Protein AF-D3DFX8-F1 (afdb_monomer_lite)

Organism: Hydrogenobacter thermophilus (strain DSM 6534 / IAM 12695 / TK-6) (NCBI:txid608538)

Structure (mmCIF, N/CA/C/O backbone):
data_AF-D3DFX8-F1
#
_entry.id   AF-D3DFX8-F1
#
loop_
_atom_site.group_PDB
_atom_site.id
_atom_site.type_symbol
_atom_site.label_atom_id
_atom_site.label_alt_id
_atom_site.label_comp_id
_atom_site.label_asym_id
_atom_site.label_entity_id
_atom_site.label_seq_id
_atom_site.pdbx_PDB_ins_code
_atom_site.Cartn_x
_atom_site.Cartn_y
_atom_site.Cartn_z
_atom_site.occupancy
_atom_site.B_iso_or_equiv
_atom_site.auth_seq_id
_atom_site.auth_comp_id
_atom_site.auth_asym_id
_atom_site.auth_atom_id
_atom_site.pdbx_PDB_model_num
ATOM 1 N N . MET A 1 1 ? 27.282 4.030 -27.789 1.00 70.62 1 MET A N 1
ATOM 2 C CA . MET A 1 1 ? 27.275 3.643 -26.369 1.00 70.62 1 MET A CA 1
ATOM 3 C C . MET A 1 1 ? 25.908 3.058 -26.079 1.00 70.62 1 MET A C 1
ATOM 5 O O . MET A 1 1 ? 24.931 3.639 -26.550 1.00 70.62 1 MET A O 1
ATOM 9 N N . ASN A 1 2 ? 25.841 1.893 -25.442 1.00 91.75 2 ASN A N 1
ATOM 10 C CA . ASN A 1 2 ? 24.564 1.297 -25.070 1.00 91.75 2 ASN A CA 1
ATOM 11 C C . ASN A 1 2 ? 24.109 1.892 -23.742 1.00 91.75 2 ASN A C 1
ATOM 13 O O . ASN A 1 2 ? 24.924 2.335 -22.931 1.00 91.75 2 ASN A O 1
ATOM 17 N N . THR A 1 3 ? 22.801 1.980 -23.549 1.00 97.00 3 THR A N 1
ATOM 18 C CA . THR A 1 3 ? 22.234 2.408 -22.274 1.00 97.00 3 THR A CA 1
ATOM 19 C C . THR A 1 3 ? 21.002 1.583 -21.982 1.00 97.00 3 THR A C 1
ATOM 21 O O . THR A 1 3 ? 20.142 1.410 -22.850 1.00 97.00 3 THR A O 1
ATOM 24 N N . PHE A 1 4 ? 20.927 1.083 -20.758 1.00 97.69 4 PHE A N 1
ATOM 25 C CA . PHE A 1 4 ? 19.829 0.257 -20.293 1.00 97.69 4 PHE A CA 1
ATOM 26 C C . PHE A 1 4 ? 19.084 0.978 -19.186 1.00 97.69 4 PHE A C 1
ATOM 28 O O . PHE A 1 4 ? 19.688 1.586 -18.305 1.00 97.69 4 PHE A O 1
ATOM 35 N N . VAL A 1 5 ? 17.764 0.895 -19.228 1.00 98.44 5 VAL A N 1
ATOM 36 C CA . VAL A 1 5 ? 16.895 1.395 -18.170 1.00 98.44 5 VAL A CA 1
ATOM 37 C C . VAL A 1 5 ? 15.991 0.252 -17.750 1.00 98.44 5 VAL A C 1
ATOM 39 O O . VAL A 1 5 ? 15.373 -0.390 -18.597 1.00 98.44 5 VAL A O 1
ATOM 42 N N . ILE A 1 6 ? 15.904 0.019 -16.447 1.00 98.38 6 ILE A N 1
ATOM 43 C CA . ILE A 1 6 ? 14.859 -0.805 -15.845 1.00 98.38 6 ILE A CA 1
ATOM 44 C C . ILE A 1 6 ? 13.969 0.154 -15.067 1.00 98.38 6 ILE A C 1
ATOM 46 O O . ILE A 1 6 ? 14.470 0.908 -14.229 1.00 98.38 6 ILE A O 1
ATOM 50 N N . HIS A 1 7 ? 12.684 0.165 -15.403 1.00 98.75 7 HIS A N 1
ATOM 51 C CA . HIS A 1 7 ? 11.663 0.952 -14.737 1.00 98.75 7 HIS A CA 1
ATOM 52 C C . HIS A 1 7 ? 10.725 0.036 -13.945 1.00 98.75 7 HIS A C 1
ATOM 54 O O . HIS A 1 7 ? 10.089 -0.836 -14.540 1.00 98.75 7 HIS A O 1
ATOM 60 N N . GLY A 1 8 ? 10.659 0.234 -12.627 1.00 98.50 8 GLY A N 1
ATOM 61 C CA . GLY A 1 8 ? 9.709 -0.439 -11.739 1.00 98.50 8 GLY A CA 1
ATOM 62 C C . GLY A 1 8 ? 8.530 0.467 -11.391 1.00 98.50 8 GLY A C 1
ATOM 63 O O . GLY A 1 8 ? 8.721 1.519 -10.775 1.00 98.50 8 GLY A O 1
ATOM 64 N N . HIS A 1 9 ? 7.325 0.057 -11.778 1.00 98.62 9 HIS A N 1
ATOM 65 C CA . HIS A 1 9 ? 6.079 0.725 -11.416 1.00 98.62 9 HIS A CA 1
ATOM 66 C C . HIS A 1 9 ? 5.508 0.126 -10.123 1.00 98.62 9 HIS A C 1
ATOM 68 O O . HIS A 1 9 ? 4.920 -0.944 -10.176 1.00 98.62 9 HIS A O 1
ATOM 74 N N . PHE A 1 10 ? 5.694 0.776 -8.971 1.00 98.44 10 PHE A N 1
ATOM 75 C CA . PHE A 1 10 ? 5.231 0.251 -7.680 1.00 98.44 10 PHE A CA 1
ATOM 76 C C . PHE A 1 10 ? 3.897 0.878 -7.272 1.00 98.44 10 PHE A C 1
ATOM 78 O O . PHE A 1 10 ? 3.781 2.110 -7.144 1.00 98.44 10 PHE A O 1
ATOM 85 N N . TYR A 1 11 ? 2.889 0.043 -7.034 1.00 96.62 11 TYR A N 1
ATOM 86 C CA . TYR A 1 11 ? 1.554 0.505 -6.675 1.00 96.62 11 TYR A CA 1
ATOM 87 C C . TYR A 1 11 ? 0.768 -0.538 -5.876 1.00 96.62 11 TYR A C 1
ATOM 89 O O . TYR A 1 11 ? 0.770 -1.731 -6.158 1.00 96.62 11 TYR A O 1
ATOM 97 N N . GLN A 1 12 ? 0.029 -0.041 -4.887 1.00 95.38 12 GLN A N 1
ATOM 98 C CA . GLN A 1 12 ? -1.091 -0.734 -4.262 1.00 95.38 12 GLN A CA 1
ATOM 99 C C . GLN A 1 12 ? -2.260 0.249 -4.175 1.00 95.38 12 GLN A C 1
ATOM 101 O O . GLN A 1 12 ? -2.019 1.439 -3.930 1.00 95.38 12 GLN A O 1
ATOM 106 N N . PRO A 1 13 ? -3.515 -0.208 -4.324 1.00 94.56 13 PRO A N 1
ATOM 107 C CA . PRO A 1 13 ? -4.671 0.640 -4.078 1.00 94.56 13 PRO A CA 1
ATOM 108 C C . PRO A 1 13 ? -4.699 1.126 -2.628 1.00 94.56 13 PRO A C 1
ATOM 110 O O . PRO A 1 13 ? -4.092 0.531 -1.736 1.00 94.56 13 PRO A O 1
ATOM 113 N N . TYR A 1 14 ? -5.422 2.215 -2.358 1.00 96.25 14 TYR A N 1
ATOM 114 C CA . TYR A 1 14 ? -5.625 2.658 -0.978 1.00 96.25 14 TYR A CA 1
ATOM 115 C C . TYR A 1 14 ? -6.420 1.587 -0.214 1.00 96.25 14 TYR A C 1
ATOM 117 O O . TYR A 1 14 ? -7.595 1.364 -0.492 1.00 96.25 14 TYR A O 1
ATOM 125 N N . ARG A 1 15 ? -5.772 0.879 0.722 1.00 95.12 15 ARG A N 1
ATOM 126 C CA . ARG A 1 15 ? -6.375 -0.276 1.422 1.00 95.12 15 ARG A CA 1
ATOM 127 C C . ARG A 1 15 ? -7.032 0.066 2.756 1.00 95.12 15 ARG A C 1
ATOM 129 O O . ARG A 1 15 ? -7.859 -0.719 3.242 1.00 95.12 15 ARG A O 1
ATOM 136 N N . ALA A 1 16 ? -6.677 1.209 3.346 1.00 96.69 16 ALA A N 1
ATOM 137 C CA . ALA A 1 16 ? -7.202 1.622 4.639 1.00 96.69 16 ALA A CA 1
ATOM 138 C C . ALA A 1 16 ? -8.732 1.735 4.587 1.00 96.69 16 ALA A C 1
ATOM 140 O O . ALA A 1 16 ? -9.301 2.299 3.649 1.00 96.69 16 ALA A O 1
ATOM 141 N N . ASN A 1 17 ? -9.408 1.163 5.583 1.00 97.69 17 ASN A N 1
ATOM 142 C CA . ASN A 1 17 ? -10.860 1.209 5.653 1.00 97.69 17 ASN A CA 1
ATOM 143 C C . ASN A 1 17 ? -11.302 2.662 5.924 1.00 97.69 17 ASN A C 1
ATOM 145 O O . ASN A 1 17 ? -10.855 3.247 6.910 1.00 97.69 17 ASN A O 1
ATOM 149 N N . PRO A 1 18 ? -12.194 3.257 5.110 1.00 97.69 18 PRO A N 1
ATOM 150 C CA . PRO A 1 18 ? -12.537 4.677 5.211 1.00 97.69 18 PRO A CA 1
ATOM 151 C C . PRO A 1 18 ? -13.309 5.058 6.483 1.00 97.69 18 PRO A C 1
ATOM 153 O O . PRO A 1 18 ? -13.449 6.244 6.788 1.00 97.69 18 PRO A O 1
ATOM 156 N N . TYR A 1 19 ? -13.814 4.081 7.235 1.00 97.94 19 TYR A N 1
ATOM 157 C CA . TYR A 1 19 ? -14.465 4.287 8.529 1.00 97.94 19 TYR A CA 1
ATOM 158 C C . TYR A 1 19 ? -13.479 4.252 9.687 1.00 97.94 19 TYR A C 1
ATOM 160 O O . TYR A 1 19 ? -13.708 4.919 10.687 1.00 97.94 19 TYR A O 1
ATOM 168 N N . VAL A 1 20 ? -12.381 3.512 9.543 1.00 97.19 20 VAL A N 1
ATOM 169 C CA . VAL A 1 20 ? -11.420 3.254 10.622 1.00 97.19 20 VAL A CA 1
ATOM 170 C C . VAL A 1 20 ? -10.152 4.086 10.455 1.00 97.19 20 VAL A C 1
ATOM 172 O O . VAL A 1 20 ? -9.678 4.674 11.417 1.00 97.19 20 VAL A O 1
ATOM 175 N N . GLY A 1 21 ? -9.623 4.176 9.235 1.00 96.25 21 GLY A N 1
ATOM 176 C CA . GLY A 1 21 ? -8.359 4.838 8.903 1.00 96.25 21 GLY A CA 1
ATOM 177 C C . GLY A 1 21 ? -7.147 3.904 8.813 1.00 96.25 21 GLY A C 1
ATOM 178 O O . GLY A 1 21 ? -6.118 4.344 8.311 1.00 96.25 21 GLY A O 1
ATOM 179 N N . ASP A 1 22 ? -7.289 2.633 9.206 1.00 96.38 22 ASP A N 1
ATOM 180 C CA . ASP A 1 22 ? -6.237 1.607 9.136 1.00 96.38 22 ASP A CA 1
ATOM 181 C C . ASP A 1 22 ? -6.587 0.481 8.149 1.00 96.38 22 ASP A C 1
ATOM 183 O O . ASP A 1 22 ? -7.747 0.294 7.756 1.00 96.38 22 ASP A O 1
ATOM 187 N N . VAL A 1 23 ? -5.569 -0.269 7.716 1.00 96.62 23 VAL A N 1
ATOM 188 C CA . VAL A 1 23 ? -5.734 -1.440 6.841 1.00 96.62 23 VAL A CA 1
ATOM 189 C C . VAL A 1 23 ? -6.228 -2.617 7.679 1.00 96.62 23 VAL A C 1
ATOM 191 O O . VAL A 1 23 ? -5.599 -2.999 8.656 1.00 96.62 23 VAL A O 1
ATOM 194 N N . MET A 1 24 ? -7.385 -3.168 7.316 1.00 95.25 24 MET A N 1
ATOM 195 C CA . MET A 1 24 ? -7.965 -4.328 8.003 1.00 95.25 24 MET A CA 1
ATOM 196 C C . MET A 1 24 ? -7.218 -5.617 7.642 1.00 95.25 24 MET A C 1
ATOM 198 O O . MET A 1 24 ? -6.435 -5.627 6.694 1.00 95.25 24 MET A O 1
ATOM 202 N N . ILE A 1 25 ? -7.503 -6.706 8.359 1.00 95.00 25 ILE A N 1
ATOM 203 C CA . ILE A 1 25 ? -6.984 -8.031 7.997 1.00 95.00 25 ILE A CA 1
ATOM 204 C C . ILE A 1 25 ? -7.563 -8.461 6.646 1.00 95.00 25 ILE A C 1
ATOM 206 O O . ILE A 1 25 ? -8.767 -8.327 6.411 1.00 95.00 25 ILE A O 1
ATOM 210 N N . GLU A 1 26 ? -6.706 -8.976 5.769 1.00 94.88 26 GLU A N 1
ATOM 211 C CA . GLU A 1 26 ? -7.062 -9.504 4.455 1.00 94.88 26 GLU A CA 1
ATOM 212 C C . GLU A 1 26 ? -6.602 -10.967 4.366 1.00 94.88 26 GLU A C 1
ATOM 214 O O . GLU A 1 26 ? -5.454 -11.233 4.023 1.00 94.88 26 GLU A O 1
ATOM 219 N N . ASP A 1 27 ? -7.494 -11.928 4.634 1.00 90.94 27 ASP A N 1
ATOM 220 C CA . ASP A 1 27 ? -7.161 -13.361 4.795 1.00 90.94 27 ASP A CA 1
ATOM 221 C C . ASP A 1 27 ? -6.312 -13.953 3.656 1.00 90.94 27 ASP A C 1
ATOM 223 O O . ASP A 1 27 ? -5.444 -14.799 3.866 1.00 90.94 27 ASP A O 1
ATOM 227 N N . THR A 1 28 ? -6.518 -13.477 2.427 1.00 92.25 28 THR A N 1
ATOM 228 C CA . THR A 1 28 ? -5.748 -13.894 1.240 1.00 92.25 28 THR A CA 1
ATOM 229 C C . THR A 1 28 ? -4.256 -13.520 1.280 1.00 92.25 28 THR A C 1
ATOM 231 O O . THR A 1 28 ? -3.480 -14.018 0.462 1.00 92.25 28 THR A O 1
ATOM 234 N N . ALA A 1 29 ? -3.842 -12.663 2.218 1.00 94.19 29 ALA A N 1
ATOM 235 C CA . ALA A 1 29 ? -2.457 -12.255 2.436 1.00 94.19 29 ALA A CA 1
ATOM 236 C C . ALA A 1 29 ? -1.712 -13.120 3.470 1.00 94.19 29 ALA A C 1
ATOM 238 O O . ALA A 1 29 ? -0.514 -12.904 3.670 1.00 94.19 29 ALA A O 1
ATOM 239 N N . TYR A 1 30 ? -2.377 -14.110 4.085 1.00 87.56 30 TYR A N 1
ATOM 240 C CA . TYR A 1 30 ? -1.772 -15.014 5.068 1.00 87.56 30 TYR A CA 1
ATOM 241 C C . TYR A 1 30 ? -0.415 -15.576 4.578 1.00 87.56 30 TYR A C 1
ATOM 243 O O . TYR A 1 30 ? -0.310 -15.983 3.414 1.00 87.56 30 TYR A O 1
ATOM 251 N N . PRO A 1 31 ? 0.631 -15.623 5.430 1.00 88.38 31 PRO A N 1
ATOM 252 C CA . PRO A 1 31 ? 0.625 -15.396 6.884 1.00 88.38 31 PRO A CA 1
ATOM 253 C C . PRO A 1 31 ? 0.691 -13.927 7.326 1.00 88.38 31 PRO A C 1
ATOM 255 O O . PRO A 1 31 ? 0.766 -13.661 8.522 1.00 88.38 31 PRO A O 1
ATOM 258 N N . TYR A 1 32 ? 0.675 -12.975 6.395 1.00 92.25 32 TYR A N 1
ATOM 259 C CA . TYR A 1 32 ? 0.694 -11.551 6.715 1.00 92.25 32 TYR A CA 1
ATOM 260 C C . TYR A 1 32 ? -0.716 -11.018 6.964 1.00 92.25 32 TYR A C 1
ATOM 262 O O . TYR A 1 32 ? -1.698 -11.555 6.454 1.00 92.25 32 TYR A O 1
ATOM 270 N N . GLU A 1 33 ? -0.810 -9.933 7.733 1.00 93.06 33 GLU A N 1
ATOM 271 C CA . GLU A 1 33 ? -2.095 -9.325 8.093 1.00 93.06 33 GLU A CA 1
ATOM 272 C C . GLU A 1 33 ? -2.845 -8.788 6.874 1.00 93.06 33 GLU A C 1
ATOM 274 O O . GLU A 1 33 ? -4.066 -8.877 6.808 1.00 93.06 33 GLU A O 1
ATOM 279 N N . ASN A 1 34 ? -2.124 -8.221 5.910 1.00 96.50 34 ASN A N 1
ATOM 280 C CA . ASN A 1 34 ? -2.695 -7.634 4.706 1.00 96.50 34 ASN A CA 1
ATOM 281 C C . ASN A 1 34 ? -1.688 -7.662 3.547 1.00 96.50 34 ASN A C 1
ATOM 283 O O . ASN A 1 34 ? -0.498 -7.945 3.728 1.00 96.50 34 ASN A O 1
ATOM 287 N N . TRP A 1 35 ? -2.163 -7.368 2.336 1.00 96.81 35 TRP A N 1
ATOM 288 C CA . TRP A 1 35 ? -1.334 -7.429 1.131 1.00 96.81 35 TRP A CA 1
ATOM 289 C C . TRP A 1 35 ? -0.201 -6.397 1.113 1.00 96.81 35 TRP A C 1
ATOM 291 O O . TRP A 1 35 ? 0.850 -6.684 0.542 1.00 96.81 35 TRP A O 1
ATOM 301 N N . ASN A 1 36 ? -0.362 -5.233 1.757 1.00 97.38 36 ASN A N 1
ATOM 302 C CA . ASN A 1 36 ? 0.732 -4.262 1.839 1.00 97.38 36 ASN A CA 1
ATOM 303 C C . ASN A 1 36 ? 1.897 -4.820 2.669 1.00 97.38 36 ASN A C 1
ATOM 305 O O . ASN A 1 36 ? 3.036 -4.771 2.209 1.00 97.38 36 ASN A O 1
ATOM 309 N N . GLU A 1 37 ? 1.615 -5.413 3.836 1.00 97.25 37 GLU A N 1
ATOM 310 C CA . GLU A 1 37 ? 2.626 -6.076 4.675 1.00 97.25 37 GLU A CA 1
ATOM 311 C C . GLU A 1 37 ? 3.310 -7.234 3.942 1.00 97.25 37 GLU A C 1
ATOM 313 O O . GLU A 1 37 ? 4.538 -7.361 3.956 1.00 97.25 37 GLU A O 1
ATOM 318 N N . ARG A 1 38 ? 2.525 -8.051 3.231 1.00 97.12 38 ARG A N 1
ATOM 319 C CA . ARG A 1 38 ? 3.057 -9.160 2.436 1.00 97.12 38 ARG A CA 1
ATOM 320 C C . ARG A 1 38 ? 4.051 -8.680 1.385 1.00 97.12 38 ARG A C 1
ATOM 322 O O . ARG A 1 38 ? 5.181 -9.158 1.333 1.00 97.12 38 ARG A O 1
ATOM 329 N N . ILE A 1 39 ? 3.651 -7.723 0.552 1.00 97.81 39 ILE A N 1
ATOM 330 C CA . ILE A 1 39 ? 4.483 -7.261 -0.566 1.00 97.81 39 ILE A CA 1
ATOM 331 C C . ILE A 1 39 ? 5.652 -6.400 -0.060 1.00 97.81 39 ILE A C 1
ATOM 333 O O . ILE A 1 39 ? 6.735 -6.428 -0.647 1.00 97.81 39 ILE A O 1
ATOM 337 N N . TYR A 1 40 ? 5.504 -5.712 1.076 1.00 97.88 40 TYR A N 1
ATOM 338 C CA . TYR A 1 40 ? 6.632 -5.098 1.777 1.00 97.88 40 TYR A CA 1
ATOM 339 C C . TYR A 1 40 ? 7.733 -6.114 2.077 1.00 97.88 40 TYR A C 1
ATOM 341 O O . TYR A 1 40 ? 8.892 -5.875 1.724 1.00 97.88 40 TYR A O 1
ATOM 349 N N . ARG A 1 41 ? 7.367 -7.269 2.648 1.00 95.31 41 ARG A N 1
ATOM 350 C CA . ARG A 1 41 ? 8.312 -8.345 2.974 1.00 95.31 41 ARG A CA 1
ATOM 351 C C . ARG A 1 41 ? 8.842 -9.073 1.746 1.00 95.31 41 ARG A C 1
ATOM 353 O O . ARG A 1 41 ? 10.018 -9.422 1.724 1.00 95.31 41 ARG A O 1
ATOM 360 N N . GLU A 1 42 ? 8.006 -9.289 0.739 1.00 96.31 42 GLU A N 1
ATOM 361 C CA . GLU A 1 42 ? 8.362 -10.081 -0.442 1.00 96.31 42 GLU A CA 1
ATOM 362 C C . GLU A 1 42 ? 9.052 -9.264 -1.551 1.00 96.31 42 GLU A C 1
ATOM 364 O O . GLU A 1 42 ? 9.723 -9.847 -2.400 1.00 96.31 42 GLU A O 1
ATOM 369 N N . CYS A 1 43 ? 8.921 -7.932 -1.563 1.00 98.12 43 CYS A N 1
ATOM 370 C CA . CYS A 1 43 ? 9.406 -7.095 -2.664 1.00 98.12 43 CYS A CA 1
ATOM 371 C C . CYS A 1 43 ? 10.027 -5.764 -2.229 1.00 98.12 43 CYS A C 1
ATOM 373 O O . CYS A 1 43 ? 11.184 -5.493 -2.567 1.00 98.12 43 CYS A O 1
ATOM 375 N N . TYR A 1 44 ? 9.296 -4.904 -1.510 1.00 98.38 44 TYR A N 1
ATOM 376 C CA . TYR A 1 44 ? 9.752 -3.518 -1.337 1.00 98.38 44 TYR A CA 1
ATOM 377 C C . TYR A 1 44 ? 11.015 -3.419 -0.478 1.00 98.38 44 TYR A C 1
ATOM 379 O O . TYR A 1 44 ? 11.974 -2.747 -0.875 1.00 98.38 44 TYR A O 1
ATOM 387 N N . LEU A 1 45 ? 11.037 -4.121 0.659 1.00 97.75 45 LEU A N 1
ATOM 388 C CA . LEU A 1 45 ? 12.199 -4.192 1.538 1.00 97.75 45 LEU A CA 1
ATOM 389 C C . LEU A 1 45 ? 13.359 -4.983 0.898 1.00 97.75 45 LEU A C 1
ATOM 391 O O . LEU A 1 45 ? 14.483 -4.476 0.924 1.00 97.75 45 LEU A O 1
ATOM 395 N N . PRO A 1 46 ? 13.139 -6.151 0.257 1.00 97.88 46 PRO A N 1
ATOM 396 C CA . PRO A 1 46 ? 14.183 -6.828 -0.511 1.00 97.88 46 PRO A CA 1
ATOM 397 C C . PRO A 1 46 ? 14.854 -5.963 -1.585 1.00 97.88 46 PRO A C 1
ATOM 399 O O . PRO A 1 46 ? 16.068 -6.040 -1.736 1.00 97.88 46 PRO A O 1
ATOM 402 N N . ASN A 1 47 ? 14.129 -5.084 -2.286 1.00 98.38 47 ASN A N 1
ATOM 403 C CA . ASN A 1 47 ? 14.750 -4.174 -3.260 1.00 98.38 47 ASN A CA 1
ATOM 404 C C . ASN A 1 47 ? 15.622 -3.086 -2.619 1.00 98.38 47 ASN A C 1
ATOM 406 O O . ASN A 1 47 ? 16.612 -2.673 -3.225 1.00 98.38 47 ASN A O 1
ATOM 410 N N . ALA A 1 48 ? 15.297 -2.638 -1.402 1.00 98.06 48 ALA A N 1
ATOM 411 C CA . ALA A 1 48 ? 16.163 -1.734 -0.641 1.00 98.06 48 ALA A CA 1
ATOM 412 C C . ALA A 1 48 ? 17.438 -2.435 -0.136 1.00 98.06 48 ALA A C 1
ATOM 414 O O . ALA A 1 48 ? 18.468 -1.785 0.042 1.00 98.06 48 ALA A O 1
ATOM 415 N N . TYR A 1 49 ? 17.379 -3.754 0.065 1.00 97.50 49 TYR A N 1
ATOM 416 C CA . TYR A 1 49 ? 18.454 -4.560 0.639 1.00 97.50 49 TYR A CA 1
ATOM 417 C C . TYR A 1 49 ? 18.747 -5.817 -0.190 1.00 97.50 49 TYR A C 1
ATOM 419 O O . TYR A 1 49 ? 18.823 -6.926 0.342 1.00 97.50 49 TYR A O 1
ATOM 427 N N . ALA A 1 50 ? 18.938 -5.673 -1.500 1.00 97.38 50 ALA A N 1
ATOM 428 C CA . ALA A 1 50 ? 19.123 -6.825 -2.372 1.00 97.38 50 ALA A CA 1
ATOM 429 C C . ALA A 1 50 ? 20.512 -7.448 -2.153 1.00 97.38 50 ALA A C 1
ATOM 431 O O . ALA A 1 50 ? 21.548 -6.792 -2.311 1.00 97.38 50 ALA A O 1
ATOM 432 N N . HIS A 1 51 ? 20.553 -8.727 -1.770 1.00 95.38 51 HIS A N 1
ATOM 433 C CA . HIS A 1 51 ? 21.807 -9.422 -1.458 1.00 95.38 51 HIS A CA 1
ATOM 434 C C . HIS A 1 51 ? 22.517 -9.870 -2.734 1.00 95.38 51 HIS A C 1
ATOM 436 O O . HIS A 1 51 ? 22.076 -10.790 -3.420 1.00 95.38 51 HIS A O 1
ATOM 442 N N . LEU A 1 52 ? 23.688 -9.301 -3.003 1.00 94.31 52 LEU A N 1
ATOM 443 C CA . LEU A 1 52 ? 24.634 -9.850 -3.964 1.00 94.31 52 LEU A CA 1
ATOM 444 C C . LEU A 1 52 ? 25.466 -10.934 -3.274 1.00 94.31 52 LEU A C 1
ATOM 446 O O . LEU A 1 52 ? 26.299 -10.639 -2.411 1.00 94.31 52 LEU A O 1
ATOM 450 N N . ARG A 1 53 ? 25.255 -12.193 -3.660 1.00 90.94 53 ARG A N 1
ATOM 451 C CA . ARG A 1 53 ? 25.925 -13.353 -3.058 1.00 90.94 53 ARG A CA 1
ATOM 452 C C . ARG A 1 53 ? 27.029 -13.925 -3.947 1.00 90.94 53 ARG A C 1
ATOM 454 O O . ARG A 1 53 ? 26.956 -13.854 -5.171 1.00 90.94 53 ARG A O 1
ATOM 461 N N . VAL A 1 54 ? 28.048 -14.494 -3.305 1.00 88.00 54 VAL A N 1
ATOM 462 C CA . VAL A 1 54 ? 29.047 -15.384 -3.912 1.00 88.00 54 VAL A CA 1
ATOM 463 C C . VAL A 1 54 ? 29.047 -16.662 -3.086 1.00 88.00 54 VAL A C 1
ATOM 465 O O . VAL A 1 54 ? 29.258 -16.615 -1.872 1.00 88.00 54 VAL A O 1
ATOM 468 N N . ASP A 1 55 ? 28.751 -17.785 -3.736 1.00 87.25 55 ASP A N 1
ATOM 469 C CA . ASP A 1 55 ? 28.407 -19.045 -3.074 1.00 87.25 55 ASP A CA 1
ATOM 470 C C . ASP A 1 55 ? 27.298 -18.826 -2.026 1.00 87.25 55 ASP A C 1
ATOM 472 O O . ASP A 1 55 ? 26.217 -18.329 -2.344 1.00 87.25 55 ASP A O 1
ATOM 476 N N . THR A 1 56 ? 27.559 -19.150 -0.759 1.00 85.44 56 THR A N 1
ATOM 477 C CA . THR A 1 56 ? 26.615 -18.960 0.350 1.00 85.44 56 THR A CA 1
ATOM 478 C C . THR A 1 56 ? 26.755 -17.608 1.050 1.00 85.44 56 THR A C 1
ATOM 480 O O . THR A 1 56 ? 25.920 -17.273 1.896 1.00 85.44 56 THR A O 1
ATOM 483 N N . LYS A 1 57 ? 27.781 -16.814 0.711 1.00 91.75 57 LYS A N 1
ATOM 484 C CA . LYS A 1 57 ? 28.132 -15.592 1.440 1.00 91.75 57 LYS A CA 1
ATOM 485 C C . LYS A 1 57 ? 27.590 -14.332 0.773 1.00 91.75 57 LYS A C 1
ATOM 487 O O . LYS A 1 57 ? 27.627 -14.188 -0.448 1.00 91.75 57 LYS A O 1
ATOM 492 N N . VAL A 1 58 ? 27.130 -13.384 1.583 1.00 94.25 58 VAL A N 1
ATOM 493 C CA . VAL A 1 58 ? 26.740 -12.039 1.147 1.00 94.25 58 VAL A CA 1
ATOM 494 C C . VAL A 1 58 ? 28.007 -11.232 0.881 1.00 94.25 58 VAL A C 1
ATOM 496 O O . VAL A 1 58 ? 28.769 -10.936 1.800 1.00 94.25 58 VAL A O 1
ATOM 499 N N . LYS A 1 59 ? 28.242 -10.894 -0.389 1.00 94.06 59 LYS A N 1
ATOM 500 C CA . LYS A 1 59 ? 29.356 -10.044 -0.826 1.00 94.06 59 LYS A CA 1
ATOM 501 C C . LYS A 1 59 ? 29.012 -8.567 -0.689 1.00 94.06 59 LYS A C 1
ATOM 503 O O . LYS A 1 59 ? 29.854 -7.780 -0.270 1.00 94.06 59 LYS A O 1
ATOM 508 N N . ALA A 1 60 ? 27.797 -8.197 -1.080 1.00 94.19 60 ALA A N 1
ATOM 509 C CA . ALA A 1 60 ? 27.296 -6.838 -0.968 1.00 94.19 60 ALA A CA 1
ATOM 510 C C . ALA A 1 60 ? 25.784 -6.825 -0.756 1.00 94.19 60 ALA A C 1
ATOM 512 O O . ALA A 1 60 ? 25.093 -7.756 -1.163 1.00 94.19 60 ALA A O 1
ATOM 513 N N . ILE A 1 61 ? 25.279 -5.749 -0.161 1.00 95.88 61 ILE A N 1
ATOM 514 C CA . ILE A 1 61 ? 23.851 -5.438 -0.130 1.00 95.88 61 ILE A CA 1
ATOM 515 C C . ILE A 1 61 ? 23.643 -4.155 -0.928 1.00 95.88 61 ILE A C 1
ATOM 517 O O . ILE A 1 61 ? 24.291 -3.141 -0.657 1.00 95.88 61 ILE A O 1
ATOM 521 N N . ILE A 1 62 ? 22.806 -4.242 -1.960 1.00 96.25 62 ILE A N 1
ATOM 522 C CA . ILE A 1 62 ? 22.589 -3.194 -2.955 1.00 96.25 62 ILE A CA 1
ATOM 523 C C . ILE A 1 62 ? 21.174 -2.650 -2.791 1.00 96.25 62 ILE A C 1
ATOM 525 O O . ILE A 1 62 ? 20.204 -3.400 -2.844 1.00 96.25 62 ILE A O 1
ATOM 529 N N . ASN A 1 63 ? 21.061 -1.331 -2.649 1.00 98.06 63 ASN A N 1
ATOM 530 C CA . ASN A 1 63 ? 19.783 -0.645 -2.753 1.00 98.06 63 ASN A CA 1
ATOM 531 C C . ASN A 1 63 ? 19.446 -0.437 -4.238 1.00 98.06 63 ASN A C 1
ATOM 533 O O . ASN A 1 63 ? 20.001 0.457 -4.891 1.00 98.06 63 ASN A O 1
ATOM 537 N N . ASN A 1 64 ? 18.554 -1.267 -4.784 1.00 98.50 64 ASN A N 1
ATOM 538 C CA . ASN A 1 64 ? 18.196 -1.238 -6.201 1.00 98.50 64 ASN A CA 1
ATOM 539 C C . ASN A 1 64 ? 17.534 0.088 -6.612 1.00 98.50 64 ASN A C 1
ATOM 541 O O . ASN A 1 64 ? 17.707 0.506 -7.758 1.00 98.50 64 ASN A O 1
ATOM 545 N N . TYR A 1 65 ? 16.847 0.793 -5.702 1.00 98.50 65 TYR A N 1
ATOM 546 C CA . TYR A 1 65 ? 16.220 2.095 -5.985 1.00 98.50 65 TYR A CA 1
ATOM 547 C C . TYR A 1 65 ? 17.248 3.169 -6.381 1.00 98.50 65 TYR A C 1
ATOM 549 O O . TYR A 1 65 ? 16.961 4.054 -7.187 1.00 98.50 65 TYR A O 1
ATOM 557 N N . THR A 1 66 ? 18.495 3.051 -5.914 1.00 97.81 66 THR A N 1
ATOM 558 C CA . THR A 1 66 ? 19.590 3.962 -6.309 1.00 97.81 66 THR A CA 1
ATOM 559 C C . THR A 1 66 ? 20.076 3.747 -7.748 1.00 97.81 66 THR A C 1
ATOM 561 O O . THR A 1 66 ? 20.861 4.546 -8.262 1.00 97.81 66 THR A O 1
ATOM 564 N N . LYS A 1 67 ? 19.630 2.676 -8.421 1.00 96.94 67 LYS A N 1
ATOM 565 C CA . LYS A 1 67 ? 20.077 2.280 -9.768 1.00 96.94 67 LYS A CA 1
ATOM 566 C C . LYS A 1 67 ? 18.939 2.179 -10.781 1.00 96.94 67 LYS A C 1
ATOM 568 O O . LYS A 1 67 ? 19.129 2.552 -11.938 1.00 96.94 67 LYS A O 1
ATOM 573 N N . MET A 1 68 ? 17.777 1.673 -10.370 1.00 97.69 68 MET A N 1
ATOM 574 C CA . MET A 1 68 ? 16.600 1.572 -11.232 1.00 97.69 68 MET A CA 1
ATOM 575 C C . MET A 1 68 ? 15.915 2.931 -11.389 1.00 97.69 68 MET A C 1
ATOM 577 O O . MET A 1 68 ? 15.970 3.767 -10.492 1.00 97.69 68 MET A O 1
ATOM 581 N N . SER A 1 69 ? 15.206 3.130 -12.498 1.00 98.69 69 SER A N 1
ATOM 582 C CA . SER A 1 69 ? 14.146 4.137 -12.540 1.00 98.69 69 SER A CA 1
ATOM 583 C C . SER A 1 69 ? 12.893 3.566 -11.885 1.00 98.69 69 SER A C 1
ATOM 585 O O . SER A 1 69 ? 12.645 2.368 -11.992 1.00 98.69 69 SER A O 1
ATOM 587 N N . PHE A 1 70 ? 12.092 4.393 -11.221 1.00 98.75 70 PHE A N 1
ATOM 588 C CA . PHE A 1 70 ? 10.881 3.896 -10.573 1.00 98.75 70 PHE A CA 1
ATOM 589 C C . PHE A 1 70 ? 9.824 4.982 -10.391 1.00 98.75 70 PHE A C 1
ATOM 591 O O . PHE A 1 70 ? 10.112 6.176 -10.493 1.00 98.75 70 PHE A O 1
ATOM 598 N N . ASN A 1 71 ? 8.605 4.565 -10.074 1.00 98.75 71 ASN A N 1
ATOM 599 C CA . ASN A 1 71 ? 7.600 5.412 -9.443 1.00 98.75 71 ASN A CA 1
ATOM 600 C C . ASN A 1 71 ? 6.945 4.648 -8.285 1.00 98.75 71 ASN A C 1
ATOM 602 O O . ASN A 1 71 ? 6.848 3.427 -8.335 1.00 98.75 71 ASN A O 1
ATOM 606 N N . PHE A 1 72 ? 6.449 5.380 -7.290 1.00 98.50 72 PHE A N 1
ATOM 607 C CA . PHE A 1 72 ? 5.567 4.854 -6.247 1.00 98.50 72 PHE A CA 1
ATOM 608 C C . PHE A 1 72 ? 4.261 5.652 -6.245 1.00 98.50 72 PHE A C 1
ATOM 610 O O . PHE A 1 72 ? 4.290 6.883 -6.323 1.00 98.50 72 PHE A O 1
ATOM 617 N N . GLY A 1 73 ? 3.121 4.965 -6.169 1.00 97.00 73 GLY A N 1
ATOM 618 C CA . GLY A 1 73 ? 1.827 5.617 -5.951 1.00 97.00 73 GLY A CA 1
ATOM 619 C C . GLY A 1 73 ? 1.706 6.222 -4.548 1.00 97.00 73 GLY A C 1
ATOM 620 O O . GLY A 1 73 ? 2.235 5.671 -3.581 1.00 97.00 73 GLY A O 1
ATOM 621 N N . TRP A 1 74 ? 0.960 7.326 -4.419 1.00 97.88 74 TRP A N 1
ATOM 622 C CA . TRP A 1 74 ? 0.691 7.953 -3.117 1.00 97.88 74 TRP A CA 1
ATOM 623 C C . TRP A 1 74 ? 0.105 6.988 -2.069 1.00 97.88 74 TRP A C 1
ATOM 625 O O . TRP A 1 74 ? 0.601 7.026 -0.945 1.00 97.88 74 TRP A O 1
ATOM 635 N N . PRO A 1 75 ? -0.868 6.102 -2.382 1.00 97.19 75 PRO A N 1
ATOM 636 C CA . PRO A 1 75 ? -1.445 5.208 -1.381 1.00 97.19 75 PRO A CA 1
ATOM 637 C C . PRO A 1 75 ? -0.401 4.340 -0.680 1.00 97.19 75 PRO A C 1
ATOM 639 O O . PRO A 1 75 ? -0.478 4.109 0.524 1.00 97.19 75 PRO A O 1
ATOM 642 N N . LEU A 1 76 ? 0.602 3.895 -1.439 1.00 97.44 76 LEU A N 1
ATOM 643 C CA . LEU A 1 76 ? 1.680 3.070 -0.928 1.00 97.44 76 LEU A CA 1
ATOM 644 C C . LEU A 1 76 ? 2.698 3.899 -0.130 1.00 97.44 76 LEU A C 1
ATOM 646 O O . LEU A 1 76 ? 3.111 3.469 0.942 1.00 97.44 76 LEU A O 1
ATOM 650 N N . LEU A 1 77 ? 3.050 5.103 -0.597 1.00 97.88 77 LEU A N 1
ATOM 651 C CA . LEU A 1 77 ? 3.940 6.018 0.134 1.00 97.88 77 LEU A CA 1
ATOM 652 C C . LEU A 1 77 ? 3.336 6.485 1.466 1.00 97.88 77 LEU A C 1
ATOM 654 O O . LEU A 1 77 ? 4.040 6.517 2.471 1.00 97.88 77 LEU A O 1
ATOM 658 N N . ASP A 1 78 ? 2.040 6.809 1.490 1.00 96.94 78 ASP A N 1
ATOM 659 C CA . ASP A 1 78 ? 1.299 7.174 2.706 1.00 96.94 78 ASP A CA 1
ATOM 660 C C . ASP A 1 78 ? 1.272 6.019 3.715 1.00 96.94 78 ASP A C 1
ATOM 662 O O . ASP A 1 78 ? 1.476 6.225 4.911 1.00 96.94 78 ASP A O 1
ATOM 666 N N . TRP A 1 79 ? 1.074 4.789 3.235 1.00 97.44 79 TRP A N 1
ATOM 667 C CA . TRP A 1 79 ? 1.138 3.602 4.081 1.00 97.44 79 TRP A CA 1
ATOM 668 C C . TRP A 1 79 ? 2.555 3.349 4.621 1.00 97.44 79 TRP A C 1
ATOM 670 O O . TRP A 1 79 ? 2.702 3.101 5.818 1.00 97.44 79 TRP A O 1
ATOM 680 N N . MET A 1 80 ? 3.591 3.461 3.781 1.00 97.38 80 MET A N 1
ATOM 681 C CA . MET A 1 80 ? 4.990 3.299 4.199 1.00 97.38 80 MET A CA 1
ATOM 682 C C . MET A 1 80 ? 5.402 4.355 5.227 1.00 97.38 80 MET A C 1
ATOM 684 O O . MET A 1 80 ? 6.030 4.008 6.218 1.00 97.38 80 MET A O 1
ATOM 688 N N . GLU A 1 81 ? 5.014 5.620 5.047 1.00 96.75 81 GLU A N 1
ATOM 689 C CA . GLU A 1 81 ? 5.315 6.697 6.004 1.00 96.75 81 GLU A CA 1
ATOM 690 C C . GLU A 1 81 ? 4.785 6.392 7.412 1.00 96.75 81 GLU A C 1
ATOM 692 O O . GLU A 1 81 ? 5.435 6.724 8.400 1.00 96.75 81 GLU A O 1
ATOM 697 N N . LYS A 1 82 ? 3.621 5.737 7.502 1.00 94.62 82 LYS A N 1
ATOM 698 C CA . LYS A 1 82 ? 2.966 5.403 8.774 1.00 94.62 82 LYS A CA 1
ATOM 699 C C . LYS A 1 82 ? 3.478 4.107 9.401 1.00 94.62 82 LYS A C 1
ATOM 701 O O . LYS A 1 82 ? 3.548 4.035 10.623 1.00 94.62 82 LYS A O 1
ATOM 706 N N . ASN A 1 83 ? 3.791 3.096 8.588 1.00 95.56 83 ASN A N 1
ATOM 707 C CA . ASN A 1 83 ? 4.035 1.729 9.071 1.00 95.56 83 ASN A CA 1
ATOM 708 C C . ASN A 1 83 ? 5.503 1.289 8.960 1.00 95.56 83 ASN A C 1
ATOM 710 O O . ASN A 1 83 ? 5.968 0.552 9.820 1.00 95.56 83 ASN A O 1
ATOM 714 N N . HIS A 1 84 ? 6.230 1.761 7.941 1.00 96.44 84 HIS A N 1
ATOM 715 C CA . HIS A 1 84 ? 7.611 1.354 7.630 1.00 96.44 84 HIS A CA 1
ATOM 716 C C . HIS A 1 84 ? 8.474 2.559 7.194 1.00 96.44 84 HIS A C 1
ATOM 718 O O . HIS A 1 84 ? 8.978 2.592 6.059 1.00 96.44 84 HIS A O 1
ATOM 724 N N . PRO A 1 85 ? 8.620 3.602 8.039 1.00 96.88 85 PRO A N 1
ATOM 725 C CA . PRO A 1 85 ? 9.348 4.821 7.678 1.00 96.88 85 PRO A CA 1
ATOM 726 C C . PRO A 1 85 ? 10.822 4.557 7.329 1.00 96.88 85 PRO A C 1
ATOM 728 O O . PRO A 1 85 ? 11.393 5.256 6.491 1.00 96.88 85 PRO A O 1
ATOM 731 N N . GLU A 1 86 ? 11.430 3.512 7.893 1.00 94.25 86 GLU A N 1
ATOM 732 C CA . GLU A 1 86 ? 12.806 3.102 7.601 1.00 94.25 86 GLU A CA 1
ATOM 733 C C . GLU A 1 86 ? 13.000 2.655 6.146 1.00 94.25 86 GLU A C 1
ATOM 735 O O . GLU A 1 86 ? 14.056 2.890 5.553 1.00 94.25 86 GLU A O 1
ATOM 740 N N . LEU A 1 87 ? 11.979 2.041 5.538 1.00 97.00 87 LEU A N 1
ATOM 741 C CA . LEU A 1 87 ? 12.006 1.705 4.118 1.00 97.00 87 LEU A CA 1
ATOM 742 C C . LEU A 1 87 ? 11.845 2.957 3.255 1.00 97.00 87 LEU A C 1
ATOM 744 O O . LEU A 1 87 ? 12.524 3.083 2.234 1.00 97.00 87 LEU A O 1
ATOM 748 N N . LEU A 1 88 ? 10.970 3.884 3.650 1.00 97.38 88 LEU A N 1
ATOM 749 C CA . LEU A 1 88 ? 10.772 5.132 2.914 1.00 97.38 88 LEU A CA 1
ATOM 750 C C . LEU A 1 88 ? 12.082 5.929 2.817 1.00 97.38 88 LEU A C 1
ATOM 752 O O . LEU A 1 88 ? 12.405 6.451 1.748 1.00 97.38 88 LEU A O 1
ATOM 756 N N . ASP A 1 89 ? 12.873 5.956 3.888 1.00 96.69 89 ASP A N 1
ATOM 757 C CA . ASP A 1 89 ? 14.199 6.577 3.878 1.00 96.69 89 ASP A CA 1
ATOM 758 C C . ASP A 1 89 ? 15.154 5.885 2.893 1.00 96.69 89 ASP A C 1
ATOM 760 O O . ASP A 1 89 ? 15.835 6.562 2.119 1.00 96.69 89 ASP A O 1
ATOM 764 N N . LYS A 1 90 ? 15.134 4.547 2.810 1.00 97.62 90 LYS A N 1
ATOM 765 C CA . LYS A 1 90 ? 15.900 3.803 1.793 1.00 97.62 90 LYS A CA 1
ATOM 766 C C . LYS A 1 90 ? 15.432 4.070 0.365 1.00 97.62 90 LYS A C 1
ATOM 768 O O . LYS A 1 90 ? 16.264 4.172 -0.536 1.00 97.62 90 LYS A O 1
ATOM 773 N N . ILE A 1 91 ? 14.132 4.224 0.129 1.00 98.31 91 ILE A N 1
ATOM 774 C CA . ILE A 1 91 ? 13.603 4.598 -1.192 1.00 98.31 91 ILE A CA 1
ATOM 775 C C . ILE A 1 91 ? 14.066 6.015 -1.572 1.00 98.31 91 ILE A C 1
ATOM 777 O O . ILE A 1 91 ? 14.439 6.260 -2.724 1.00 98.31 91 ILE A O 1
ATOM 781 N N . ARG A 1 92 ? 14.107 6.945 -0.607 1.00 98.00 92 ARG A N 1
ATOM 782 C CA . ARG A 1 92 ? 14.568 8.330 -0.811 1.00 98.00 92 ARG A CA 1
ATOM 783 C C . ARG A 1 92 ? 16.048 8.437 -1.179 1.00 98.00 92 ARG A C 1
ATOM 785 O O . ARG A 1 92 ? 16.402 9.381 -1.883 1.00 98.00 92 ARG A O 1
ATOM 792 N N . GLU A 1 93 ? 16.891 7.467 -0.821 1.00 98.00 93 GLU A N 1
ATOM 793 C CA . GLU A 1 93 ? 18.269 7.390 -1.343 1.00 98.00 93 GLU A CA 1
ATOM 794 C C . GLU A 1 93 ? 18.297 7.343 -2.889 1.00 98.00 93 GLU A C 1
ATOM 796 O O . GLU A 1 93 ? 19.259 7.794 -3.506 1.00 98.00 93 GLU A O 1
ATOM 801 N N . GLY A 1 94 ? 17.232 6.840 -3.530 1.00 97.62 94 GLY A N 1
ATOM 802 C CA . GLY A 1 94 ? 17.042 6.812 -4.983 1.00 97.62 94 GLY A CA 1
ATOM 803 C C . GLY A 1 94 ? 16.170 7.942 -5.552 1.00 97.62 94 GLY A C 1
ATOM 804 O O . GLY A 1 94 ? 15.735 7.841 -6.699 1.00 97.62 94 GLY A O 1
ATOM 805 N N . ALA A 1 95 ? 15.880 9.012 -4.799 1.00 97.62 95 ALA A N 1
ATOM 806 C CA . ALA A 1 95 ? 14.912 10.055 -5.185 1.00 97.62 95 ALA A CA 1
ATOM 807 C C . ALA A 1 95 ? 15.187 10.721 -6.550 1.00 97.62 95 ALA A C 1
ATOM 809 O O . ALA A 1 95 ? 14.269 11.184 -7.236 1.00 97.62 95 ALA A O 1
ATOM 810 N N . GLU A 1 96 ? 16.445 10.769 -6.983 1.00 97.31 96 GLU A N 1
ATOM 811 C CA . GLU A 1 96 ? 16.839 11.305 -8.291 1.00 97.31 96 GLU A CA 1
ATOM 812 C C . GLU A 1 96 ? 16.407 10.436 -9.482 1.00 97.31 96 GLU A C 1
ATOM 814 O O . GLU A 1 96 ? 16.346 10.942 -10.601 1.00 97.31 96 GLU A O 1
ATOM 819 N N . ASN A 1 97 ? 16.059 9.168 -9.242 1.00 98.38 97 ASN A N 1
ATOM 820 C CA . ASN A 1 97 ? 15.604 8.213 -10.254 1.00 98.38 97 ASN A CA 1
ATOM 821 C C . ASN A 1 97 ? 14.075 8.070 -10.324 1.00 98.38 97 ASN A C 1
ATOM 823 O O . ASN A 1 97 ? 13.558 7.430 -11.251 1.00 98.38 97 ASN A O 1
ATOM 827 N N . ALA A 1 98 ? 13.377 8.640 -9.338 1.00 98.56 98 ALA A N 1
ATOM 828 C CA . ALA A 1 98 ? 11.931 8.582 -9.202 1.00 98.56 98 ALA A CA 1
ATOM 829 C C . ALA A 1 98 ? 11.221 9.471 -10.239 1.00 98.56 98 ALA A C 1
ATOM 831 O O . ALA A 1 98 ? 11.693 10.561 -10.568 1.00 98.56 98 ALA A O 1
ATOM 832 N N . ILE A 1 99 ? 10.047 9.053 -10.702 1.00 98.75 99 ILE A N 1
ATOM 833 C CA . ILE A 1 99 ? 9.113 9.893 -11.468 1.00 98.75 99 ILE A CA 1
ATOM 834 C C . ILE A 1 99 ? 7.750 9.934 -10.770 1.00 98.75 99 ILE A C 1
ATOM 836 O O . ILE A 1 99 ? 7.437 9.061 -9.959 1.00 98.75 99 ILE A O 1
ATOM 840 N N . ALA A 1 100 ? 6.943 10.957 -11.056 1.00 98.69 100 ALA A N 1
ATOM 841 C CA . ALA A 1 100 ? 5.608 11.071 -10.468 1.00 98.69 100 ALA A CA 1
ATOM 842 C C . ALA A 1 100 ? 4.615 10.097 -11.114 1.00 98.69 100 ALA A C 1
ATOM 844 O O . ALA A 1 100 ? 4.855 9.569 -12.195 1.00 98.69 100 ALA A O 1
ATOM 845 N N . THR A 1 101 ? 3.474 9.892 -10.466 1.00 98.56 101 THR A N 1
ATOM 846 C CA . THR A 1 101 ? 2.303 9.226 -11.044 1.00 98.56 101 THR A CA 1
ATOM 847 C C . THR A 1 101 ? 1.031 9.902 -10.533 1.00 98.56 101 THR A C 1
ATOM 849 O O . THR A 1 101 ? 1.100 10.813 -9.706 1.00 98.56 101 THR A O 1
ATOM 852 N N . SER A 1 102 ? -0.132 9.508 -11.052 1.00 97.56 102 SER A N 1
ATOM 853 C CA . SER A 1 102 ? -1.424 10.026 -10.586 1.00 97.56 102 SER A CA 1
ATOM 854 C C . SER A 1 102 ? -1.677 9.661 -9.122 1.00 97.56 102 SER A C 1
ATOM 856 O O . SER A 1 102 ? -1.146 8.667 -8.630 1.00 97.56 102 SER A O 1
ATOM 858 N N . PHE A 1 103 ? -2.539 10.416 -8.448 1.00 97.56 103 PHE A N 1
ATOM 859 C CA . PHE A 1 103 ? -2.764 10.243 -7.017 1.00 97.56 103 PHE A CA 1
ATOM 860 C C . PHE A 1 103 ? -3.317 8.868 -6.612 1.00 97.56 103 PHE A C 1
ATOM 862 O O . PHE A 1 103 ? -2.749 8.242 -5.727 1.00 97.56 103 PHE A O 1
ATOM 869 N N . ASN A 1 104 ? -4.387 8.378 -7.246 1.00 91.12 104 ASN A N 1
ATOM 870 C CA . ASN A 1 104 ? -5.034 7.108 -6.872 1.00 91.12 104 ASN A CA 1
ATOM 871 C C . ASN A 1 104 ? -4.948 6.011 -7.952 1.00 91.12 104 ASN A C 1
ATOM 873 O O . ASN A 1 104 ? -5.526 4.943 -7.783 1.00 91.12 104 ASN A O 1
ATOM 877 N N . HIS A 1 105 ? -4.223 6.248 -9.050 1.00 96.75 105 HIS A N 1
ATOM 878 C CA . HIS A 1 105 ? -4.091 5.295 -10.163 1.00 96.75 105 HIS A CA 1
ATOM 879 C C . HIS A 1 105 ? -5.426 4.973 -10.865 1.00 96.75 105 HIS A C 1
ATOM 881 O O . HIS A 1 105 ? -5.762 3.830 -11.153 1.00 96.75 105 HIS A O 1
ATOM 887 N N . THR A 1 106 ? -6.220 6.008 -11.143 1.00 96.88 106 THR A N 1
ATOM 888 C CA . THR A 1 106 ? -7.409 5.891 -12.005 1.00 96.88 106 THR A CA 1
ATOM 889 C C . THR A 1 106 ? -7.026 5.895 -13.485 1.00 96.88 106 THR A C 1
ATOM 891 O O . THR A 1 106 ? -6.008 6.464 -13.886 1.00 96.88 106 THR A O 1
ATOM 894 N N . ILE A 1 107 ? -7.870 5.307 -14.332 1.00 97.94 107 ILE A N 1
ATOM 895 C CA . ILE A 1 107 ? -7.700 5.347 -15.787 1.00 97.94 107 ILE A CA 1
ATOM 896 C C . ILE A 1 107 ? -8.089 6.725 -16.306 1.00 97.94 107 ILE A C 1
ATOM 898 O O . ILE A 1 107 ? -9.229 6.959 -16.711 1.00 97.94 107 ILE A O 1
ATOM 902 N N . LEU A 1 108 ? -7.100 7.618 -16.323 1.00 97.69 108 LEU A N 1
ATOM 903 C CA . LEU A 1 108 ? -7.274 9.034 -16.629 1.00 97.69 108 LEU A CA 1
ATOM 904 C C . LEU A 1 108 ? -8.103 9.297 -17.899 1.00 97.69 108 LEU A C 1
ATOM 906 O O . LEU A 1 108 ? -8.984 10.146 -17.822 1.00 97.69 108 LEU A O 1
ATOM 910 N N . PRO A 1 109 ? -7.928 8.600 -19.048 1.00 97.94 109 PRO A N 1
ATOM 911 C CA . PRO A 1 109 ? -8.744 8.872 -20.240 1.00 97.94 109 PRO A CA 1
ATOM 912 C C . PRO A 1 109 ? -10.256 8.695 -20.047 1.00 97.94 109 PRO A C 1
ATOM 914 O O . PRO A 1 109 ? -11.038 9.282 -20.793 1.00 97.94 109 PRO A O 1
ATOM 917 N N . LEU A 1 110 ? -10.669 7.888 -19.066 1.00 97.31 110 LEU A N 1
ATOM 918 C CA . LEU A 1 110 ? -12.074 7.635 -18.754 1.00 97.31 110 LEU A CA 1
ATOM 919 C C . LEU A 1 110 ? -12.659 8.642 -17.754 1.00 97.31 110 LEU A C 1
ATOM 921 O O . LEU A 1 110 ? -13.862 8.605 -17.502 1.00 97.31 110 LEU A O 1
ATOM 925 N N . ASP A 1 111 ? -11.841 9.525 -17.183 1.00 97.25 111 ASP A N 1
ATOM 926 C CA . ASP A 1 111 ? -12.294 10.510 -16.207 1.00 97.25 111 ASP A CA 1
ATOM 927 C C . ASP A 1 111 ? -12.765 11.827 -16.851 1.00 97.25 111 ASP A C 1
ATOM 929 O O . ASP A 1 111 ? -12.270 12.230 -17.912 1.00 97.25 111 ASP A O 1
ATOM 933 N N . PRO A 1 112 ? -13.705 12.543 -16.208 1.00 95.94 112 PRO A N 1
ATOM 934 C CA . PRO A 1 112 ? -14.005 13.933 -16.515 1.00 95.94 112 PRO A CA 1
ATOM 935 C C . PRO A 1 112 ? -12.760 14.817 -16.441 1.00 95.94 112 PRO A C 1
ATOM 937 O O . PRO A 1 112 ? -11.787 14.511 -15.751 1.00 95.94 112 PRO A O 1
ATOM 940 N N . GLN A 1 113 ? -12.806 15.954 -17.132 1.00 95.25 113 GLN A N 1
ATOM 941 C CA . GLN A 1 113 ? -11.661 16.852 -17.237 1.00 95.25 113 GLN A CA 1
ATOM 942 C C . GLN A 1 113 ? -11.156 17.329 -15.866 1.00 95.25 113 GLN A C 1
ATOM 944 O O . GLN A 1 113 ? -9.950 17.328 -15.631 1.00 95.25 113 GLN A O 1
ATOM 949 N N . GLU A 1 114 ? -12.048 17.700 -14.949 1.00 95.06 114 GLU A N 1
ATOM 950 C CA . GLU A 1 114 ? -11.641 18.210 -13.634 1.00 95.06 114 GLU A CA 1
ATOM 951 C C . GLU A 1 114 ? -11.028 17.104 -12.765 1.00 95.06 114 GLU A C 1
ATOM 953 O O . GLU A 1 114 ? -10.122 17.366 -11.982 1.00 95.06 114 GLU A O 1
ATOM 958 N N . ASP A 1 115 ? -11.489 15.862 -12.917 1.00 97.00 115 ASP A N 1
ATOM 959 C CA . ASP A 1 115 ? -10.958 14.700 -12.201 1.00 97.00 115 ASP A CA 1
ATOM 960 C C . ASP A 1 115 ? -9.560 14.331 -12.699 1.00 97.00 115 ASP A C 1
ATOM 962 O O . ASP A 1 115 ? -8.670 14.068 -11.890 1.00 97.00 115 ASP A O 1
ATOM 966 N N . LYS A 1 116 ? -9.327 14.401 -14.019 1.00 97.81 116 LYS A N 1
ATOM 967 C CA . LYS A 1 116 ? -7.975 14.286 -14.592 1.00 97.81 116 LYS A CA 1
ATOM 968 C C . LYS A 1 116 ? -7.038 15.308 -13.952 1.00 97.81 116 LYS A C 1
ATOM 970 O O . LYS A 1 116 ? -5.938 14.954 -13.533 1.00 97.81 116 LYS A O 1
ATOM 975 N N . GLU A 1 117 ? -7.477 16.562 -13.851 1.00 97.88 117 GLU A N 1
ATOM 976 C CA . GLU A 1 117 ? -6.678 17.638 -13.264 1.00 97.88 117 GLU A CA 1
ATOM 977 C C . GLU A 1 117 ? -6.405 17.406 -11.770 1.00 97.88 117 GLU A C 1
ATOM 979 O O . GLU A 1 117 ? -5.252 17.509 -11.351 1.00 97.88 117 GLU A O 1
ATOM 984 N N . ILE A 1 118 ? -7.416 16.989 -10.996 1.00 98.19 118 ILE A N 1
ATOM 985 C CA . ILE A 1 118 ? -7.263 16.588 -9.588 1.00 98.19 118 ILE A CA 1
ATOM 986 C C . ILE A 1 118 ? -6.201 15.492 -9.454 1.00 98.19 118 ILE A C 1
ATOM 988 O O . ILE A 1 118 ? -5.253 15.648 -8.691 1.00 98.19 118 ILE A O 1
ATOM 992 N N . GLN A 1 119 ? -6.306 14.410 -10.223 1.00 98.25 119 GLN A N 1
ATOM 993 C CA . GLN A 1 119 ? -5.408 13.258 -10.116 1.00 98.25 119 GLN A CA 1
ATOM 994 C C . GLN A 1 119 ? -3.962 13.583 -10.491 1.00 98.25 119 GLN A C 1
ATOM 996 O O . GLN A 1 119 ? -3.033 13.089 -9.844 1.00 98.25 119 GLN A O 1
ATOM 1001 N N . LEU A 1 120 ? -3.765 14.415 -11.517 1.00 98.50 120 LEU A N 1
ATOM 1002 C CA . LEU A 1 120 ? -2.443 14.878 -11.927 1.00 98.50 120 LEU A CA 1
ATOM 1003 C C . LEU A 1 120 ? -1.854 15.842 -10.894 1.00 98.50 120 LEU A C 1
ATOM 1005 O O . LEU A 1 120 ? -0.726 15.637 -10.446 1.00 98.50 120 LEU A O 1
ATOM 1009 N N . PHE A 1 121 ? -2.611 16.860 -10.476 1.00 98.62 121 PHE A N 1
ATOM 1010 C CA . PHE A 1 121 ? -2.140 17.850 -9.510 1.00 98.62 121 PHE A CA 1
ATOM 1011 C C . PHE A 1 121 ? -1.829 17.203 -8.159 1.00 98.62 121 PHE A C 1
ATOM 1013 O O . PHE A 1 121 ? -0.738 17.390 -7.622 1.00 98.62 121 PHE A O 1
ATOM 1020 N N . TRP A 1 122 ? -2.743 16.382 -7.637 1.00 98.75 122 TRP A N 1
ATOM 1021 C CA . TRP A 1 122 ? -2.555 15.685 -6.368 1.00 98.75 122 TRP A CA 1
ATOM 1022 C C . TRP A 1 122 ? -1.374 14.710 -6.429 1.00 98.75 122 TRP A C 1
ATOM 1024 O O . TRP A 1 122 ? -0.577 14.658 -5.494 1.00 98.75 122 TRP A O 1
ATOM 1034 N N . GLY A 1 123 ? -1.205 13.992 -7.544 1.00 98.56 123 GLY A N 1
ATOM 1035 C CA . GLY A 1 123 ? -0.067 13.097 -7.763 1.00 98.56 123 GLY A CA 1
ATOM 1036 C C . GLY A 1 123 ? 1.280 13.829 -7.779 1.00 98.56 123 GLY A C 1
ATOM 1037 O O . GLY A 1 123 ? 2.239 13.390 -7.143 1.00 98.56 123 GLY A O 1
ATOM 1038 N N . ILE A 1 124 ? 1.343 14.998 -8.427 1.00 98.75 124 ILE A N 1
ATOM 1039 C CA . ILE A 1 124 ? 2.536 15.859 -8.433 1.00 98.75 124 ILE A CA 1
ATOM 1040 C C . ILE A 1 124 ? 2.839 16.389 -7.027 1.00 98.75 124 ILE A C 1
ATOM 1042 O O . ILE A 1 124 ? 3.990 16.341 -6.599 1.00 98.75 124 ILE A O 1
ATOM 1046 N N . ARG A 1 125 ? 1.825 16.849 -6.284 1.00 98.62 125 ARG A N 1
ATOM 1047 C CA . ARG A 1 125 ? 1.992 17.338 -4.904 1.00 98.62 125 ARG A CA 1
ATOM 1048 C C . ARG A 1 125 ? 2.453 16.234 -3.954 1.00 98.62 125 ARG A C 1
ATOM 1050 O O . ARG A 1 125 ? 3.348 16.465 -3.142 1.00 98.62 125 ARG A O 1
ATOM 1057 N N . ALA A 1 126 ? 1.907 15.026 -4.093 1.00 98.56 126 ALA A N 1
ATOM 1058 C CA . ALA A 1 126 ? 2.366 13.862 -3.344 1.00 98.56 126 ALA A CA 1
ATOM 1059 C C . ALA A 1 126 ? 3.840 13.554 -3.650 1.00 98.56 126 ALA A C 1
ATOM 1061 O O . ALA A 1 126 ? 4.639 13.403 -2.728 1.00 98.56 126 ALA A O 1
ATOM 1062 N N . PHE A 1 127 ? 4.230 13.545 -4.928 1.00 98.69 127 PHE A N 1
ATOM 1063 C CA . PHE A 1 127 ? 5.629 13.366 -5.316 1.00 98.69 127 PHE A CA 1
ATOM 1064 C C . PHE A 1 127 ? 6.544 14.435 -4.695 1.00 98.69 127 PHE A C 1
ATOM 1066 O O . PHE A 1 127 ? 7.580 14.098 -4.122 1.00 98.69 127 PHE A O 1
ATOM 1073 N N . GLU A 1 128 ? 6.152 15.712 -4.757 1.00 98.56 128 GLU A N 1
ATOM 1074 C CA . GLU A 1 128 ? 6.913 16.818 -4.163 1.00 98.56 128 GLU A CA 1
ATOM 1075 C C . GLU A 1 128 ? 7.095 16.640 -2.645 1.00 98.56 128 GLU A C 1
ATOM 1077 O O . GLU A 1 128 ? 8.207 16.844 -2.156 1.00 98.56 128 GLU A O 1
ATOM 1082 N N . LYS A 1 129 ? 6.059 16.199 -1.908 1.00 97.88 129 LYS A N 1
ATOM 1083 C CA . LYS A 1 129 ? 6.173 15.878 -0.470 1.00 97.88 129 LYS A CA 1
ATOM 1084 C C . LYS A 1 129 ? 7.206 14.777 -0.223 1.00 97.88 129 LYS A C 1
ATOM 1086 O O . LYS A 1 129 ? 8.063 14.923 0.644 1.00 97.88 129 LYS A O 1
ATOM 1091 N N . PHE A 1 130 ? 7.102 13.658 -0.937 1.00 98.19 130 PHE A N 1
ATOM 1092 C CA . PHE A 1 130 ? 7.878 12.462 -0.600 1.00 98.19 130 PHE A CA 1
ATOM 1093 C C . PHE A 1 130 ? 9.327 12.502 -1.097 1.00 98.19 130 PHE A C 1
ATOM 1095 O O . PHE A 1 130 ? 10.196 11.934 -0.432 1.00 98.19 130 PHE A O 1
ATOM 1102 N N . PHE A 1 131 ? 9.593 13.196 -2.208 1.00 98.12 131 PHE A N 1
ATOM 1103 C CA . PHE A 1 131 ? 10.908 13.238 -2.861 1.00 98.12 131 PHE A CA 1
ATOM 1104 C C . PHE A 1 131 ? 11.569 14.626 -2.868 1.00 98.12 131 PHE A C 1
ATOM 1106 O O . PHE A 1 131 ? 12.690 14.762 -3.357 1.00 98.12 131 PHE A O 1
ATOM 1113 N N . GLY A 1 132 ? 10.908 15.664 -2.343 1.00 97.19 132 GLY A N 1
ATOM 1114 C CA . GLY A 1 132 ? 11.512 16.981 -2.105 1.00 97.19 132 GLY A CA 1
ATOM 1115 C C . GLY A 1 132 ? 11.863 17.786 -3.362 1.00 97.19 132 GLY A C 1
ATOM 1116 O O . GLY A 1 132 ? 12.615 18.757 -3.280 1.00 97.19 132 GLY A O 1
ATOM 1117 N N . ARG A 1 133 ? 11.347 17.404 -4.538 1.00 97.38 133 ARG A N 1
ATOM 1118 C CA . ARG A 1 133 ? 11.572 18.108 -5.811 1.00 97.38 133 ARG A CA 1
ATOM 1119 C C . ARG A 1 133 ? 10.358 18.031 -6.727 1.00 97.38 133 ARG A C 1
ATOM 1121 O O . ARG A 1 133 ? 9.525 17.138 -6.595 1.00 97.38 133 ARG A O 1
ATOM 1128 N N . ARG A 1 134 ? 10.319 18.911 -7.731 1.00 97.94 134 ARG A N 1
ATOM 1129 C CA . ARG A 1 134 ? 9.369 18.786 -8.844 1.00 97.94 134 ARG A CA 1
ATOM 1130 C C . ARG A 1 134 ? 9.693 17.554 -9.706 1.00 97.94 134 ARG A C 1
ATOM 1132 O O . ARG A 1 134 ? 10.876 17.305 -9.972 1.00 97.94 134 ARG A O 1
ATOM 1139 N N . PRO A 1 135 ? 8.683 16.799 -10.170 1.00 98.31 135 PRO A N 1
ATOM 1140 C CA . PRO A 1 135 ? 8.904 15.690 -11.089 1.00 98.31 135 PRO A CA 1
ATOM 1141 C C . PRO A 1 135 ? 9.216 16.186 -12.505 1.00 98.31 135 PRO A C 1
ATOM 1143 O O . PRO A 1 135 ? 8.576 17.113 -13.003 1.00 98.31 135 PRO A O 1
ATOM 1146 N N . THR A 1 136 ? 10.174 15.541 -13.176 1.00 98.44 136 THR A N 1
ATOM 1147 C CA . THR A 1 136 ? 10.435 15.756 -14.610 1.00 98.44 136 THR A CA 1
ATOM 1148 C C . THR A 1 136 ? 9.609 14.791 -15.458 1.00 98.44 136 THR A C 1
ATOM 1150 O O . THR A 1 136 ? 9.049 15.182 -16.483 1.00 98.44 136 THR A O 1
ATOM 1153 N N . GLY A 1 137 ? 9.555 13.526 -15.032 1.00 98.69 137 GLY A N 1
ATOM 1154 C CA . GLY A 1 137 ? 8.804 12.453 -15.677 1.00 98.69 137 GLY A CA 1
ATOM 1155 C C . GLY A 1 137 ? 7.483 12.137 -14.980 1.00 98.69 137 GLY A C 1
ATOM 1156 O O . GLY A 1 137 ? 7.308 12.441 -13.796 1.00 98.69 137 GLY A O 1
ATOM 1157 N N . PHE A 1 138 ? 6.580 11.474 -15.702 1.00 98.81 138 PHE A N 1
ATOM 1158 C CA . PHE A 1 138 ? 5.303 11.015 -15.159 1.00 98.81 138 PHE A CA 1
ATOM 1159 C C . PHE A 1 138 ? 4.907 9.632 -15.699 1.00 98.81 138 PHE A C 1
ATOM 1161 O O . PHE A 1 138 ? 4.898 9.404 -16.910 1.00 98.81 138 PHE A O 1
ATOM 1168 N N . TRP A 1 139 ? 4.550 8.719 -14.800 1.00 98.69 139 TRP A N 1
ATOM 1169 C CA . TRP A 1 139 ? 3.930 7.435 -15.104 1.00 98.69 139 TRP A CA 1
ATOM 1170 C C . TRP A 1 139 ? 2.408 7.585 -15.132 1.00 98.69 139 TRP A C 1
ATOM 1172 O O . TRP A 1 139 ? 1.781 7.877 -14.109 1.00 98.69 139 TRP A O 1
ATOM 1182 N N . LEU A 1 140 ? 1.809 7.382 -16.303 1.00 98.50 140 LEU A N 1
ATOM 1183 C CA . LEU A 1 140 ? 0.356 7.345 -16.453 1.00 98.50 140 LEU A CA 1
ATOM 1184 C C . LEU A 1 140 ? -0.167 5.975 -16.002 1.00 98.50 140 LEU A C 1
ATOM 1186 O O . LEU A 1 140 ? 0.413 4.975 -16.421 1.00 98.50 140 LEU A O 1
ATOM 1190 N N . PRO A 1 141 ? -1.253 5.900 -15.213 1.00 97.81 141 PRO A N 1
ATOM 1191 C CA . PRO A 1 141 ? -1.866 4.628 -14.849 1.00 97.81 141 PRO A CA 1
ATOM 1192 C C . PRO A 1 141 ? -2.141 3.773 -16.075 1.00 97.81 141 PRO A C 1
ATOM 1194 O O . PRO A 1 141 ? -2.795 4.228 -17.017 1.00 97.81 141 PRO A O 1
ATOM 1197 N N . GLU A 1 142 ? -1.589 2.562 -16.084 1.00 97.56 142 GLU A N 1
ATOM 1198 C CA . GLU A 1 142 ? -1.698 1.613 -17.200 1.00 97.56 142 GLU A CA 1
ATOM 1199 C C . GLU A 1 142 ? -1.155 2.150 -18.540 1.00 97.56 142 GLU A C 1
ATOM 1201 O O . GLU A 1 142 ? -1.540 1.699 -19.624 1.00 97.56 142 GLU A O 1
ATOM 1206 N N . LEU A 1 143 ? -0.302 3.177 -18.476 1.00 98.19 143 LEU A N 1
ATOM 1207 C CA . LEU A 1 143 ? 0.123 4.017 -19.597 1.00 98.19 143 LEU A CA 1
ATOM 1208 C C . LEU A 1 143 ? -1.057 4.536 -20.439 1.00 98.19 143 LEU A C 1
ATOM 1210 O O . LEU A 1 143 ? -0.916 4.797 -21.637 1.00 98.19 143 LEU A O 1
ATOM 1214 N N . ALA A 1 144 ? -2.237 4.663 -19.824 1.00 98.25 144 ALA A N 1
ATOM 1215 C CA . ALA A 1 144 ? -3.458 5.062 -20.495 1.00 98.25 144 ALA A CA 1
ATOM 1216 C C . ALA A 1 144 ? -3.408 6.552 -20.848 1.00 98.25 144 ALA A C 1
ATOM 1218 O O . ALA A 1 144 ? -3.215 7.404 -19.980 1.00 98.25 144 ALA A O 1
ATOM 1219 N N . ILE A 1 145 ? -3.585 6.875 -22.131 1.00 97.56 145 ILE A N 1
ATOM 1220 C CA . ILE A 1 145 ? -3.307 8.224 -22.640 1.00 97.56 145 ILE A CA 1
ATOM 1221 C C . ILE A 1 145 ? -4.376 8.753 -23.596 1.00 97.56 145 ILE A C 1
ATOM 1223 O O . ILE A 1 145 ? -4.864 8.051 -24.483 1.00 97.56 145 ILE A O 1
ATOM 1227 N N . ASP A 1 146 ? -4.687 10.041 -23.456 1.00 96.62 146 ASP A N 1
ATOM 1228 C CA . ASP A 1 146 ? -5.483 10.820 -24.397 1.00 96.62 146 ASP A CA 1
ATOM 1229 C C . ASP A 1 146 ? -4.841 12.194 -24.663 1.00 96.62 146 ASP A C 1
ATOM 1231 O O . ASP A 1 146 ? -3.819 12.569 -24.079 1.00 96.62 146 ASP A O 1
ATOM 1235 N N . LYS A 1 147 ? -5.456 12.962 -25.566 1.00 95.56 147 LYS A N 1
ATOM 1236 C CA . LYS A 1 147 ? -4.958 14.286 -25.940 1.00 95.56 147 LYS A CA 1
ATOM 1237 C C . LYS A 1 147 ? -5.035 15.291 -24.785 1.00 95.56 147 LYS A C 1
ATOM 1239 O O . LYS A 1 147 ? -4.150 16.135 -24.677 1.00 95.56 147 LYS A O 1
ATOM 1244 N N . GLN A 1 148 ? -6.073 15.251 -23.951 1.00 95.19 148 GLN A N 1
ATOM 1245 C CA . GLN A 1 148 ? -6.274 16.231 -22.875 1.00 95.19 148 GLN A CA 1
ATOM 1246 C C . GLN A 1 148 ? -5.191 16.099 -21.800 1.00 95.19 148 GLN A C 1
ATOM 1248 O O . GLN A 1 148 ? -4.602 17.101 -21.396 1.00 95.19 148 GLN A O 1
ATOM 1253 N N . ILE A 1 149 ? -4.866 14.862 -21.420 1.00 96.62 149 ILE A N 1
ATOM 1254 C CA . ILE A 1 149 ? -3.828 14.535 -20.439 1.00 96.62 149 ILE A CA 1
ATOM 1255 C C . ILE A 1 149 ? -2.477 15.103 -20.876 1.00 96.62 149 ILE A C 1
ATOM 1257 O O . ILE A 1 149 ? -1.799 15.733 -20.073 1.00 96.62 149 ILE A O 1
ATOM 1261 N N . VAL A 1 150 ? -2.105 14.968 -22.155 1.00 97.00 150 VAL A N 1
ATOM 1262 C CA . VAL A 1 150 ? -0.844 15.531 -22.674 1.00 97.00 150 VAL A CA 1
ATOM 1263 C C . VAL A 1 150 ? -0.763 17.045 -22.452 1.00 97.00 150 VAL A C 1
ATOM 1265 O O . VAL A 1 150 ? 0.265 17.540 -21.993 1.00 97.00 150 VAL A O 1
ATOM 1268 N N . HIS A 1 151 ? -1.843 17.786 -22.723 1.00 95.56 151 HIS A N 1
ATOM 1269 C CA . HIS A 1 151 ? -1.857 19.239 -22.509 1.00 95.56 151 HIS A CA 1
ATOM 1270 C C . HIS A 1 151 ? -1.738 19.587 -21.020 1.00 95.56 151 HIS A C 1
ATOM 1272 O O . HIS A 1 151 ? -1.003 20.508 -20.665 1.00 95.56 151 HIS A O 1
ATOM 1278 N N . MET A 1 152 ? -2.411 18.834 -20.145 1.00 96.56 152 MET A N 1
ATOM 1279 C CA . MET A 1 152 ? -2.324 19.028 -18.694 1.00 96.56 152 MET A CA 1
ATOM 1280 C C . MET A 1 152 ? -0.925 18.725 -18.153 1.00 96.56 152 MET A C 1
ATOM 1282 O O . MET A 1 152 ? -0.389 19.516 -17.383 1.00 96.56 152 MET A O 1
ATOM 1286 N N . LEU A 1 153 ? -0.293 17.633 -18.586 1.00 97.69 153 LEU A N 1
ATOM 1287 C CA . LEU A 1 153 ? 1.075 17.288 -18.192 1.00 97.69 153 LEU A CA 1
ATOM 1288 C C . LEU A 1 153 ? 2.055 18.417 -18.544 1.00 97.69 153 LEU A C 1
ATOM 1290 O O . LEU A 1 153 ? 2.832 18.845 -17.690 1.00 97.69 153 LEU A O 1
ATOM 1294 N N . ILE A 1 154 ? 1.965 18.956 -19.765 1.00 97.19 154 ILE A N 1
ATOM 1295 C CA . ILE A 1 154 ? 2.796 20.085 -20.208 1.00 97.19 154 ILE A CA 1
ATOM 1296 C C . ILE A 1 154 ? 2.509 21.337 -19.365 1.00 97.19 154 ILE A C 1
ATOM 1298 O O . ILE A 1 154 ? 3.453 21.977 -18.896 1.00 97.19 154 ILE A O 1
ATOM 1302 N N . LYS A 1 155 ? 1.228 21.659 -19.116 1.00 95.88 155 LYS A N 1
ATOM 1303 C CA . LYS A 1 155 ? 0.799 22.774 -18.245 1.00 95.88 155 LYS A CA 1
ATOM 1304 C C . LYS A 1 155 ? 1.415 22.662 -16.847 1.00 95.88 155 LYS A C 1
ATOM 1306 O O . LYS A 1 155 ? 1.875 23.663 -16.303 1.00 95.88 155 LYS A O 1
ATOM 1311 N N . TYR A 1 156 ? 1.470 21.455 -16.287 1.00 96.94 156 TYR A N 1
ATOM 1312 C CA . TYR A 1 156 ? 2.060 21.189 -14.974 1.00 96.94 156 TYR A CA 1
ATOM 1313 C C . TYR A 1 156 ? 3.582 20.987 -14.990 1.00 96.94 156 TYR A C 1
ATOM 1315 O O . TYR A 1 156 ? 4.183 20.701 -13.956 1.00 96.94 156 TYR A O 1
ATOM 1323 N N . GLY A 1 157 ? 4.233 21.199 -16.136 1.00 97.19 157 GLY A N 1
ATOM 1324 C CA . GLY A 1 157 ? 5.687 21.210 -16.251 1.00 97.19 157 GLY A CA 1
ATOM 1325 C C . GLY A 1 157 ? 6.335 19.837 -16.422 1.00 97.19 157 GLY A C 1
ATOM 1326 O O . GLY A 1 157 ? 7.566 19.777 -16.455 1.00 97.19 157 GLY A O 1
ATOM 1327 N N . ILE A 1 158 ? 5.550 18.770 -16.593 1.00 98.56 158 ILE A N 1
ATOM 1328 C CA . ILE A 1 158 ? 6.057 17.436 -16.926 1.00 98.56 158 ILE A CA 1
ATOM 1329 C C . ILE A 1 158 ? 6.697 17.472 -18.314 1.00 98.56 158 ILE A C 1
ATOM 1331 O O . ILE A 1 158 ? 6.166 18.068 -19.254 1.00 98.56 158 ILE A O 1
ATOM 1335 N N . LYS A 1 159 ? 7.867 16.846 -18.432 1.00 98.50 159 LYS A N 1
ATOM 1336 C CA . LYS A 1 159 ? 8.694 16.872 -19.642 1.00 98.50 159 LYS A CA 1
ATOM 1337 C C . LYS A 1 159 ? 8.633 15.580 -20.434 1.00 98.50 159 LYS A C 1
ATOM 1339 O O . LYS A 1 159 ? 8.700 15.636 -21.660 1.00 98.50 159 LYS A O 1
ATOM 1344 N N . TYR A 1 160 ? 8.480 14.443 -19.758 1.00 98.75 160 TYR A N 1
ATOM 1345 C CA . TYR A 1 160 ? 8.375 13.162 -20.439 1.00 98.75 160 TYR A CA 1
ATOM 1346 C C . TYR A 1 160 ? 7.436 12.167 -19.757 1.00 98.75 160 TYR A C 1
ATOM 1348 O O . TYR A 1 160 ? 7.143 12.269 -18.565 1.00 98.75 160 TYR A O 1
ATOM 1356 N N . ILE A 1 161 ? 7.011 11.172 -20.532 1.00 98.75 161 ILE A N 1
ATOM 1357 C CA . ILE A 1 161 ? 6.234 10.009 -20.084 1.00 98.75 161 ILE A CA 1
ATOM 1358 C C . ILE A 1 161 ? 6.825 8.706 -20.637 1.00 98.75 161 ILE A C 1
ATOM 1360 O O . ILE A 1 161 ? 7.686 8.733 -21.521 1.00 98.75 161 ILE A O 1
ATOM 1364 N N . LEU A 1 162 ? 6.339 7.568 -20.137 1.00 98.25 162 LEU A N 1
ATOM 1365 C CA . LEU A 1 162 ? 6.569 6.246 -20.727 1.00 98.25 162 LEU A CA 1
ATOM 1366 C C . LEU A 1 162 ? 5.330 5.767 -21.477 1.00 98.25 162 LEU A C 1
ATOM 1368 O O . LEU A 1 162 ? 4.220 5.993 -21.012 1.00 98.25 162 LEU A O 1
ATOM 1372 N N . LEU A 1 163 ? 5.526 5.082 -22.605 1.00 98.50 163 LEU A N 1
ATOM 1373 C CA . LEU A 1 163 ? 4.472 4.414 -23.371 1.00 98.50 163 LEU A CA 1
ATOM 1374 C C . LEU A 1 163 ? 4.940 3.050 -23.901 1.00 98.50 163 LEU A C 1
ATOM 1376 O O . LEU A 1 163 ? 6.138 2.779 -24.033 1.00 98.50 163 LEU A O 1
ATOM 1380 N N . ALA A 1 164 ? 3.978 2.199 -24.247 1.00 97.81 164 ALA A N 1
ATOM 1381 C CA . ALA A 1 164 ? 4.217 0.940 -24.936 1.00 97.81 164 ALA A CA 1
ATOM 1382 C C . ALA A 1 164 ? 4.452 1.133 -26.447 1.00 97.81 164 ALA A C 1
ATOM 1384 O O . ALA A 1 164 ? 3.940 2.091 -27.035 1.00 97.81 164 ALA A O 1
ATOM 1385 N N . PRO A 1 165 ? 5.162 0.203 -27.121 1.00 96.88 165 PRO A N 1
ATOM 1386 C CA . PRO A 1 165 ? 5.466 0.306 -28.551 1.00 96.88 165 PRO A CA 1
ATOM 1387 C C . PRO A 1 165 ? 4.263 0.531 -29.471 1.00 96.88 165 PRO A C 1
ATOM 1389 O O . PRO A 1 165 ? 4.384 1.238 -30.467 1.00 96.88 165 PRO A O 1
ATOM 1392 N N . HIS A 1 166 ? 3.103 -0.060 -29.168 1.00 96.75 166 HIS A N 1
ATOM 1393 C CA . HIS A 1 166 ? 1.890 0.090 -29.985 1.00 96.75 166 HIS A CA 1
ATOM 1394 C C . HIS A 1 166 ? 1.184 1.434 -29.785 1.00 96.75 166 HIS A C 1
ATOM 1396 O O . HIS A 1 166 ? 0.283 1.771 -30.554 1.00 96.75 166 HIS A O 1
ATOM 1402 N N . GLN A 1 167 ? 1.568 2.209 -28.771 1.00 97.88 167 GLN A N 1
ATOM 1403 C CA . GLN A 1 167 ? 0.963 3.507 -28.477 1.00 97.88 167 GLN A CA 1
ATOM 1404 C C . GLN A 1 167 ? 1.601 4.645 -29.284 1.00 97.88 167 GLN A C 1
ATOM 1406 O O . GLN A 1 167 ? 1.047 5.741 -29.328 1.00 97.88 167 GLN A O 1
ATOM 1411 N N . THR A 1 168 ? 2.726 4.402 -29.963 1.00 97.81 168 THR A N 1
ATOM 1412 C CA . THR A 1 168 ? 3.397 5.379 -30.831 1.00 97.81 168 THR A CA 1
ATOM 1413 C C . THR A 1 168 ? 3.369 4.934 -32.290 1.00 97.81 168 THR A C 1
ATOM 1415 O O . THR A 1 168 ? 3.482 3.748 -32.594 1.00 97.81 168 THR A O 1
ATOM 1418 N N . LYS A 1 169 ? 3.249 5.881 -33.230 1.00 97.19 169 LYS A N 1
ATOM 1419 C CA . LYS A 1 169 ? 3.289 5.562 -34.670 1.00 97.19 169 LYS A CA 1
ATOM 1420 C C . LYS A 1 169 ? 4.706 5.319 -35.195 1.00 97.19 169 LYS A C 1
ATOM 1422 O O . LYS A 1 169 ? 4.900 4.477 -36.070 1.00 97.19 169 LYS A O 1
ATOM 1427 N N . ALA A 1 170 ? 5.690 6.068 -34.698 1.00 96.25 170 ALA A N 1
ATOM 1428 C CA . ALA A 1 170 ? 7.086 5.882 -35.074 1.00 96.25 170 ALA A CA 1
ATOM 1429 C C . ALA A 1 170 ? 7.738 4.770 -34.241 1.00 96.25 170 ALA A C 1
ATOM 1431 O O . ALA A 1 170 ? 7.360 4.519 -33.098 1.00 96.25 170 ALA A O 1
ATOM 1432 N N . ARG A 1 171 ? 8.762 4.127 -34.812 1.00 93.75 171 ARG A N 1
ATOM 1433 C CA . ARG A 1 171 ? 9.609 3.164 -34.098 1.00 93.75 171 ARG A CA 1
ATOM 1434 C C . ARG A 1 171 ? 10.827 3.882 -33.519 1.00 93.75 171 ARG A C 1
ATOM 1436 O O . ARG A 1 171 ? 11.604 4.472 -34.262 1.00 93.75 171 ARG A O 1
ATOM 1443 N N . GLY A 1 172 ? 11.018 3.783 -32.211 1.00 95.00 172 GLY A N 1
ATOM 1444 C CA . GLY A 1 172 ? 12.179 4.308 -31.493 1.00 95.00 172 GLY A CA 1
ATOM 1445 C C . GLY A 1 172 ? 11.948 4.214 -29.990 1.00 95.00 172 GLY A C 1
ATOM 1446 O O . GLY A 1 172 ? 10.808 4.082 -29.567 1.00 95.00 172 GLY A O 1
ATOM 1447 N N . SER A 1 173 ? 13.016 4.252 -29.194 1.00 97.12 173 SER A N 1
ATOM 1448 C CA . SER A 1 173 ? 12.939 4.166 -27.726 1.00 97.12 173 SER A CA 1
ATOM 1449 C C . SER A 1 173 ? 12.864 5.525 -27.026 1.00 97.12 173 SER A C 1
ATOM 1451 O O . SER A 1 173 ? 12.532 5.581 -25.845 1.00 97.12 173 SER A O 1
ATOM 1453 N N . PHE A 1 174 ? 13.149 6.616 -27.743 1.00 98.19 174 PHE A N 1
ATOM 1454 C CA . PHE A 1 174 ? 13.031 7.982 -27.239 1.00 98.19 174 PHE A CA 1
ATOM 1455 C C . PHE A 1 174 ? 12.577 8.927 -28.357 1.00 98.19 174 PHE A C 1
ATOM 1457 O O . PHE A 1 174 ? 13.295 9.137 -29.342 1.00 98.19 174 PHE A O 1
ATOM 1464 N N . LEU A 1 175 ? 11.355 9.437 -28.225 1.00 98.50 175 LEU A N 1
ATOM 1465 C CA . LEU A 1 175 ? 10.599 10.143 -29.258 1.00 98.50 175 LEU A CA 1
ATOM 1466 C C . LEU A 1 175 ? 10.061 11.475 -28.721 1.00 98.50 175 LEU A C 1
ATOM 1468 O O . LEU A 1 175 ? 9.979 11.672 -27.513 1.00 98.50 175 LEU A O 1
ATOM 1472 N N . ARG A 1 176 ? 9.664 12.377 -29.621 1.00 98.44 176 ARG A N 1
ATOM 1473 C CA . ARG A 1 176 ? 9.027 13.658 -29.285 1.00 98.44 176 ARG A CA 1
ATOM 1474 C C . ARG A 1 176 ? 7.630 13.778 -29.890 1.00 98.44 176 ARG A C 1
ATOM 1476 O O . ARG A 1 176 ? 7.466 13.606 -31.097 1.00 98.44 176 ARG A O 1
ATOM 1483 N N . TYR A 1 177 ? 6.641 14.131 -29.077 1.00 98.12 177 TYR A N 1
ATOM 1484 C CA . TYR A 1 177 ? 5.307 14.517 -29.537 1.00 98.12 177 TYR A CA 1
ATOM 1485 C C . TYR A 1 177 ? 5.151 16.037 -29.467 1.00 98.12 177 TYR A C 1
ATOM 1487 O O . TYR A 1 177 ? 5.365 16.635 -28.414 1.00 98.12 177 TYR A O 1
ATOM 1495 N N . TYR A 1 178 ? 4.786 16.668 -30.583 1.00 97.12 178 TYR A N 1
ATOM 1496 C CA . TYR A 1 178 ? 4.587 18.116 -30.652 1.00 97.12 178 TYR A CA 1
ATOM 1497 C C . TYR A 1 178 ? 3.127 18.489 -30.388 1.00 97.12 178 TYR A C 1
ATOM 1499 O O . TYR A 1 178 ? 2.207 17.888 -30.942 1.00 97.12 178 TYR A O 1
ATOM 1507 N N . VAL A 1 179 ? 2.934 19.531 -29.584 1.00 94.56 179 VAL A N 1
ATOM 1508 C CA . VAL A 1 179 ? 1.663 20.255 -29.451 1.00 94.56 179 VAL A CA 1
ATOM 1509 C C . VAL A 1 179 ? 1.853 21.684 -29.958 1.00 94.56 179 VAL A C 1
ATOM 1511 O O . VAL A 1 179 ? 2.975 22.093 -30.246 1.00 94.56 179 VAL A O 1
ATOM 1514 N N . GLN A 1 180 ? 0.765 22.445 -30.082 1.00 89.12 180 GLN A N 1
ATOM 1515 C CA . GLN A 1 180 ? 0.808 23.802 -30.637 1.00 89.12 180 GLN A CA 1
ATOM 1516 C C . GLN A 1 180 ? 1.841 24.706 -29.935 1.00 89.12 180 GLN A C 1
ATOM 1518 O O . GLN A 1 180 ? 2.611 25.370 -30.619 1.00 89.12 180 GLN A O 1
ATOM 1523 N N . ASP A 1 181 ? 1.918 24.647 -28.600 1.00 84.00 181 ASP A N 1
ATOM 1524 C CA . ASP A 1 181 ? 2.777 25.518 -27.782 1.00 84.00 181 ASP A CA 1
ATOM 1525 C C . ASP A 1 181 ? 3.816 24.740 -26.951 1.00 84.00 181 ASP A C 1
ATOM 1527 O O . ASP A 1 181 ? 4.129 25.090 -25.812 1.00 84.00 181 ASP A O 1
ATOM 1531 N N . GLY A 1 182 ? 4.359 23.644 -27.491 1.00 93.75 182 GLY A N 1
ATOM 1532 C CA . GLY A 1 182 ? 5.368 22.857 -26.782 1.00 93.75 182 GLY A CA 1
ATOM 1533 C C . GLY A 1 182 ? 5.540 21.438 -27.302 1.00 93.75 182 GLY A C 1
ATOM 1534 O O . GLY A 1 182 ? 5.202 21.104 -28.437 1.00 93.75 182 GLY A O 1
ATOM 1535 N N . HIS A 1 183 ? 6.092 20.583 -26.453 1.00 96.94 183 HIS A N 1
ATOM 1536 C CA . HIS A 1 183 ? 6.239 19.165 -26.739 1.00 96.94 183 HIS A CA 1
ATOM 1537 C C . HIS A 1 183 ? 6.200 18.347 -25.452 1.00 96.94 183 HIS A C 1
ATOM 1539 O O . HIS A 1 183 ? 6.436 18.874 -24.364 1.00 96.94 183 HIS A O 1
ATOM 1545 N N . LEU A 1 184 ? 5.937 17.057 -25.613 1.00 98.12 184 LEU A N 1
ATOM 1546 C CA . LEU A 1 184 ? 6.120 16.043 -24.589 1.00 98.12 184 LEU A CA 1
ATOM 1547 C C . LEU A 1 184 ? 7.059 14.974 -25.146 1.00 98.12 184 LEU A C 1
ATOM 1549 O O . LEU A 1 184 ? 6.833 14.456 -26.244 1.00 98.12 184 LEU A O 1
ATOM 1553 N N . ASP A 1 185 ? 8.111 14.656 -24.402 1.00 98.69 185 ASP A N 1
ATOM 1554 C CA . ASP A 1 185 ? 9.033 13.592 -24.780 1.00 98.69 185 ASP A CA 1
ATOM 1555 C C . ASP A 1 185 ? 8.512 12.235 -24.289 1.00 98.69 185 ASP A C 1
ATOM 1557 O O . ASP A 1 185 ? 7.813 12.123 -23.282 1.00 98.69 185 ASP A O 1
ATOM 1561 N N . ILE A 1 186 ? 8.790 11.181 -25.046 1.00 98.75 186 ILE A N 1
ATOM 1562 C CA . ILE A 1 186 ? 8.194 9.863 -24.846 1.00 98.75 186 ILE A CA 1
ATOM 1563 C C . ILE A 1 186 ? 9.303 8.829 -24.859 1.00 98.75 186 ILE A C 1
ATOM 1565 O O . ILE A 1 186 ? 9.969 8.617 -25.875 1.00 98.75 186 ILE A O 1
ATOM 1569 N N . PHE A 1 187 ? 9.465 8.151 -23.734 1.00 98.81 187 PHE A N 1
ATOM 1570 C CA . PHE A 1 187 ? 10.219 6.915 -23.667 1.00 98.81 187 PHE A CA 1
ATOM 1571 C C . PHE A 1 187 ? 9.323 5.747 -24.063 1.00 98.81 187 PHE A C 1
ATOM 1573 O O . PHE A 1 187 ? 8.190 5.633 -23.599 1.00 98.81 187 PHE A O 1
ATOM 1580 N N . VAL A 1 188 ? 9.840 4.866 -24.913 1.00 98.62 188 VAL A N 1
ATOM 1581 C CA . VAL A 1 188 ? 9.119 3.675 -25.367 1.00 98.62 188 VAL A CA 1
ATOM 1582 C C . VAL A 1 188 ? 9.875 2.443 -24.900 1.00 98.62 188 VAL A C 1
ATOM 1584 O O . VAL A 1 188 ? 11.035 2.237 -25.274 1.00 98.62 188 VAL A O 1
ATOM 1587 N N . TYR A 1 189 ? 9.228 1.630 -24.064 1.00 98.12 189 TYR A N 1
ATOM 1588 C CA . TYR A 1 189 ? 9.847 0.417 -23.538 1.00 98.12 189 TYR A CA 1
ATOM 1589 C C . TYR A 1 189 ? 9.903 -0.703 -24.581 1.00 98.12 189 TYR A C 1
ATOM 1591 O O . TYR A 1 189 ? 9.190 -0.708 -25.583 1.00 98.12 189 TYR A O 1
ATOM 1599 N N . ASN A 1 190 ? 10.772 -1.683 -24.361 1.00 97.69 190 ASN A N 1
ATOM 1600 C CA . ASN A 1 190 ? 10.871 -2.865 -25.198 1.00 97.69 190 ASN A CA 1
ATOM 1601 C C . ASN A 1 190 ? 9.820 -3.903 -24.779 1.00 97.69 190 ASN A C 1
ATOM 1603 O O . ASN A 1 190 ? 9.944 -4.504 -23.712 1.00 97.69 190 ASN A O 1
ATOM 1607 N N . GLY A 1 191 ? 8.802 -4.111 -25.620 1.00 95.50 191 GLY A N 1
ATOM 1608 C CA . GLY A 1 191 ? 7.681 -5.011 -25.326 1.00 95.50 191 GLY A CA 1
ATOM 1609 C C . GLY A 1 191 ? 8.090 -6.455 -25.038 1.00 95.50 191 GLY A C 1
ATOM 1610 O O . GLY A 1 191 ? 7.676 -7.015 -24.030 1.00 95.50 191 GLY A O 1
ATOM 1611 N N . GLU A 1 192 ? 8.950 -7.025 -25.882 1.00 95.56 192 GLU A N 1
ATOM 1612 C CA . GLU A 1 192 ? 9.402 -8.418 -25.782 1.00 95.56 192 GLU A CA 1
ATOM 1613 C C . GLU A 1 192 ? 10.163 -8.684 -24.476 1.00 95.56 192 GLU A C 1
ATOM 1615 O O . GLU A 1 192 ? 9.826 -9.605 -23.737 1.00 95.56 192 GLU A O 1
ATOM 1620 N N . LEU A 1 193 ? 11.151 -7.843 -24.152 1.00 96.31 193 LEU A N 1
ATOM 1621 C CA . LEU A 1 193 ? 11.935 -7.990 -22.924 1.00 96.31 193 LEU A CA 1
ATOM 1622 C C . LEU A 1 193 ? 11.089 -7.744 -21.675 1.00 96.31 193 LEU A C 1
ATOM 1624 O O . LEU A 1 193 ? 11.231 -8.463 -20.692 1.00 96.31 193 LEU A O 1
ATOM 1628 N N . SER A 1 194 ? 10.198 -6.751 -21.717 1.00 96.56 194 SER A N 1
ATOM 1629 C CA . SER A 1 194 ? 9.334 -6.423 -20.578 1.00 96.56 194 SER A CA 1
ATOM 1630 C C . SER A 1 194 ? 8.354 -7.559 -20.282 1.00 96.56 194 SER A C 1
ATOM 1632 O O . SER A 1 194 ? 8.256 -8.003 -19.141 1.00 96.56 194 SER A O 1
ATOM 1634 N N . GLN A 1 195 ? 7.714 -8.117 -21.315 1.00 94.06 195 GLN A N 1
ATOM 1635 C CA . GLN A 1 195 ? 6.846 -9.286 -21.172 1.00 94.06 195 GLN A CA 1
ATOM 1636 C C . GLN A 1 195 ? 7.629 -10.527 -20.718 1.00 94.06 195 GLN A C 1
ATOM 1638 O O . GLN A 1 195 ? 7.162 -11.266 -19.851 1.00 94.06 195 GLN A O 1
ATOM 1643 N N . GLY A 1 196 ? 8.823 -10.752 -21.272 1.00 94.75 196 GLY A N 1
ATOM 1644 C CA . GLY A 1 196 ? 9.674 -11.880 -20.900 1.00 94.75 196 GLY A CA 1
ATOM 1645 C C . GLY A 1 196 ? 10.192 -11.817 -19.459 1.00 94.75 196 GLY A C 1
ATOM 1646 O O . GLY A 1 196 ? 10.458 -12.864 -18.876 1.00 94.75 196 GLY A O 1
ATOM 1647 N N . ILE A 1 197 ? 10.298 -10.622 -18.869 1.00 93.56 197 ILE A N 1
ATOM 1648 C CA . ILE A 1 197 ? 10.642 -10.426 -17.452 1.00 93.56 197 ILE A CA 1
ATOM 1649 C C . ILE A 1 197 ? 9.410 -10.577 -16.555 1.00 93.56 197 ILE A C 1
ATOM 1651 O O . ILE A 1 197 ? 9.469 -11.316 -15.575 1.00 93.56 197 ILE A O 1
ATOM 1655 N N . ALA A 1 198 ? 8.298 -9.918 -16.891 1.00 91.50 198 ALA A N 1
ATOM 1656 C CA . ALA A 1 198 ? 7.094 -9.925 -16.059 1.00 91.50 198 ALA A CA 1
ATOM 1657 C C . ALA A 1 198 ? 6.400 -11.298 -16.041 1.00 91.50 198 ALA A C 1
ATOM 1659 O O . ALA A 1 198 ? 6.066 -11.826 -14.982 1.00 91.50 198 ALA A O 1
ATOM 1660 N N . PHE A 1 199 ? 6.232 -11.920 -17.212 1.00 89.69 199 PHE A N 1
ATOM 1661 C CA . PHE A 1 199 ? 5.445 -13.148 -17.371 1.00 89.69 199 PHE A CA 1
ATOM 1662 C C . PHE A 1 199 ? 6.264 -14.353 -17.847 1.00 89.69 199 PHE A C 1
ATOM 1664 O O . PHE A 1 199 ? 5.833 -15.482 -17.639 1.00 89.69 199 PHE A O 1
ATOM 1671 N N . GLY A 1 200 ? 7.443 -14.136 -18.437 1.00 91.25 200 GLY A N 1
ATOM 1672 C CA . GLY A 1 200 ? 8.360 -15.202 -18.860 1.00 91.25 200 GLY A CA 1
ATOM 1673 C C . GLY A 1 200 ? 9.444 -15.537 -17.830 1.00 91.25 200 GLY A C 1
ATOM 1674 O O . GLY A 1 200 ? 9.337 -15.189 -16.654 1.00 91.25 200 GLY A O 1
ATOM 1675 N N . ASP A 1 201 ? 10.513 -16.187 -18.292 1.00 90.94 201 ASP A N 1
ATOM 1676 C CA . ASP A 1 201 ? 11.618 -16.665 -17.448 1.00 90.94 201 ASP A CA 1
ATOM 1677 C C . ASP A 1 201 ? 12.907 -15.842 -17.608 1.00 90.94 201 ASP A C 1
ATOM 1679 O O . ASP A 1 201 ? 13.958 -16.227 -17.109 1.00 90.94 201 ASP A O 1
ATOM 1683 N N . LEU A 1 202 ? 12.872 -14.681 -18.279 1.00 91.06 202 LEU A N 1
ATOM 1684 C CA . LEU A 1 202 ? 14.104 -13.925 -18.561 1.00 91.06 202 LEU A CA 1
ATOM 1685 C C . LEU A 1 202 ? 14.859 -13.493 -17.296 1.00 91.06 202 LEU A C 1
ATOM 1687 O O . LEU A 1 202 ? 16.077 -13.344 -17.335 1.00 91.06 202 LEU A O 1
ATOM 1691 N N . LEU A 1 203 ? 14.156 -13.290 -16.178 1.00 90.50 203 LEU A N 1
ATOM 1692 C CA . LEU A 1 203 ? 14.770 -12.891 -14.912 1.00 90.50 203 LEU A CA 1
ATOM 1693 C C . LEU A 1 203 ? 15.338 -14.076 -14.108 1.00 90.50 203 LEU A C 1
ATOM 1695 O O . LEU A 1 203 ? 16.081 -13.848 -13.156 1.00 90.50 203 LEU A O 1
ATOM 1699 N N . SER A 1 204 ? 15.046 -15.330 -14.483 1.00 88.81 204 SER A N 1
ATOM 1700 C CA . SER A 1 204 ? 15.569 -16.501 -13.762 1.00 88.81 204 SER A CA 1
ATOM 1701 C C . SER A 1 204 ? 17.086 -16.665 -13.918 1.00 88.81 204 SER A C 1
ATOM 1703 O O . SER A 1 204 ? 17.719 -17.313 -13.090 1.00 88.81 204 SER A O 1
ATOM 1705 N N . ASP A 1 205 ? 17.672 -16.076 -14.967 1.00 92.06 205 ASP A N 1
ATOM 1706 C CA . ASP A 1 205 ? 19.118 -15.984 -15.181 1.00 92.06 205 ASP A CA 1
ATOM 1707 C C . ASP A 1 205 ? 19.520 -14.548 -15.556 1.00 92.06 205 ASP A C 1
ATOM 1709 O O . ASP A 1 205 ? 19.599 -14.155 -16.725 1.00 92.06 205 ASP A O 1
ATOM 1713 N N . ALA A 1 206 ? 19.825 -13.760 -14.525 1.00 93.12 206 ALA A N 1
ATOM 1714 C CA . ALA A 1 206 ? 20.247 -12.369 -14.659 1.00 93.12 206 ALA A CA 1
ATOM 1715 C C . ALA A 1 206 ? 21.533 -12.189 -15.489 1.00 93.12 206 ALA A C 1
ATOM 1717 O O . ALA A 1 206 ? 21.729 -11.136 -16.101 1.00 93.12 206 ALA A O 1
ATOM 1718 N N . LYS A 1 207 ? 22.414 -13.198 -15.545 1.00 94.50 207 LYS A N 1
ATOM 1719 C CA . LYS A 1 207 ? 23.641 -13.137 -16.349 1.00 94.50 207 LYS A CA 1
ATOM 1720 C C . LYS A 1 207 ? 23.313 -13.242 -17.832 1.00 94.50 207 LYS A C 1
ATOM 1722 O O . LYS A 1 207 ? 23.772 -12.408 -18.613 1.00 94.50 207 LYS A O 1
ATOM 1727 N N . SER A 1 208 ? 22.491 -14.216 -18.211 1.00 94.62 208 SER A N 1
ATOM 1728 C CA . SER A 1 208 ? 22.031 -14.368 -19.596 1.00 94.62 208 SER A CA 1
ATOM 1729 C C . SER A 1 208 ? 21.210 -13.161 -20.065 1.00 94.62 208 SER A C 1
ATOM 1731 O O . SER A 1 208 ? 21.380 -12.692 -21.197 1.00 94.62 208 SER A O 1
ATOM 1733 N N . LEU A 1 209 ? 20.382 -12.586 -19.186 1.00 95.12 209 LEU A N 1
ATOM 1734 C CA . LEU A 1 209 ? 19.660 -11.345 -19.473 1.00 95.12 209 LEU A CA 1
ATOM 1735 C C . LEU A 1 209 ? 20.616 -10.166 -19.715 1.00 95.12 209 LEU A C 1
ATOM 1737 O O . LEU A 1 209 ? 20.442 -9.427 -20.686 1.00 95.12 209 LEU A O 1
ATOM 1741 N N . LEU A 1 210 ? 21.658 -10.012 -18.893 1.00 96.06 210 LEU A N 1
ATOM 1742 C CA . LEU A 1 210 ? 22.648 -8.949 -19.074 1.00 96.06 210 LEU A CA 1
ATOM 1743 C C . LEU A 1 210 ? 23.410 -9.075 -20.402 1.00 96.06 210 LEU A C 1
ATOM 1745 O O . LEU A 1 210 ? 23.593 -8.075 -21.097 1.00 96.06 210 LEU A O 1
ATOM 1749 N N . GLU A 1 211 ? 23.817 -10.284 -20.790 1.00 95.12 211 GLU A N 1
ATOM 1750 C CA . GLU A 1 211 ? 24.460 -10.518 -22.092 1.00 95.12 211 GLU A CA 1
ATOM 1751 C C . GLU A 1 211 ? 23.508 -10.226 -23.261 1.00 95.12 211 GLU A C 1
ATOM 1753 O O . GLU A 1 211 ? 23.894 -9.604 -24.257 1.00 95.12 211 GLU A O 1
ATOM 1758 N N . THR A 1 212 ? 22.227 -10.571 -23.106 1.00 93.44 212 THR A N 1
ATOM 1759 C CA . THR A 1 212 ? 21.186 -10.213 -24.079 1.00 93.44 212 THR A CA 1
ATOM 1760 C C . THR A 1 212 ? 21.080 -8.696 -24.232 1.00 93.44 212 THR A C 1
ATOM 1762 O O . THR A 1 212 ? 21.052 -8.201 -25.360 1.00 93.44 212 THR A O 1
ATOM 1765 N N . LEU A 1 213 ? 21.084 -7.937 -23.132 1.00 94.62 213 LEU A N 1
ATOM 1766 C CA . LEU A 1 213 ? 21.068 -6.472 -23.167 1.00 94.62 213 LEU A CA 1
ATOM 1767 C C . LEU A 1 213 ? 22.313 -5.902 -23.860 1.00 94.62 213 LEU A C 1
ATOM 1769 O O . LEU A 1 213 ? 22.175 -5.066 -24.756 1.00 94.62 213 LEU A O 1
ATOM 1773 N N . ARG A 1 214 ? 23.509 -6.406 -23.530 1.00 94.50 214 ARG A N 1
ATOM 1774 C CA . ARG A 1 214 ? 24.792 -5.993 -24.137 1.00 94.50 214 ARG A CA 1
ATOM 1775 C C . ARG A 1 214 ? 24.833 -6.169 -25.653 1.00 94.50 214 ARG A C 1
ATOM 1777 O O . ARG A 1 214 ? 25.468 -5.370 -26.340 1.00 94.50 214 ARG A O 1
ATOM 1784 N N . SER A 1 215 ? 24.132 -7.172 -26.182 1.00 92.56 215 SER A N 1
ATOM 1785 C CA . SER A 1 215 ? 24.034 -7.403 -27.629 1.00 92.56 215 SER A CA 1
ATOM 1786 C C . SER A 1 215 ? 23.205 -6.342 -28.376 1.00 92.56 215 SER A C 1
ATOM 1788 O O . SER A 1 215 ? 23.331 -6.197 -29.597 1.00 92.56 215 SER A O 1
ATOM 1790 N N . ARG A 1 216 ? 22.362 -5.575 -27.667 1.00 91.75 216 ARG A N 1
ATOM 1791 C CA . ARG A 1 216 ? 21.511 -4.530 -28.259 1.00 91.75 216 ARG A CA 1
ATOM 1792 C C . ARG A 1 216 ? 22.309 -3.250 -28.505 1.00 91.75 216 ARG A C 1
ATOM 1794 O O . ARG A 1 216 ? 23.413 -3.075 -28.001 1.00 91.75 216 ARG A O 1
ATOM 1801 N N . ARG A 1 217 ? 21.754 -2.334 -29.307 1.00 90.69 217 ARG A N 1
ATOM 1802 C CA . ARG A 1 217 ? 22.367 -1.029 -29.607 1.00 90.69 217 ARG A CA 1
ATOM 1803 C C . ARG A 1 217 ? 21.478 0.127 -29.163 1.00 90.69 217 ARG A C 1
ATOM 1805 O O . ARG A 1 217 ? 20.280 0.118 -29.430 1.00 90.69 217 ARG A O 1
ATOM 1812 N N . GLY A 1 218 ? 22.091 1.152 -28.573 1.00 93.31 218 GLY A N 1
ATOM 1813 C CA . GLY A 1 218 ? 21.405 2.381 -28.162 1.00 93.31 218 GLY A CA 1
ATOM 1814 C C . GLY A 1 218 ? 20.645 2.234 -26.843 1.00 93.31 218 GLY A C 1
ATOM 1815 O O . GLY A 1 218 ? 21.067 1.481 -25.968 1.00 93.31 218 GLY A O 1
ATOM 1816 N N . LEU A 1 219 ? 19.548 2.983 -26.697 1.00 97.44 219 LEU A N 1
ATOM 1817 C CA . LEU A 1 219 ? 18.701 2.955 -25.505 1.00 97.44 219 LEU A CA 1
ATOM 1818 C C . LEU A 1 219 ? 17.739 1.763 -25.550 1.00 97.44 219 LEU A C 1
ATOM 1820 O O . LEU A 1 219 ? 16.900 1.686 -26.453 1.00 97.44 219 LEU A O 1
ATOM 1824 N N . THR A 1 220 ? 17.824 0.887 -24.550 1.00 97.94 220 THR A N 1
ATOM 1825 C CA . THR A 1 220 ? 16.830 -0.161 -24.279 1.00 97.94 220 THR A CA 1
ATOM 1826 C C . THR A 1 220 ? 16.194 0.094 -22.920 1.00 97.94 220 THR A C 1
ATOM 1828 O O . THR A 1 220 ? 16.896 0.215 -21.921 1.00 97.94 220 THR A O 1
ATOM 1831 N N . ILE A 1 221 ? 14.867 0.158 -22.886 1.00 98.50 221 ILE A N 1
ATOM 1832 C CA . ILE A 1 221 ? 14.093 0.356 -21.661 1.00 98.50 221 ILE A CA 1
ATOM 1833 C C . ILE A 1 221 ? 13.262 -0.897 -21.417 1.00 98.50 221 ILE A C 1
ATOM 1835 O O . ILE A 1 221 ? 12.614 -1.396 -22.335 1.00 98.50 221 ILE A O 1
ATOM 1839 N N . ILE A 1 222 ? 13.280 -1.390 -20.192 1.00 98.12 222 ILE A N 1
ATOM 1840 C CA . ILE A 1 222 ? 12.379 -2.415 -19.675 1.00 98.12 222 ILE A CA 1
ATOM 1841 C C . ILE A 1 222 ? 11.453 -1.714 -18.687 1.00 98.12 222 ILE A C 1
ATOM 1843 O O . ILE A 1 222 ? 11.938 -0.966 -17.841 1.00 98.12 222 ILE A O 1
ATOM 1847 N N . ALA A 1 223 ? 10.150 -1.948 -18.795 1.00 98.00 223 ALA A N 1
ATOM 1848 C CA . ALA A 1 223 ? 9.166 -1.447 -17.843 1.00 98.00 223 ALA A CA 1
ATOM 1849 C C . ALA A 1 223 ? 8.290 -2.607 -17.371 1.00 98.00 223 ALA A C 1
ATOM 1851 O O . ALA A 1 223 ? 7.789 -3.368 -18.195 1.00 98.00 223 ALA A O 1
ATOM 1852 N N . ALA A 1 224 ? 8.127 -2.746 -16.062 1.00 97.56 224 ALA A N 1
ATOM 1853 C CA . ALA A 1 224 ? 7.284 -3.764 -15.451 1.00 97.56 224 ALA A CA 1
ATOM 1854 C C . ALA A 1 224 ? 6.702 -3.229 -14.141 1.00 97.56 224 ALA A C 1
ATOM 1856 O O . ALA A 1 224 ? 7.234 -2.266 -13.577 1.00 97.56 224 ALA A O 1
ATOM 1857 N N . ASP A 1 225 ? 5.657 -3.887 -13.644 1.00 97.75 225 ASP A N 1
ATOM 1858 C CA . ASP A 1 225 ? 5.219 -3.709 -12.261 1.00 97.75 225 ASP A CA 1
ATOM 1859 C C . ASP A 1 225 ? 6.416 -3.976 -11.347 1.00 97.75 225 ASP A C 1
ATOM 1861 O O . ASP A 1 225 ? 7.151 -4.955 -11.532 1.00 97.75 225 ASP A O 1
ATOM 1865 N N . GLY A 1 226 ? 6.662 -3.079 -10.401 1.00 97.75 226 GLY A N 1
ATOM 1866 C CA . GLY A 1 226 ? 7.818 -3.138 -9.517 1.00 97.75 226 GLY A CA 1
ATOM 1867 C C . GLY A 1 226 ? 7.790 -4.390 -8.641 1.00 97.75 226 GLY A C 1
ATOM 1868 O O . GLY A 1 226 ? 8.833 -4.989 -8.376 1.00 97.75 226 GLY A O 1
ATOM 1869 N N . GLU A 1 227 ? 6.584 -4.857 -8.319 1.00 98.06 227 GLU A N 1
ATOM 1870 C CA . GLU A 1 227 ? 6.259 -6.108 -7.638 1.00 98.06 227 GLU A CA 1
ATOM 1871 C C . GLU A 1 227 ? 6.753 -7.348 -8.410 1.00 98.06 227 GLU A C 1
ATOM 1873 O O . GLU A 1 227 ? 6.882 -8.434 -7.841 1.00 98.06 227 GLU A O 1
ATOM 1878 N N . THR A 1 228 ? 7.133 -7.202 -9.687 1.00 97.56 228 THR A N 1
ATOM 1879 C CA . THR A 1 228 ? 7.847 -8.245 -10.438 1.00 97.56 228 THR A CA 1
ATOM 1880 C C . THR A 1 228 ? 9.150 -8.636 -9.752 1.00 97.56 228 THR A C 1
ATOM 1882 O O . THR A 1 228 ? 9.482 -9.819 -9.687 1.00 97.56 228 THR A O 1
ATOM 1885 N N . PHE A 1 229 ? 9.891 -7.667 -9.218 1.00 97.00 229 PHE A N 1
ATOM 1886 C CA . PHE A 1 229 ? 11.241 -7.868 -8.697 1.00 97.00 229 PHE A CA 1
ATOM 1887 C C . PHE A 1 229 ? 11.217 -8.323 -7.234 1.00 97.00 229 PHE A C 1
ATOM 1889 O O . PHE A 1 229 ? 11.706 -7.620 -6.359 1.00 97.00 229 PHE A O 1
ATOM 1896 N N . GLY A 1 230 ? 10.634 -9.491 -6.972 1.00 96.06 230 GLY A N 1
ATOM 1897 C CA . GLY A 1 230 ? 10.554 -10.094 -5.640 1.00 96.06 230 GLY A CA 1
ATOM 1898 C C . GLY A 1 230 ? 9.246 -10.852 -5.430 1.00 96.06 230 GLY A C 1
ATOM 1899 O O . GLY A 1 230 ? 9.261 -12.071 -5.269 1.00 96.06 230 GLY A O 1
ATOM 1900 N N . HIS A 1 231 ? 8.107 -10.158 -5.515 1.00 96.44 231 HIS A N 1
ATOM 1901 C CA . HIS A 1 231 ? 6.793 -10.743 -5.227 1.00 96.44 231 HIS A CA 1
ATOM 1902 C C . HIS A 1 231 ? 6.318 -11.699 -6.338 1.00 96.44 231 HIS A C 1
ATOM 1904 O O . HIS A 1 231 ? 6.047 -12.870 -6.071 1.00 96.44 231 HIS A O 1
ATOM 1910 N N . HIS A 1 232 ? 6.270 -11.257 -7.602 1.00 94.88 232 HIS A N 1
ATOM 1911 C CA . HIS A 1 232 ? 5.857 -12.137 -8.710 1.00 94.88 232 HIS A CA 1
ATOM 1912 C C . HIS A 1 232 ? 6.990 -13.033 -9.223 1.00 94.88 232 HIS A C 1
ATOM 1914 O O . HIS A 1 232 ? 6.743 -14.162 -9.655 1.00 94.88 232 HIS A O 1
ATOM 1920 N N . LYS A 1 233 ? 8.239 -12.554 -9.177 1.00 95.06 233 LYS A N 1
ATOM 1921 C CA . LYS A 1 233 ? 9.439 -13.346 -9.473 1.00 95.06 233 LYS A CA 1
ATOM 1922 C C . LYS A 1 233 ? 10.317 -13.376 -8.231 1.00 95.06 233 LYS A C 1
ATOM 1924 O O . LYS A 1 233 ? 11.087 -12.448 -7.985 1.00 95.06 233 LYS A O 1
ATOM 1929 N N . LYS A 1 234 ? 10.196 -14.460 -7.462 1.00 92.56 234 LYS A N 1
ATOM 1930 C CA . LYS A 1 234 ? 10.976 -14.680 -6.240 1.00 92.56 234 LYS A CA 1
ATOM 1931 C C . LYS A 1 234 ? 12.470 -14.486 -6.514 1.00 92.56 234 LYS A C 1
ATOM 1933 O O . LYS A 1 234 ? 12.995 -15.082 -7.453 1.00 92.56 234 LYS A O 1
ATOM 1938 N N . PHE A 1 235 ? 13.131 -13.676 -5.687 1.00 92.88 235 PHE A N 1
ATOM 1939 C CA . PHE A 1 235 ? 14.547 -13.299 -5.816 1.00 92.88 235 PHE A CA 1
ATOM 1940 C C . PHE A 1 235 ? 14.890 -12.428 -7.040 1.00 92.88 235 PHE A C 1
ATOM 1942 O O . PHE A 1 235 ? 16.065 -12.257 -7.383 1.00 92.88 235 PHE A O 1
ATOM 1949 N N . GLY A 1 236 ? 13.891 -11.856 -7.718 1.00 95.88 236 GLY A N 1
ATOM 1950 C CA . GLY A 1 236 ? 14.095 -10.968 -8.860 1.00 95.88 236 GLY A CA 1
ATOM 1951 C C . GLY A 1 236 ? 14.925 -9.722 -8.523 1.00 95.88 236 GLY A C 1
ATOM 1952 O O . GLY A 1 236 ? 15.725 -9.268 -9.344 1.00 95.88 236 GLY A O 1
ATOM 1953 N N . GLU A 1 237 ? 14.814 -9.215 -7.295 1.00 96.88 237 GLU A N 1
ATOM 1954 C CA . GLU A 1 237 ? 15.626 -8.124 -6.755 1.00 96.88 237 GLU A CA 1
ATOM 1955 C C . GLU A 1 237 ? 17.122 -8.470 -6.704 1.00 96.88 237 GLU A C 1
ATOM 1957 O O . GLU A 1 237 ? 17.962 -7.605 -6.968 1.00 96.88 237 GLU A O 1
ATOM 1962 N N . MET A 1 238 ? 17.476 -9.732 -6.427 1.00 96.06 238 MET A N 1
ATOM 1963 C CA . MET A 1 238 ? 18.869 -10.195 -6.457 1.00 96.06 238 MET A CA 1
ATOM 1964 C C . MET A 1 238 ? 19.400 -10.223 -7.893 1.00 96.06 238 MET A C 1
ATOM 1966 O O . MET A 1 238 ? 20.560 -9.880 -8.135 1.00 96.06 238 MET A O 1
ATOM 1970 N N . GLY A 1 239 ? 18.547 -10.585 -8.857 1.00 95.62 239 GLY A N 1
ATOM 1971 C CA . GLY A 1 239 ? 18.864 -10.510 -10.281 1.00 95.62 239 GLY A CA 1
ATOM 1972 C C . GLY A 1 239 ? 19.162 -9.077 -10.732 1.00 95.62 239 GLY A C 1
ATOM 1973 O O . GLY A 1 239 ? 20.165 -8.838 -11.410 1.00 95.62 239 GLY A O 1
ATOM 1974 N N . LEU A 1 240 ? 18.353 -8.106 -10.293 1.00 96.69 240 LEU A N 1
ATOM 1975 C CA . LEU A 1 240 ? 18.622 -6.683 -10.522 1.00 96.69 240 LEU A CA 1
ATOM 1976 C C . LEU A 1 240 ? 19.957 -6.246 -9.910 1.00 96.69 240 LEU A C 1
ATOM 1978 O O . LEU A 1 240 ? 20.792 -5.668 -10.609 1.00 96.69 240 LEU A O 1
ATOM 1982 N N . ALA A 1 241 ? 20.190 -6.579 -8.640 1.00 96.81 241 ALA A N 1
ATOM 1983 C CA . ALA A 1 241 ? 21.424 -6.252 -7.933 1.00 96.81 241 ALA A CA 1
ATOM 1984 C C . ALA A 1 241 ? 22.660 -6.813 -8.653 1.00 96.81 241 ALA A C 1
ATOM 1986 O O . ALA A 1 241 ? 23.657 -6.107 -8.827 1.00 96.81 241 ALA A O 1
ATOM 1987 N N . TYR A 1 242 ? 22.580 -8.055 -9.142 1.00 96.38 242 TYR A N 1
ATOM 1988 C CA . TYR A 1 242 ? 23.623 -8.659 -9.965 1.00 96.38 242 TYR A CA 1
ATOM 1989 C C . TYR A 1 242 ? 23.882 -7.850 -11.241 1.00 96.38 242 TYR A C 1
ATOM 1991 O O . TYR A 1 242 ? 25.034 -7.519 -11.528 1.00 96.38 242 TYR A O 1
ATOM 1999 N N . MET A 1 243 ? 22.841 -7.503 -12.001 1.00 96.50 243 MET A N 1
ATOM 2000 C CA . MET A 1 243 ? 23.005 -6.753 -13.250 1.00 96.50 243 MET A CA 1
ATOM 2001 C C . MET A 1 243 ? 23.599 -5.360 -13.012 1.00 96.50 243 MET A C 1
ATOM 2003 O O . MET A 1 243 ? 24.541 -4.976 -13.708 1.00 96.50 243 MET A O 1
ATOM 2007 N N . PHE A 1 244 ? 23.110 -4.635 -12.002 1.00 96.56 244 PHE A N 1
ATOM 2008 C CA . PHE A 1 244 ? 23.618 -3.308 -11.646 1.00 96.56 244 PHE A CA 1
ATOM 2009 C C . PHE A 1 244 ? 25.066 -3.344 -11.149 1.00 96.56 244 PHE A C 1
ATOM 2011 O O . PHE A 1 244 ? 25.843 -2.446 -11.465 1.00 96.56 244 PHE A O 1
ATOM 2018 N N . ALA A 1 245 ? 25.463 -4.388 -10.416 1.00 95.44 245 ALA A N 1
ATOM 2019 C CA . ALA A 1 245 ? 26.844 -4.553 -9.967 1.00 95.44 245 ALA A CA 1
ATOM 2020 C C . ALA A 1 245 ? 27.819 -4.888 -11.109 1.00 95.44 245 ALA A C 1
ATOM 2022 O O . ALA A 1 245 ? 29.011 -4.608 -10.998 1.00 95.44 245 ALA A O 1
ATOM 2023 N N . ASN A 1 246 ? 27.331 -5.498 -12.194 1.00 95.56 246 ASN A N 1
ATOM 2024 C CA . ASN A 1 246 ? 28.164 -6.000 -13.290 1.00 95.56 246 ASN A CA 1
ATOM 2025 C C . ASN A 1 246 ? 28.091 -5.146 -14.568 1.00 95.56 246 ASN A C 1
ATOM 2027 O O . ASN A 1 246 ? 28.682 -5.524 -15.583 1.00 95.56 246 ASN A O 1
ATOM 2031 N N . SER A 1 247 ? 27.396 -4.004 -14.558 1.00 94.62 247 SER A N 1
ATOM 2032 C CA . SER A 1 247 ? 27.347 -3.092 -15.705 1.00 94.62 247 SER A CA 1
ATOM 2033 C C . SER A 1 247 ? 27.132 -1.634 -15.304 1.00 94.62 247 SER A C 1
ATOM 2035 O O . SER A 1 247 ? 26.183 -1.303 -14.600 1.00 94.62 247 SER A O 1
ATOM 2037 N N . SER A 1 248 ? 27.971 -0.743 -15.834 1.00 94.19 248 SER A N 1
ATOM 2038 C CA . SER A 1 248 ? 27.819 0.714 -15.714 1.00 94.19 248 SER A CA 1
ATOM 2039 C C . SER A 1 248 ? 26.912 1.327 -16.790 1.00 94.19 248 SER A C 1
ATOM 2041 O O . SER A 1 248 ? 26.711 2.539 -16.804 1.00 94.19 248 SER A O 1
ATOM 2043 N N . GLU A 1 249 ? 26.360 0.514 -17.699 1.00 95.81 249 GLU A N 1
ATOM 2044 C CA . GLU A 1 249 ? 25.477 0.978 -18.781 1.00 95.81 249 GLU A CA 1
ATOM 2045 C C . GLU A 1 249 ? 24.037 1.244 -18.310 1.00 95.81 249 GLU A C 1
ATOM 2047 O O . GLU A 1 249 ? 23.227 1.767 -19.079 1.00 95.81 249 GLU A O 1
ATOM 2052 N N . PHE A 1 250 ? 23.705 0.898 -17.061 1.00 97.44 250 PHE A N 1
ATOM 2053 C CA . PHE A 1 250 ? 22.403 1.194 -16.470 1.00 97.44 250 PHE A CA 1
ATOM 2054 C C . PHE A 1 250 ? 22.288 2.663 -16.065 1.00 97.44 250 PHE A C 1
ATOM 2056 O O . PHE A 1 250 ? 23.154 3.206 -15.378 1.00 97.44 250 PHE A O 1
ATOM 2063 N N . LYS A 1 251 ? 21.184 3.293 -16.467 1.00 97.38 251 LYS A N 1
ATOM 2064 C CA . LYS A 1 251 ? 20.790 4.645 -16.057 1.00 97.38 251 LYS A CA 1
ATOM 2065 C C . LYS A 1 251 ? 19.312 4.660 -15.683 1.00 97.38 251 LYS A C 1
ATOM 2067 O O . LYS A 1 251 ? 18.537 3.825 -16.149 1.00 97.38 251 LYS A O 1
ATOM 2072 N N . SER A 1 252 ? 18.905 5.642 -14.888 1.00 98.06 252 SER A N 1
ATOM 2073 C CA . SER A 1 252 ? 17.490 5.975 -14.740 1.00 98.06 252 SER A CA 1
ATOM 2074 C C . SER A 1 252 ? 16.990 6.801 -15.929 1.00 98.06 252 SER A C 1
ATOM 2076 O O . SER A 1 252 ? 17.781 7.346 -16.706 1.00 98.06 252 SER A O 1
ATOM 2078 N N . LEU A 1 253 ? 15.667 6.921 -16.067 1.00 98.38 253 LEU A N 1
ATOM 2079 C CA . LEU A 1 253 ? 15.051 7.789 -17.075 1.00 98.38 253 LEU A CA 1
ATOM 2080 C C . LEU A 1 253 ? 15.456 9.253 -16.876 1.00 98.38 253 LEU A C 1
ATOM 2082 O O . LEU A 1 253 ? 15.832 9.918 -17.836 1.00 98.38 253 LEU A O 1
ATOM 2086 N N . GLU A 1 254 ? 15.446 9.727 -15.626 1.00 98.12 254 GLU A N 1
ATOM 2087 C CA . GLU A 1 254 ? 15.883 11.075 -15.242 1.00 98.12 254 GLU A CA 1
ATOM 2088 C C . GLU A 1 254 ? 17.342 11.329 -15.654 1.00 98.12 254 GLU A C 1
ATOM 2090 O O . GLU A 1 254 ? 17.642 12.345 -16.283 1.00 98.12 254 GLU A O 1
ATOM 2095 N N . ALA A 1 255 ? 18.252 10.393 -15.360 1.00 97.75 255 ALA A N 1
ATOM 2096 C CA . ALA A 1 255 ? 19.657 10.514 -15.744 1.00 97.75 255 ALA A CA 1
ATOM 2097 C C . ALA A 1 255 ? 19.841 10.518 -17.271 1.00 97.75 255 ALA A C 1
ATOM 2099 O O . ALA A 1 255 ? 20.573 11.351 -17.803 1.00 97.75 255 ALA A O 1
ATOM 2100 N N . TYR A 1 256 ? 19.144 9.635 -17.995 1.00 98.06 256 TYR A N 1
ATOM 2101 C CA . TYR A 1 256 ? 19.215 9.603 -19.456 1.00 98.06 256 TYR A CA 1
ATOM 2102 C C . TYR A 1 256 ? 18.676 10.894 -20.090 1.00 98.06 256 TYR A C 1
ATOM 2104 O O . TYR A 1 256 ? 19.301 11.435 -21.006 1.00 98.06 256 TYR A O 1
ATOM 2112 N N . TYR A 1 257 ? 17.544 11.398 -19.591 1.00 98.12 257 TYR A N 1
ATOM 2113 C CA . TYR A 1 257 ? 16.872 12.595 -20.097 1.00 98.12 257 TYR A CA 1
ATOM 2114 C C . TYR A 1 257 ? 17.723 13.864 -19.939 1.00 98.12 257 TYR A C 1
ATOM 2116 O O . TYR A 1 257 ? 17.726 14.719 -20.820 1.00 98.12 257 TYR A O 1
ATOM 2124 N N . LYS A 1 258 ? 18.503 13.981 -18.855 1.00 97.12 258 LYS A N 1
ATOM 2125 C CA . LYS A 1 258 ? 19.413 15.124 -18.629 1.00 97.12 258 LYS A CA 1
ATOM 2126 C C . LYS A 1 258 ? 20.532 15.233 -19.670 1.00 97.12 258 LYS A C 1
ATOM 2128 O O . LYS A 1 258 ? 21.053 16.321 -19.893 1.00 97.12 258 LYS A O 1
ATOM 2133 N N . GLU A 1 259 ? 20.911 14.119 -20.289 1.00 96.38 259 GLU A N 1
ATOM 2134 C CA . GLU A 1 259 ? 22.078 14.032 -21.173 1.00 96.38 259 GLU A CA 1
ATOM 2135 C C . GLU A 1 259 ? 21.714 13.879 -22.658 1.00 96.38 259 GLU A C 1
ATOM 2137 O O . GLU A 1 259 ? 22.584 13.991 -23.522 1.00 96.38 259 GLU A O 1
ATOM 2142 N N . ASN A 1 260 ? 20.450 13.584 -22.977 1.00 97.12 260 ASN A N 1
ATOM 2143 C CA . ASN A 1 260 ? 20.026 13.202 -24.322 1.00 97.12 260 ASN A CA 1
ATOM 2144 C C . ASN A 1 260 ? 18.738 13.923 -24.731 1.00 97.12 260 ASN A C 1
ATOM 2146 O O . ASN A 1 260 ? 17.878 14.206 -23.907 1.00 97.12 260 ASN A O 1
ATOM 2150 N N . MET A 1 261 ? 18.569 14.149 -26.035 1.00 96.12 261 MET A N 1
ATOM 2151 C CA . MET A 1 261 ? 17.331 14.677 -26.620 1.00 96.12 261 MET A CA 1
ATOM 2152 C C . MET A 1 261 ? 16.773 13.705 -27.670 1.00 96.12 261 MET A C 1
ATOM 2154 O O . MET A 1 261 ? 17.566 13.038 -28.352 1.00 96.12 261 MET A O 1
ATOM 2158 N N . PRO A 1 262 ? 15.441 13.626 -27.855 1.00 96.38 262 PRO A N 1
ATOM 2159 C CA . PRO A 1 262 ? 14.859 12.810 -28.911 1.00 96.38 262 PRO A CA 1
ATOM 2160 C C . PRO A 1 262 ? 15.302 13.297 -30.290 1.00 96.38 262 PRO A C 1
ATOM 2162 O O . PRO A 1 262 ? 15.299 14.493 -30.577 1.00 96.38 262 PRO A O 1
ATOM 2165 N N . LYS A 1 263 ? 15.650 12.354 -31.168 1.00 94.56 263 LYS A N 1
ATOM 2166 C CA . LYS A 1 263 ? 16.038 12.643 -32.563 1.00 94.56 263 LYS A CA 1
ATOM 2167 C C . LYS A 1 263 ? 14.888 12.488 -33.553 1.00 94.56 263 LYS A C 1
ATOM 2169 O O . LYS A 1 263 ? 15.017 12.887 -34.705 1.00 94.56 263 LYS A O 1
ATOM 2174 N N . LEU A 1 264 ? 13.799 11.863 -33.117 1.00 97.00 264 LEU A N 1
ATOM 2175 C CA . LEU A 1 264 ? 12.640 11.535 -33.935 1.00 97.00 264 LEU A CA 1
ATOM 2176 C C . LEU A 1 264 ? 11.382 12.059 -33.256 1.00 97.00 264 LEU A C 1
ATOM 2178 O O . LEU A 1 264 ? 11.277 12.042 -32.028 1.00 97.00 264 LEU A O 1
ATOM 2182 N N . SER A 1 265 ? 10.421 12.478 -34.067 1.00 97.62 265 SER A N 1
ATOM 2183 C CA . SER A 1 265 ? 9.072 12.777 -33.611 1.00 97.62 265 SER A CA 1
ATOM 2184 C C . SER A 1 265 ? 8.122 11.610 -33.873 1.00 97.62 265 SER A C 1
ATOM 2186 O O . SER A 1 265 ? 8.405 10.720 -34.677 1.00 97.62 265 SER A O 1
ATOM 2188 N N . THR A 1 266 ? 6.991 11.599 -33.177 1.00 98.12 266 THR A N 1
ATOM 2189 C CA . THR A 1 266 ? 5.917 10.624 -33.382 1.00 98.12 266 THR A CA 1
ATOM 2190 C C . THR A 1 266 ? 4.562 11.251 -33.100 1.00 98.12 266 THR A C 1
ATOM 2192 O O . THR A 1 266 ? 4.475 12.203 -32.333 1.00 98.12 266 THR A O 1
ATOM 2195 N N . ASP A 1 267 ? 3.509 10.651 -33.651 1.00 97.88 267 ASP A N 1
ATOM 2196 C CA . ASP A 1 267 ? 2.151 10.767 -33.115 1.00 97.88 267 ASP A CA 1
ATOM 2197 C C . ASP A 1 267 ? 1.874 9.660 -32.086 1.00 97.88 267 ASP A C 1
ATOM 2199 O O . ASP A 1 267 ? 2.552 8.622 -32.077 1.00 97.88 267 ASP A O 1
ATOM 2203 N N . ILE A 1 268 ? 0.829 9.865 -31.280 1.00 97.88 268 ILE A N 1
ATOM 2204 C CA . ILE A 1 268 ? 0.322 8.928 -30.271 1.00 97.88 268 ILE A CA 1
ATOM 2205 C C . ILE A 1 268 ? -1.001 8.312 -30.751 1.00 97.88 268 ILE A C 1
ATOM 2207 O O . ILE A 1 268 ? -1.846 8.995 -31.334 1.00 97.88 268 ILE A O 1
ATOM 2211 N N . ASN A 1 269 ? -1.188 7.021 -30.481 1.00 97.56 269 ASN A N 1
ATOM 2212 C CA . ASN A 1 269 ? -2.469 6.335 -30.616 1.00 97.56 269 ASN A CA 1
ATOM 2213 C C . ASN A 1 269 ? -3.277 6.530 -29.322 1.00 97.56 269 ASN A C 1
ATOM 2215 O O . ASN A 1 269 ? -2.916 6.006 -28.269 1.00 97.56 269 ASN A O 1
ATOM 2219 N N . TRP A 1 270 ? -4.353 7.311 -29.391 1.00 97.44 270 TRP A N 1
ATOM 2220 C CA . TRP A 1 270 ? -5.150 7.707 -28.224 1.00 97.44 270 TRP A CA 1
ATOM 2221 C C . TRP A 1 270 ? -6.038 6.591 -27.679 1.00 97.44 270 TRP A C 1
ATOM 2223 O O . TRP A 1 270 ? -6.408 5.673 -28.410 1.00 97.44 270 TRP A O 1
ATOM 2233 N N . ASN A 1 271 ? -6.432 6.720 -26.409 1.00 95.69 271 ASN A N 1
ATOM 2234 C CA . ASN A 1 271 ? -7.282 5.771 -25.683 1.00 95.69 271 ASN A CA 1
ATOM 2235 C C . ASN A 1 271 ? -6.716 4.345 -25.689 1.00 95.69 271 ASN A C 1
ATOM 2237 O O . ASN A 1 271 ? -7.454 3.364 -25.607 1.00 95.69 271 ASN A O 1
ATOM 2241 N N . THR A 1 272 ? -5.393 4.244 -25.800 1.00 97.12 272 THR A N 1
ATOM 2242 C CA . THR A 1 272 ? -4.638 3.005 -25.662 1.00 97.12 272 THR A CA 1
ATOM 2243 C C . THR A 1 272 ? -4.109 2.875 -24.239 1.00 97.12 272 THR A C 1
ATOM 2245 O O . THR A 1 272 ? -3.999 3.875 -23.535 1.00 97.12 272 THR A O 1
ATOM 2248 N N . SER A 1 273 ? -3.771 1.654 -23.835 1.00 97.00 273 SER A N 1
ATOM 2249 C CA . SER A 1 273 ? -3.072 1.334 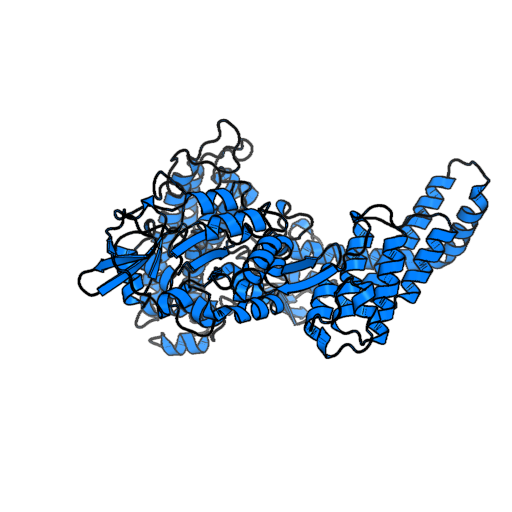-22.586 1.00 97.00 273 SER A CA 1
ATOM 2250 C C . SER A 1 273 ? -2.000 0.276 -22.864 1.00 97.00 273 SER A C 1
ATOM 2252 O O . SER A 1 273 ? -1.972 -0.306 -23.957 1.00 97.00 273 SER A O 1
ATOM 2254 N N . TRP A 1 274 ? -1.124 0.008 -21.898 1.00 95.50 274 TRP A N 1
ATOM 2255 C CA . TRP A 1 274 ? -0.077 -1.010 -22.032 1.00 95.50 274 TRP A CA 1
ATOM 2256 C C . TRP A 1 274 ? -0.554 -2.449 -21.772 1.00 95.50 274 TRP A C 1
ATOM 2258 O O . TRP A 1 274 ? 0.045 -3.390 -22.288 1.00 95.50 274 TRP A O 1
ATOM 2268 N N . SER A 1 275 ? -1.653 -2.624 -21.028 1.00 91.00 275 SER A N 1
ATOM 2269 C CA . SER A 1 275 ? -2.097 -3.911 -20.470 1.00 91.00 275 SER A CA 1
ATOM 2270 C C . SER A 1 275 ? -3.435 -4.399 -21.042 1.00 9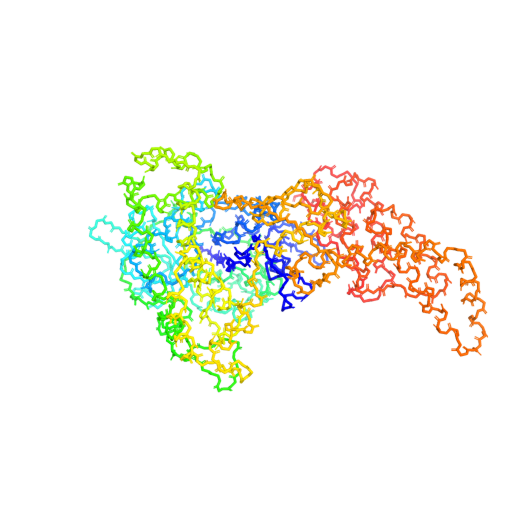1.00 275 SER A C 1
ATOM 2272 O O . SER A 1 275 ? -3.954 -5.451 -20.646 1.00 91.00 275 SER A O 1
ATOM 2274 N N . CYS A 1 276 ? -4.016 -3.667 -21.999 1.00 93.12 276 CYS A N 1
ATOM 2275 C CA . CYS A 1 276 ? -5.219 -4.078 -22.718 1.00 93.12 276 CYS A CA 1
ATOM 2276 C C . CYS A 1 276 ? -5.093 -3.816 -24.234 1.00 93.12 276 CYS A C 1
ATOM 2278 O O . CYS A 1 276 ? -4.957 -2.663 -24.654 1.00 93.12 276 CYS A O 1
ATOM 2280 N N . PRO A 1 277 ? -5.215 -4.854 -25.089 1.00 92.62 277 PRO A N 1
ATOM 2281 C CA . PRO A 1 277 ? -5.183 -4.685 -26.545 1.00 92.62 277 PRO A CA 1
ATOM 2282 C C . PRO A 1 277 ? -6.401 -3.917 -27.085 1.00 92.62 277 PRO A C 1
ATOM 2284 O O . PRO A 1 277 ? -6.352 -3.382 -28.188 1.00 92.62 277 PRO A O 1
ATOM 2287 N N . HIS A 1 278 ? -7.477 -3.819 -26.300 1.00 95.38 278 HIS A N 1
ATOM 2288 C CA . HIS A 1 278 ? -8.699 -3.075 -26.621 1.00 95.38 278 HIS A CA 1
ATOM 2289 C C . HIS A 1 278 ? -8.674 -1.634 -26.079 1.00 95.38 278 HIS A C 1
ATOM 2291 O O . HIS A 1 278 ? -9.716 -1.027 -25.840 1.00 95.38 278 HIS A O 1
ATOM 2297 N N . GLY A 1 279 ? -7.483 -1.087 -25.832 1.00 95.38 279 GLY A N 1
ATOM 2298 C CA . GLY A 1 279 ? -7.303 0.275 -25.349 1.00 95.38 279 GLY A CA 1
ATOM 2299 C C . GLY A 1 279 ? -7.647 0.430 -23.872 1.00 95.38 279 GLY A C 1
ATOM 2300 O O . GLY A 1 279 ? -7.014 -0.200 -23.033 1.00 95.38 279 GLY A O 1
ATOM 2301 N N . VAL A 1 280 ? -8.628 1.264 -23.531 1.00 96.38 280 VAL A N 1
ATOM 2302 C CA . VAL A 1 280 ? -9.071 1.482 -22.135 1.00 96.38 280 VAL A CA 1
ATOM 2303 C C . VAL A 1 280 ? -10.295 0.648 -21.740 1.00 96.38 280 VAL A C 1
ATOM 2305 O O . VAL A 1 280 ? -10.799 0.753 -20.625 1.00 96.38 280 VAL A O 1
ATOM 2308 N N . GLU A 1 281 ? -10.775 -0.223 -22.629 1.00 96.12 281 GLU A N 1
ATOM 2309 C CA . GLU A 1 281 ? -12.040 -0.936 -22.425 1.00 96.12 281 GLU A CA 1
ATOM 2310 C C . GLU A 1 281 ? -12.001 -1.956 -21.275 1.00 96.12 281 GLU A C 1
ATOM 2312 O O . GLU A 1 281 ? -13.047 -2.251 -20.702 1.00 96.12 281 GLU A O 1
ATOM 2317 N N . ARG A 1 282 ? -10.810 -2.413 -20.840 1.00 95.38 282 ARG A N 1
ATOM 2318 C CA . ARG A 1 282 ? -10.668 -3.275 -19.645 1.00 95.38 282 ARG A CA 1
ATOM 2319 C C . ARG A 1 282 ? -11.313 -2.645 -18.410 1.00 95.38 282 ARG A C 1
ATOM 2321 O O . ARG A 1 282 ? -11.841 -3.380 -17.594 1.00 95.38 282 ARG A O 1
ATOM 2328 N N . TRP A 1 283 ? -11.319 -1.321 -18.282 1.00 96.31 283 TRP A N 1
ATOM 2329 C CA . TRP A 1 283 ? -11.832 -0.624 -17.094 1.00 96.31 283 TRP A CA 1
ATOM 2330 C C . TRP A 1 283 ? -13.216 0.002 -17.297 1.00 96.31 283 TRP A C 1
ATOM 2332 O O . TRP A 1 283 ? -13.647 0.849 -16.511 1.00 96.31 283 TRP A O 1
ATOM 2342 N N . ARG A 1 284 ? -13.908 -0.391 -18.374 1.00 94.38 284 ARG A N 1
ATOM 2343 C CA . ARG A 1 284 ? -15.203 0.179 -18.763 1.00 94.38 284 ARG A CA 1
ATOM 2344 C C . ARG A 1 284 ? -16.215 -0.862 -19.224 1.00 94.38 284 ARG A C 1
ATOM 2346 O O . ARG A 1 284 ? -17.399 -0.692 -18.958 1.00 94.38 284 ARG 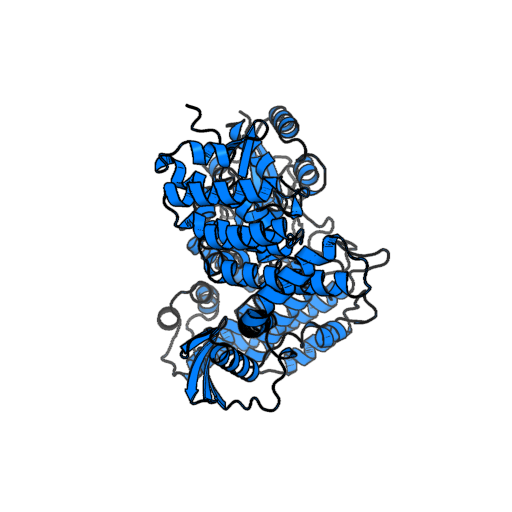A O 1
ATOM 2353 N N . SER A 1 285 ? -15.791 -1.904 -19.932 1.00 94.31 285 SER A N 1
ATOM 2354 C CA . SER A 1 285 ? -16.694 -2.843 -20.597 1.00 94.31 285 SER A CA 1
ATOM 2355 C C . SER A 1 285 ? -16.186 -4.286 -20.551 1.00 94.31 285 SER A C 1
ATOM 2357 O O . SER A 1 285 ? -15.074 -4.581 -20.104 1.00 94.31 285 SER A O 1
ATOM 2359 N N . ASP A 1 286 ? -17.036 -5.210 -21.000 1.00 94.31 286 ASP A N 1
ATOM 2360 C CA . ASP A 1 286 ? -16.674 -6.613 -21.196 1.00 94.31 286 ASP A CA 1
ATOM 2361 C C . ASP A 1 286 ? -15.884 -6.777 -22.501 1.00 94.31 286 ASP A C 1
ATOM 2363 O O . ASP A 1 286 ? -16.399 -7.236 -23.519 1.00 94.31 286 ASP A O 1
ATOM 2367 N N . CYS A 1 287 ? -14.622 -6.345 -22.492 1.00 92.44 287 CYS A N 1
ATOM 2368 C CA . CYS A 1 287 ? -13.722 -6.488 -23.638 1.00 92.44 287 CYS A CA 1
ATOM 2369 C C . CYS A 1 287 ? -13.119 -7.902 -23.767 1.00 92.44 287 CYS A C 1
ATOM 2371 O O . CYS A 1 287 ? -12.218 -8.113 -24.577 1.00 92.44 287 CYS A O 1
ATOM 2373 N N . GLY A 1 288 ? -13.552 -8.856 -22.932 1.00 88.81 288 GLY A N 1
ATOM 2374 C CA . GLY A 1 288 ? -13.038 -10.228 -22.875 1.00 88.81 288 GLY A CA 1
ATOM 2375 C C . GLY A 1 288 ? -11.663 -10.388 -22.214 1.00 88.81 288 GLY A C 1
ATOM 2376 O O . GLY A 1 288 ? -11.201 -11.513 -22.026 1.00 88.81 288 GLY A O 1
ATOM 2377 N N . CYS A 1 289 ? -10.984 -9.296 -21.842 1.00 88.06 289 CYS A N 1
ATOM 2378 C CA . CYS A 1 289 ? -9.744 -9.378 -21.072 1.00 88.06 289 CYS A CA 1
ATOM 2379 C C . CYS A 1 289 ? -10.038 -9.778 -19.620 1.00 88.06 289 CYS A C 1
ATOM 2381 O O . CYS A 1 289 ? -10.637 -9.004 -18.863 1.00 88.06 289 CYS A O 1
ATOM 2383 N N . SER A 1 290 ? -9.534 -10.951 -19.234 1.00 82.75 290 SER A N 1
ATOM 2384 C CA . SER A 1 290 ? -9.748 -11.572 -17.929 1.00 82.75 290 SER A CA 1
ATOM 2385 C C . SER A 1 290 ? -8.418 -11.974 -17.289 1.00 82.75 290 SER A C 1
ATOM 2387 O O . SER A 1 290 ? -7.556 -12.549 -17.954 1.00 82.75 290 SER A O 1
ATOM 2389 N N . THR A 1 291 ? -8.272 -11.679 -15.998 1.00 85.56 291 THR A N 1
ATOM 2390 C CA . THR A 1 291 ? -7.148 -12.098 -15.148 1.00 85.56 291 THR A CA 1
ATOM 2391 C C . THR A 1 291 ? -7.730 -12.714 -13.877 1.00 85.56 291 THR A C 1
ATOM 2393 O O . THR A 1 291 ? -8.642 -12.136 -13.285 1.00 85.56 291 THR A O 1
ATOM 2396 N N . GLY A 1 292 ? -7.224 -13.880 -13.459 1.00 81.94 292 GLY A N 1
ATOM 2397 C CA . GLY A 1 292 ? -7.667 -14.552 -12.227 1.00 81.94 292 GLY A CA 1
ATOM 2398 C C . GLY A 1 292 ? -9.061 -15.194 -12.291 1.00 81.94 292 GLY A C 1
ATOM 2399 O O . GLY A 1 292 ? -9.648 -15.460 -11.249 1.00 81.94 292 GLY A O 1
ATOM 2400 N N . GLY A 1 293 ? -9.609 -15.420 -13.491 1.00 83.12 293 GLY A N 1
ATOM 2401 C CA . GLY A 1 293 ? -10.931 -16.027 -13.685 1.00 83.12 293 GLY A CA 1
ATOM 2402 C C . GLY A 1 293 ? -10.895 -17.501 -14.099 1.00 83.12 293 GLY A C 1
ATOM 2403 O O . GLY A 1 293 ? -9.902 -17.984 -14.643 1.00 83.12 293 GLY A O 1
ATOM 2404 N N . LEU A 1 294 ? -12.008 -18.205 -13.877 1.00 89.56 294 LEU A N 1
ATOM 2405 C CA . LEU A 1 294 ? -12.217 -19.582 -14.339 1.00 89.56 294 LEU A CA 1
ATOM 2406 C C . LEU A 1 294 ? -12.775 -19.622 -15.774 1.00 89.56 294 LEU A C 1
ATOM 2408 O O . LEU A 1 294 ? -13.346 -18.632 -16.246 1.00 89.56 294 LEU A O 1
ATOM 2412 N N . PRO A 1 295 ? -12.665 -20.766 -16.480 1.00 89.81 295 PRO A N 1
ATOM 2413 C CA . PRO A 1 295 ? -13.323 -20.946 -17.770 1.00 89.81 295 PRO A CA 1
ATOM 2414 C C . PRO A 1 295 ? -14.817 -20.595 -17.707 1.00 89.81 295 PRO A C 1
ATOM 2416 O O . PRO A 1 295 ? -15.542 -21.071 -16.836 1.00 89.81 295 PRO A O 1
ATOM 2419 N N . GLY A 1 296 ? -15.272 -19.759 -18.644 1.00 88.88 296 GLY A N 1
ATOM 2420 C CA . GLY A 1 296 ? -16.665 -19.305 -18.733 1.00 88.88 296 GLY A CA 1
ATOM 2421 C C . GLY A 1 296 ? -16.993 -18.029 -17.949 1.00 88.88 296 GLY A C 1
ATOM 2422 O O . GLY A 1 296 ? -18.091 -17.503 -18.118 1.00 88.88 296 GLY A O 1
ATOM 2423 N N . TRP A 1 297 ? -16.069 -17.500 -17.142 1.00 94.12 297 TRP A N 1
ATOM 2424 C CA . TRP A 1 297 ? -16.257 -16.203 -16.484 1.00 94.12 297 TRP A CA 1
ATOM 2425 C C . TRP A 1 297 ? -16.237 -15.042 -17.485 1.00 94.12 297 TRP A C 1
ATOM 2427 O O . TRP A 1 297 ? -15.514 -15.072 -18.481 1.00 94.12 297 TRP A O 1
ATOM 2437 N N . HIS A 1 298 ? -17.002 -13.994 -17.184 1.00 94.19 298 HIS A N 1
ATOM 2438 C CA . HIS A 1 298 ? -17.186 -12.812 -18.027 1.00 94.19 298 HIS A CA 1
ATOM 2439 C C . HIS A 1 298 ? -16.978 -11.507 -17.249 1.00 94.19 298 HIS A C 1
ATOM 2441 O O . HIS A 1 298 ? -17.008 -11.488 -16.014 1.00 94.19 298 HIS A O 1
ATOM 2447 N N . GLN A 1 299 ? -16.838 -10.383 -17.957 1.00 95.56 299 GLN A N 1
ATOM 2448 C CA . GLN A 1 299 ? -16.589 -9.072 -17.346 1.00 95.56 299 GLN A CA 1
ATOM 2449 C C . GLN A 1 299 ? -17.763 -8.095 -17.537 1.00 95.56 299 GLN A C 1
ATOM 2451 O O . GLN A 1 299 ? -17.609 -6.878 -17.429 1.00 95.56 299 GLN A O 1
ATOM 2456 N N . LYS A 1 300 ? -18.973 -8.628 -17.760 1.00 96.88 300 LYS A N 1
ATOM 2457 C CA . LYS A 1 300 ? -20.221 -7.861 -17.939 1.00 96.88 300 LYS A CA 1
ATOM 2458 C C . LYS A 1 300 ? -20.541 -6.897 -16.794 1.00 96.88 300 LYS A C 1
ATOM 2460 O O . LYS A 1 300 ? -21.176 -5.879 -17.038 1.00 96.88 300 LYS A O 1
ATOM 2465 N N . TRP A 1 301 ? -20.082 -7.179 -15.574 1.00 97.38 301 TRP A N 1
ATOM 2466 C CA . TRP A 1 301 ? -20.272 -6.318 -14.401 1.00 97.38 301 TRP A CA 1
ATOM 2467 C C . TRP A 1 301 ? -19.522 -4.983 -14.472 1.00 97.38 301 TRP A C 1
ATOM 2469 O O . TRP A 1 301 ? -19.928 -4.029 -13.809 1.00 97.38 301 TRP A O 1
ATOM 2479 N N . ARG A 1 302 ? -18.450 -4.888 -15.274 1.00 97.62 302 ARG A N 1
ATOM 2480 C CA . ARG A 1 302 ? -17.583 -3.700 -15.321 1.00 97.62 302 ARG A CA 1
ATOM 2481 C C . ARG A 1 302 ? -18.340 -2.447 -15.734 1.00 97.62 302 ARG A C 1
ATOM 2483 O O . ARG A 1 302 ? -18.150 -1.398 -15.121 1.00 97.62 302 ARG A O 1
ATOM 2490 N N . LYS A 1 303 ? -19.202 -2.569 -16.750 1.00 97.69 303 LYS A N 1
ATOM 2491 C CA . LYS A 1 303 ? -19.981 -1.445 -17.277 1.00 97.69 303 LYS A CA 1
ATOM 2492 C C . LYS A 1 303 ? -21.009 -0.935 -16.259 1.00 97.69 303 LYS A C 1
ATOM 2494 O O . LYS A 1 303 ? -20.917 0.242 -15.927 1.00 97.69 303 LYS A O 1
ATOM 2499 N N . PRO A 1 304 ? -21.919 -1.765 -15.713 1.00 98.38 304 PRO A N 1
ATOM 2500 C CA . PRO A 1 304 ? -22.855 -1.305 -14.690 1.00 98.38 304 PRO A CA 1
ATOM 2501 C C . PRO A 1 304 ? -22.158 -0.733 -13.449 1.00 98.38 304 PRO A C 1
ATOM 2503 O O . PRO A 1 304 ? -22.564 0.319 -12.964 1.00 98.38 304 PRO A O 1
ATOM 2506 N N . LEU A 1 305 ? -21.062 -1.349 -12.975 1.00 98.44 305 LEU A N 1
ATOM 2507 C CA . LEU A 1 305 ? -20.284 -0.792 -11.862 1.00 98.44 305 LEU A CA 1
ATOM 2508 C C . LEU A 1 305 ? -19.731 0.599 -12.198 1.00 98.44 305 LEU A C 1
ATOM 2510 O O . LEU A 1 305 ? -19.878 1.526 -11.403 1.00 98.44 305 LEU A O 1
ATOM 2514 N N . ARG A 1 306 ? -19.100 0.745 -13.372 1.00 98.19 306 ARG A N 1
ATOM 2515 C CA . ARG A 1 306 ? -18.549 2.024 -13.830 1.00 98.19 306 ARG A CA 1
ATOM 2516 C C . ARG A 1 306 ? -19.651 3.070 -13.924 1.00 98.19 306 ARG A C 1
ATOM 2518 O O . ARG A 1 306 ? -19.538 4.099 -13.275 1.00 98.19 306 ARG A O 1
ATOM 2525 N N . ASP A 1 307 ? -20.723 2.789 -14.659 1.00 98.50 307 ASP A N 1
ATOM 2526 C CA . ASP A 1 307 ? -21.842 3.716 -14.856 1.00 98.50 307 ASP A CA 1
ATOM 2527 C C . ASP A 1 307 ? -22.477 4.134 -13.513 1.00 98.50 307 ASP A C 1
ATOM 2529 O O . ASP A 1 307 ? -22.786 5.309 -13.308 1.00 98.50 307 ASP A O 1
ATOM 2533 N N . GLY A 1 308 ? -22.602 3.201 -12.562 1.00 98.44 308 GLY A N 1
ATOM 2534 C CA . GLY A 1 308 ? -23.085 3.485 -11.212 1.00 98.44 308 GLY A CA 1
ATOM 2535 C C . GLY A 1 308 ? -22.167 4.415 -10.420 1.00 98.44 308 GLY A C 1
ATOM 2536 O O . GLY A 1 308 ? -22.640 5.395 -9.843 1.00 98.44 308 GLY A O 1
ATOM 2537 N N . LEU A 1 309 ? -20.857 4.155 -10.416 1.00 98.56 309 LEU A N 1
ATOM 2538 C CA . LEU A 1 309 ? -19.882 5.022 -9.748 1.00 98.56 309 LEU A CA 1
ATOM 2539 C C . LEU A 1 309 ? -19.767 6.394 -10.423 1.00 98.56 309 LEU A C 1
ATOM 2541 O O . LEU A 1 309 ? -19.628 7.398 -9.726 1.00 98.56 309 LEU A O 1
ATOM 2545 N N . GLU A 1 310 ? -19.889 6.471 -11.750 1.00 98.56 310 GLU A N 1
ATOM 2546 C CA . GLU A 1 310 ? -19.959 7.740 -12.487 1.00 98.56 310 GLU A CA 1
ATOM 2547 C C . GLU A 1 310 ? -21.187 8.557 -12.067 1.00 98.56 310 GLU A C 1
ATOM 2549 O O . GLU A 1 310 ? -21.065 9.744 -11.766 1.00 98.56 310 GLU A O 1
ATOM 2554 N N . ALA A 1 311 ? -22.361 7.924 -11.961 1.00 98.44 311 ALA A N 1
ATOM 2555 C CA . ALA A 1 311 ? -23.582 8.592 -11.513 1.00 98.44 311 ALA A CA 1
ATOM 2556 C C . ALA A 1 311 ? -23.451 9.141 -10.080 1.00 98.44 311 ALA A C 1
ATOM 2558 O O . ALA A 1 311 ? -23.850 10.278 -9.808 1.00 98.44 311 ALA A O 1
ATOM 2559 N N . VAL A 1 312 ? -22.847 8.361 -9.175 1.00 98.56 312 VAL A N 1
ATOM 2560 C CA . VAL A 1 312 ? -22.519 8.802 -7.809 1.00 98.56 312 VAL A CA 1
ATOM 2561 C C . VAL A 1 312 ? -21.568 9.995 -7.860 1.00 98.56 312 VAL A C 1
ATOM 2563 O O . VAL A 1 312 ? -21.847 11.032 -7.258 1.00 98.56 312 VAL A O 1
ATOM 2566 N N . ARG A 1 313 ? -20.476 9.885 -8.620 1.00 98.31 313 ARG A N 1
ATOM 2567 C CA . ARG A 1 313 ? -19.470 10.935 -8.772 1.00 98.31 313 ARG A CA 1
ATOM 2568 C C . ARG A 1 313 ? -20.055 12.246 -9.269 1.00 98.31 313 ARG A C 1
ATOM 2570 O O . ARG A 1 313 ? -19.811 13.281 -8.648 1.00 98.31 313 ARG A O 1
ATOM 2577 N N . SER A 1 314 ? -20.835 12.215 -10.346 1.00 98.19 314 SER A N 1
ATOM 2578 C CA . SER A 1 314 ? -21.473 13.412 -10.895 1.00 98.19 314 SER A CA 1
ATOM 2579 C C . SER A 1 314 ? -22.352 14.100 -9.854 1.00 98.19 314 SER A C 1
ATOM 2581 O O . SER A 1 314 ? -22.232 15.309 -9.660 1.00 98.19 314 SER A O 1
ATOM 2583 N N . ARG A 1 315 ? -23.178 13.333 -9.130 1.00 98.31 315 ARG A N 1
ATOM 2584 C CA . ARG A 1 315 ? -24.100 13.890 -8.135 1.00 98.31 315 ARG A CA 1
ATOM 2585 C C . ARG A 1 315 ? -23.383 14.442 -6.902 1.00 98.31 315 ARG A C 1
ATOM 2587 O O . ARG A 1 315 ? -23.739 15.518 -6.425 1.00 98.31 315 ARG A O 1
ATOM 2594 N N . ILE A 1 316 ? -22.359 13.744 -6.405 1.00 98.31 316 ILE A N 1
ATOM 2595 C CA . ILE A 1 316 ? -21.526 14.227 -5.295 1.00 98.31 316 ILE A CA 1
ATOM 2596 C C . ILE A 1 316 ? -20.833 15.531 -5.690 1.00 98.31 316 ILE A C 1
ATOM 2598 O O . ILE A 1 316 ? -20.920 16.506 -4.946 1.00 98.31 316 ILE A O 1
ATOM 2602 N N . LYS A 1 317 ? -20.193 15.585 -6.866 1.00 97.69 317 LYS A N 1
ATOM 2603 C CA . LYS A 1 317 ? -19.513 16.801 -7.336 1.00 97.69 317 LYS A CA 1
ATOM 2604 C C . LYS A 1 317 ? -20.480 17.973 -7.469 1.00 97.69 317 LYS A C 1
ATOM 2606 O O . LYS A 1 317 ? -20.164 19.045 -6.972 1.00 97.69 317 LYS A O 1
ATOM 2611 N N . GLU A 1 318 ? -21.652 17.773 -8.068 1.00 97.50 318 GLU A N 1
ATOM 2612 C CA . GLU A 1 318 ? -22.678 18.818 -8.187 1.00 97.50 318 GLU A CA 1
ATOM 2613 C C . GLU A 1 318 ? -23.033 19.414 -6.814 1.00 97.50 318 GLU A C 1
ATOM 2615 O O . GLU A 1 318 ? -22.975 20.627 -6.620 1.00 97.50 318 GLU A O 1
ATOM 2620 N N . ILE A 1 319 ? -23.339 18.561 -5.829 1.00 98.19 319 ILE A N 1
ATOM 2621 C CA . ILE A 1 319 ? -23.697 19.005 -4.477 1.00 98.19 319 ILE A CA 1
ATOM 2622 C C . ILE A 1 319 ? -22.524 19.717 -3.798 1.00 98.19 319 ILE A C 1
ATOM 2624 O O . ILE A 1 319 ? -22.720 20.764 -3.180 1.00 98.19 319 ILE A O 1
ATOM 2628 N N . VAL A 1 320 ? -21.320 19.145 -3.880 1.00 98.25 320 VAL A N 1
ATOM 2629 C CA . VAL A 1 320 ? -20.129 19.693 -3.223 1.00 98.25 320 VAL A CA 1
ATOM 2630 C C . VAL A 1 320 ? -19.775 21.053 -3.804 1.00 98.25 320 VAL A C 1
ATOM 2632 O O . VAL A 1 320 ? -19.633 21.997 -3.034 1.00 98.25 320 VAL A O 1
ATOM 2635 N N . TYR A 1 321 ? -19.670 21.176 -5.129 1.00 97.56 321 TYR A N 1
ATOM 2636 C CA . TYR A 1 321 ? -19.295 22.438 -5.765 1.00 97.56 321 TYR A CA 1
ATOM 2637 C C . TYR A 1 321 ? -20.299 23.540 -5.408 1.00 97.56 321 TYR A C 1
ATOM 2639 O O . TYR A 1 321 ? -19.891 24.565 -4.868 1.00 97.56 321 TYR A O 1
ATOM 2647 N N . ASN A 1 322 ? -21.602 23.274 -5.556 1.00 97.75 322 ASN A N 1
ATOM 2648 C CA . ASN A 1 322 ? -22.655 24.240 -5.226 1.00 97.75 322 ASN A CA 1
ATOM 2649 C C . ASN A 1 322 ? -22.631 24.665 -3.746 1.00 97.75 322 ASN A C 1
ATOM 2651 O O . ASN A 1 322 ? -22.806 25.837 -3.430 1.00 97.75 322 ASN A O 1
ATOM 2655 N N . LYS A 1 323 ? -22.416 23.727 -2.811 1.00 97.94 323 LYS A N 1
ATOM 2656 C CA . LYS A 1 323 ? -22.355 24.054 -1.375 1.00 97.94 323 LYS A CA 1
ATOM 2657 C C . LYS A 1 323 ? -21.075 24.807 -1.004 1.00 97.94 323 LYS A C 1
ATOM 2659 O O . LYS A 1 323 ? -21.108 25.658 -0.120 1.00 97.94 323 LYS A O 1
ATOM 2664 N N . LEU A 1 324 ? -19.948 24.491 -1.641 1.00 97.88 324 LEU A N 1
ATOM 2665 C CA . LEU A 1 324 ? -18.657 25.111 -1.344 1.00 97.88 324 LEU A CA 1
ATOM 2666 C C . LEU A 1 324 ? -18.518 26.529 -1.914 1.00 97.88 324 LEU A C 1
ATOM 2668 O O . LEU A 1 324 ? -17.722 27.309 -1.384 1.00 97.88 324 LEU A O 1
ATOM 2672 N N . GLU A 1 325 ? -19.324 26.899 -2.913 1.00 97.19 325 GLU A N 1
ATOM 2673 C CA . GLU A 1 325 ? -19.407 28.275 -3.424 1.00 97.19 325 GLU A CA 1
ATOM 2674 C C . GLU A 1 325 ? -19.765 29.290 -2.336 1.00 97.19 325 GLU A C 1
ATOM 2676 O O . GLU A 1 325 ? -19.376 30.450 -2.435 1.00 97.19 325 GLU A O 1
ATOM 2681 N N . GLU A 1 326 ? -20.462 28.889 -1.272 1.00 96.56 326 GLU A N 1
ATOM 2682 C CA . GLU A 1 326 ? -20.779 29.773 -0.147 1.00 96.56 326 GLU A CA 1
ATOM 2683 C C . GLU A 1 326 ? -19.530 30.168 0.668 1.00 96.56 326 GLU A C 1
ATOM 2685 O O . GLU A 1 326 ? -19.492 31.247 1.264 1.00 96.56 326 GLU A O 1
ATOM 2690 N N . TYR A 1 327 ? -18.484 29.336 0.652 1.00 97.75 327 TYR A N 1
ATOM 2691 C CA . TYR A 1 327 ? -17.355 29.420 1.584 1.00 97.75 327 TYR A CA 1
ATOM 2692 C C . TYR A 1 327 ? -16.022 29.801 0.929 1.00 97.75 327 TYR A C 1
ATOM 2694 O O . TYR A 1 327 ? -15.209 30.466 1.571 1.00 97.75 327 TYR A O 1
ATOM 2702 N N . PHE A 1 328 ? -15.784 29.425 -0.331 1.00 98.12 328 PHE A N 1
ATOM 2703 C CA . PHE A 1 328 ? -14.493 29.631 -1.002 1.00 98.12 328 PHE A CA 1
ATOM 2704 C C . PHE A 1 328 ? -14.541 30.708 -2.095 1.00 98.12 328 PHE A C 1
ATOM 2706 O O . PHE A 1 328 ? -15.572 30.917 -2.735 1.00 98.12 328 PHE A O 1
ATOM 2713 N N . PHE A 1 329 ? -13.410 31.394 -2.312 1.00 94.56 329 PHE A N 1
ATOM 2714 C CA . PHE A 1 329 ? -13.228 32.314 -3.449 1.00 94.56 329 PHE A CA 1
ATOM 2715 C C . PHE A 1 329 ? -13.146 31.570 -4.788 1.00 94.56 329 PHE A C 1
ATOM 2717 O O . PHE A 1 329 ? -13.714 32.013 -5.781 1.00 94.56 329 PHE A O 1
ATOM 2724 N N . ASP A 1 330 ? -12.431 30.445 -4.790 1.00 97.19 330 ASP A N 1
ATOM 2725 C CA . ASP A 1 330 ? -12.256 29.535 -5.920 1.00 97.19 330 ASP A CA 1
ATOM 2726 C C . ASP A 1 330 ? -12.434 28.104 -5.407 1.00 97.19 330 ASP A C 1
ATOM 2728 O O . ASP A 1 330 ? -11.558 27.547 -4.740 1.00 97.19 330 ASP A O 1
ATOM 2732 N N . VAL A 1 331 ? -13.599 27.519 -5.689 1.00 97.94 331 VAL A N 1
ATOM 2733 C CA . VAL A 1 331 ? -13.949 26.166 -5.238 1.00 97.94 331 VAL A CA 1
ATOM 2734 C C . VAL A 1 331 ? -13.040 25.119 -5.874 1.00 97.94 331 VAL A C 1
ATOM 2736 O O . VAL A 1 331 ? -12.614 24.183 -5.197 1.00 97.94 331 VAL A O 1
ATOM 2739 N N . HIS A 1 332 ? -12.714 25.273 -7.159 1.00 97.38 332 HIS A N 1
ATOM 2740 C CA . HIS A 1 332 ? -11.873 24.311 -7.860 1.00 97.38 332 HIS A CA 1
ATOM 2741 C C . HIS A 1 332 ? -10.437 24.360 -7.324 1.00 97.38 332 HIS A C 1
ATOM 2743 O O . HIS A 1 332 ? -9.875 23.320 -6.976 1.00 97.38 332 HIS A O 1
ATOM 2749 N N . GLY A 1 333 ? -9.877 25.562 -7.157 1.00 98.00 333 GLY A N 1
ATOM 2750 C CA . GLY A 1 333 ? -8.573 25.764 -6.526 1.00 98.00 333 GLY A CA 1
ATOM 2751 C C . GLY A 1 333 ? -8.508 25.243 -5.087 1.00 98.00 333 GLY A C 1
ATOM 2752 O O . GLY A 1 333 ? -7.510 24.627 -4.713 1.00 98.00 333 GLY A O 1
ATOM 2753 N N . ALA A 1 334 ? -9.576 25.412 -4.299 1.00 98.25 334 ALA A N 1
ATOM 2754 C CA . ALA A 1 334 ? -9.676 24.850 -2.951 1.00 98.25 334 ALA A CA 1
ATOM 2755 C C . ALA A 1 334 ? -9.654 23.309 -2.971 1.00 98.25 334 ALA A C 1
ATOM 2757 O O . ALA A 1 334 ? -8.870 22.697 -2.250 1.00 98.25 334 ALA A O 1
ATOM 2758 N N . ILE A 1 335 ? -10.426 22.669 -3.860 1.00 98.50 335 ILE A N 1
ATOM 2759 C CA . ILE A 1 335 ? -10.418 21.205 -4.030 1.00 98.50 335 ILE A CA 1
ATOM 2760 C C . ILE A 1 335 ? -9.036 20.699 -4.465 1.00 98.50 335 ILE A C 1
ATOM 2762 O O . ILE A 1 335 ? -8.534 19.730 -3.895 1.00 98.50 335 ILE A O 1
ATOM 2766 N N . LEU A 1 336 ? -8.385 21.359 -5.428 1.00 98.44 336 LEU A N 1
ATOM 2767 C CA . LEU A 1 336 ? -7.014 21.019 -5.820 1.00 98.44 336 LEU A CA 1
ATOM 2768 C C . LEU A 1 336 ? -6.054 21.152 -4.632 1.00 98.44 336 LEU A C 1
ATOM 2770 O O . LEU A 1 336 ? -5.270 20.242 -4.372 1.00 98.44 336 LEU A O 1
ATOM 2774 N N . GLY A 1 337 ? -6.153 22.248 -3.880 1.00 98.19 337 GLY A N 1
ATOM 2775 C CA . GLY A 1 337 ? -5.333 22.533 -2.707 1.00 98.19 337 GLY A CA 1
ATOM 2776 C C . GLY A 1 337 ? -5.575 21.619 -1.507 1.00 98.19 337 GLY A C 1
ATOM 2777 O O . GLY A 1 337 ? -4.701 21.512 -0.650 1.00 98.19 337 GLY A O 1
ATOM 2778 N N . PHE A 1 338 ? -6.720 20.937 -1.440 1.00 98.62 338 PHE A N 1
ATOM 2779 C CA . PHE A 1 338 ? -7.053 20.053 -0.323 1.00 98.62 338 PHE A CA 1
ATOM 2780 C C . PHE A 1 338 ? -6.096 18.859 -0.209 1.00 98.62 338 PHE A C 1
ATOM 2782 O O . PHE A 1 338 ? -5.946 18.295 0.873 1.00 98.62 338 PHE A O 1
ATOM 2789 N N . VAL A 1 339 ? -5.371 18.519 -1.282 1.00 98.50 339 VAL A N 1
ATOM 2790 C CA . VAL A 1 339 ? -4.305 17.511 -1.216 1.00 98.50 339 VAL A CA 1
ATOM 2791 C C . VAL A 1 339 ? -3.255 17.831 -0.164 1.00 98.50 339 VAL A C 1
ATOM 2793 O O . VAL A 1 339 ? -2.771 16.911 0.480 1.00 98.50 339 VAL A O 1
ATOM 2796 N N . ASP A 1 340 ? -2.939 19.104 0.079 1.00 98.25 340 ASP A N 1
ATOM 2797 C CA . ASP A 1 340 ? -1.951 19.463 1.095 1.00 98.25 340 ASP A CA 1
ATOM 2798 C C . ASP A 1 340 ? -2.427 19.008 2.490 1.00 98.25 340 ASP A C 1
ATOM 2800 O O . ASP A 1 340 ? -1.644 18.442 3.250 1.00 98.25 340 ASP A O 1
ATOM 2804 N N . VAL A 1 341 ? -3.728 19.137 2.787 1.00 98.50 341 VAL A N 1
ATOM 2805 C CA . VAL A 1 341 ? -4.347 18.614 4.021 1.00 98.50 341 VAL A CA 1
ATOM 2806 C C . VAL A 1 341 ? -4.326 17.085 4.043 1.00 98.50 341 VAL A C 1
ATOM 2808 O O . VAL A 1 341 ? -3.963 16.497 5.059 1.00 98.50 341 VAL A O 1
ATOM 2811 N N . ILE A 1 342 ? -4.663 16.426 2.925 1.00 98.12 342 ILE A N 1
ATOM 2812 C CA . ILE A 1 342 ? -4.596 14.955 2.811 1.00 98.12 342 ILE A CA 1
ATOM 2813 C C . ILE A 1 342 ? -3.171 14.449 3.088 1.00 98.12 342 ILE A C 1
ATOM 2815 O O . ILE A 1 342 ? -2.991 13.387 3.679 1.00 98.12 342 ILE A O 1
ATOM 2819 N N . LEU A 1 343 ? -2.163 15.227 2.693 1.00 97.31 343 LEU A N 1
ATOM 2820 C CA . LEU A 1 343 ? -0.745 14.947 2.888 1.00 97.31 343 LEU A CA 1
ATOM 2821 C C . LEU A 1 343 ? -0.216 15.356 4.277 1.00 97.31 343 LEU A C 1
ATOM 2823 O O . LEU A 1 343 ? 0.966 15.129 4.546 1.00 97.31 343 LEU A O 1
ATOM 2827 N N . GLY A 1 344 ? -1.063 15.896 5.161 1.00 95.88 344 GLY A N 1
ATOM 2828 C CA . GLY A 1 344 ? -0.738 16.197 6.559 1.00 95.88 344 GLY A CA 1
ATOM 2829 C C . GLY A 1 344 ? -0.474 17.672 6.882 1.00 95.88 344 GLY A C 1
ATOM 2830 O O . GLY A 1 344 ? -0.025 17.964 7.988 1.00 95.88 344 GLY A O 1
ATOM 2831 N N . ALA A 1 345 ? -0.728 18.605 5.958 1.00 96.50 345 ALA A N 1
ATOM 2832 C CA . ALA A 1 345 ? -0.648 20.038 6.250 1.00 96.50 345 ALA A CA 1
ATOM 2833 C C . ALA A 1 345 ? -1.781 20.504 7.184 1.00 96.50 345 ALA A C 1
ATOM 2835 O O . ALA A 1 345 ? -2.825 19.858 7.310 1.00 96.50 345 ALA A O 1
ATOM 2836 N N . SER A 1 346 ? -1.585 21.664 7.817 1.00 97.12 346 SER A N 1
ATOM 2837 C CA . SER A 1 346 ? -2.565 22.243 8.736 1.00 97.12 346 SER A CA 1
ATOM 2838 C C . SER A 1 346 ? -3.866 22.616 8.021 1.00 97.12 346 SER A C 1
ATOM 2840 O O . SER A 1 346 ? -3.871 23.316 7.004 1.00 97.12 346 SER A O 1
ATOM 2842 N N . LYS A 1 347 ? -5.000 22.201 8.597 1.00 97.56 347 LYS A N 1
ATOM 2843 C CA . LYS A 1 347 ? -6.325 22.619 8.118 1.00 97.56 347 LYS A CA 1
ATOM 2844 C C . LYS A 1 347 ? -6.558 24.109 8.325 1.00 97.56 347 LYS A C 1
ATOM 2846 O O . LYS A 1 347 ? -7.218 24.727 7.498 1.00 97.56 347 LYS A O 1
ATOM 2851 N N . ASP A 1 348 ? -6.013 24.690 9.390 1.00 96.06 348 ASP A N 1
ATOM 2852 C CA . ASP A 1 348 ? -6.190 26.116 9.668 1.00 96.06 348 ASP A CA 1
ATOM 2853 C C . ASP A 1 348 ? -5.473 26.965 8.610 1.00 96.06 348 ASP A C 1
ATOM 2855 O O . ASP A 1 348 ? -6.067 27.897 8.074 1.00 96.06 348 ASP A O 1
ATOM 2859 N N . GLU A 1 349 ? -4.260 26.570 8.203 1.00 96.12 349 GLU A N 1
ATOM 2860 C CA . GLU A 1 349 ? -3.542 27.205 7.086 1.00 96.12 349 GLU A CA 1
ATOM 2861 C C . GLU A 1 349 ? -4.306 27.064 5.761 1.00 96.12 349 GLU A C 1
ATOM 2863 O O . GLU A 1 349 ? -4.408 28.024 4.991 1.00 96.12 349 GLU A O 1
ATOM 2868 N N . TYR A 1 350 ? -4.886 25.887 5.503 1.00 97.88 350 TYR A N 1
ATOM 2869 C CA . TYR A 1 350 ? -5.748 25.661 4.343 1.00 97.88 350 TYR A CA 1
ATOM 2870 C C . TYR A 1 350 ? -6.956 26.611 4.348 1.00 97.88 350 TYR A C 1
ATOM 2872 O O . TYR A 1 350 ? -7.222 27.288 3.352 1.00 97.88 350 TYR A O 1
ATOM 2880 N N . PHE A 1 351 ? -7.664 26.720 5.472 1.00 97.81 351 PHE A N 1
ATOM 2881 C CA . PHE A 1 351 ? -8.828 27.594 5.588 1.00 97.81 351 PHE A CA 1
ATOM 2882 C C . PHE A 1 351 ? -8.461 29.073 5.444 1.00 97.81 351 PHE A C 1
ATOM 2884 O O . PHE A 1 351 ? -9.125 29.774 4.680 1.00 97.81 351 PHE A O 1
ATOM 2891 N N . SER A 1 352 ? -7.372 29.536 6.068 1.00 95.38 352 SER A N 1
ATOM 2892 C CA . SER A 1 352 ? -6.880 30.913 5.905 1.00 95.38 352 SER A CA 1
ATOM 2893 C C . SER A 1 352 ? -6.543 31.266 4.453 1.00 95.38 352 SER A C 1
ATOM 2895 O O . SER A 1 352 ? -6.633 32.430 4.070 1.00 95.38 352 SER A O 1
ATOM 2897 N N . LYS A 1 353 ? -6.153 30.279 3.638 1.00 96.44 353 LYS A N 1
ATOM 2898 C CA . LYS A 1 353 ? -5.791 30.485 2.232 1.00 96.44 353 LYS A CA 1
ATOM 2899 C C . LYS A 1 353 ? -6.996 30.567 1.294 1.00 96.44 353 LYS A C 1
ATOM 2901 O O . LYS A 1 353 ? -6.952 31.341 0.340 1.00 96.44 353 LYS A O 1
ATOM 2906 N N . TYR A 1 354 ? -8.025 29.745 1.506 1.00 97.62 354 TYR A N 1
ATOM 2907 C CA . TYR A 1 354 ? -9.097 29.566 0.516 1.00 97.62 354 TYR A CA 1
ATOM 2908 C C . TYR A 1 354 ? -10.438 30.204 0.901 1.00 97.62 354 TYR A C 1
ATOM 2910 O O . TYR A 1 354 ? -11.237 30.502 0.003 1.00 97.62 354 TYR A O 1
ATOM 2918 N N . LEU A 1 355 ? -10.721 30.397 2.195 1.00 97.69 355 LEU A N 1
ATOM 2919 C CA . LEU A 1 355 ? -12.006 30.940 2.647 1.00 97.69 355 LEU A CA 1
ATOM 2920 C C . LEU A 1 355 ? -12.192 32.397 2.237 1.00 97.69 355 LEU A C 1
ATOM 2922 O O . LEU A 1 355 ? -11.270 33.200 2.336 1.00 97.69 355 LEU A O 1
ATOM 2926 N N . LYS A 1 356 ? -13.427 32.747 1.869 1.00 96.94 356 LYS A N 1
ATOM 2927 C CA . LYS A 1 356 ? -13.830 34.137 1.603 1.00 96.94 356 LYS A CA 1
ATOM 2928 C C . LYS A 1 356 ? -14.490 34.852 2.775 1.00 96.94 356 LYS A C 1
ATOM 2930 O O . LYS A 1 356 ? -14.746 36.051 2.690 1.00 96.94 356 LYS A O 1
ATOM 2935 N N . ARG A 1 357 ? -14.802 34.115 3.839 1.00 95.12 357 ARG A N 1
ATOM 2936 C CA . ARG A 1 357 ? -15.375 34.621 5.087 1.00 95.12 357 ARG A CA 1
ATOM 2937 C C . ARG A 1 357 ? -14.970 33.734 6.252 1.00 95.12 357 ARG A C 1
ATOM 2939 O O . ARG A 1 357 ? -14.642 32.566 6.049 1.00 95.12 357 ARG A O 1
ATOM 2946 N N . ASP A 1 358 ? -15.090 34.271 7.455 1.00 95.06 358 ASP A N 1
ATOM 2947 C CA . ASP A 1 358 ? -14.962 33.472 8.665 1.00 95.06 358 ASP A CA 1
ATOM 2948 C C . ASP A 1 358 ? -16.077 32.420 8.745 1.00 95.06 358 ASP A C 1
ATOM 2950 O O . ASP A 1 358 ? -17.202 32.615 8.258 1.00 95.06 358 ASP A O 1
ATOM 2954 N N . ILE A 1 359 ? -15.738 31.288 9.357 1.00 97.56 359 ILE A N 1
ATOM 2955 C CA . ILE A 1 359 ? -16.629 30.148 9.561 1.00 97.56 359 ILE A CA 1
ATOM 2956 C C . ILE A 1 359 ? -16.601 29.720 11.026 1.00 97.56 359 ILE A C 1
ATOM 2958 O O . ILE A 1 359 ? -15.577 29.839 11.702 1.00 97.56 359 ILE A O 1
ATOM 2962 N N . ASN A 1 360 ? -17.720 29.207 11.525 1.00 96.94 360 ASN A N 1
ATOM 2963 C CA . ASN A 1 360 ? -17.786 28.618 12.863 1.00 96.94 360 ASN A CA 1
ATOM 2964 C C . ASN A 1 360 ? -17.362 27.127 12.860 1.00 96.94 360 ASN A C 1
ATOM 2966 O O . ASN A 1 360 ? -17.075 26.546 11.811 1.00 96.94 360 ASN A O 1
ATOM 2970 N N . LYS A 1 361 ? -17.324 26.489 14.043 1.00 96.50 361 LYS A N 1
ATOM 2971 C CA . LYS A 1 361 ? -16.914 25.075 14.192 1.00 96.50 361 LYS A CA 1
ATOM 2972 C C . LYS A 1 361 ? -17.811 24.115 13.393 1.00 96.50 361 LYS A C 1
ATOM 2974 O O . LYS A 1 361 ? -17.298 23.195 12.766 1.00 96.50 361 LYS A O 1
ATOM 2979 N N . GLU A 1 362 ? -19.124 24.333 13.378 1.00 97.31 362 GLU A N 1
ATOM 2980 C CA . GLU A 1 362 ? -20.081 23.474 12.662 1.00 97.31 362 GLU A CA 1
ATOM 2981 C C . GLU A 1 362 ? -19.918 23.593 11.140 1.00 97.31 362 GLU A C 1
ATOM 2983 O O . GLU A 1 362 ? -19.900 22.592 10.421 1.00 97.31 362 GLU A O 1
ATOM 2988 N N . GLU A 1 363 ? -19.727 24.815 10.641 1.00 97.88 363 GLU A N 1
ATOM 2989 C CA . GLU A 1 363 ? -19.433 25.081 9.232 1.00 97.88 363 GLU A CA 1
ATOM 2990 C C . GLU A 1 363 ? -18.105 24.449 8.811 1.00 97.88 363 GLU A C 1
ATOM 2992 O O . GLU A 1 363 ? -18.032 23.847 7.739 1.00 97.88 363 GLU A O 1
ATOM 2997 N N . LYS A 1 364 ? -17.076 24.510 9.668 1.00 98.25 364 LYS A N 1
ATOM 2998 C CA . LYS A 1 364 ? -15.785 23.846 9.430 1.00 98.25 364 LYS A CA 1
ATOM 2999 C C . LYS A 1 364 ? -15.963 22.339 9.243 1.00 98.25 364 LYS A C 1
ATOM 3001 O O . LYS A 1 364 ? -15.501 21.803 8.235 1.00 98.25 364 LYS A O 1
ATOM 3006 N N . VAL A 1 365 ? -16.695 21.677 10.143 1.00 98.31 365 VAL A N 1
ATOM 3007 C CA . VAL A 1 365 ? -17.004 20.240 10.034 1.00 98.31 365 VAL A CA 1
ATOM 3008 C C . VAL A 1 365 ? -17.747 19.940 8.731 1.00 98.31 365 VAL A C 1
ATOM 3010 O O . VAL A 1 365 ? -17.367 19.031 7.991 1.00 98.31 365 VAL A O 1
ATOM 3013 N N . LYS A 1 366 ? -18.766 20.737 8.388 1.00 98.38 366 LYS A N 1
ATOM 3014 C CA . LYS A 1 366 ? -19.537 20.577 7.145 1.00 98.38 366 LYS A CA 1
ATOM 3015 C C . LYS A 1 366 ? -18.652 20.697 5.900 1.00 98.38 366 LYS A C 1
ATOM 3017 O O . LYS A 1 366 ? -18.753 19.865 5.001 1.00 98.38 366 LYS A O 1
ATOM 3022 N N . ILE A 1 367 ? -17.770 21.695 5.841 1.00 98.56 367 ILE A N 1
ATOM 3023 C CA . ILE A 1 367 ? -16.847 21.881 4.712 1.00 98.56 367 ILE A CA 1
ATOM 3024 C C . ILE A 1 367 ? -15.872 20.702 4.613 1.00 98.56 367 ILE A C 1
ATOM 3026 O O . ILE A 1 367 ? -15.663 20.176 3.519 1.00 98.56 367 ILE A O 1
ATOM 3030 N N . LEU A 1 368 ? -15.319 20.238 5.737 1.00 98.75 368 LEU A N 1
ATOM 3031 C CA . LEU A 1 368 ? -14.419 19.083 5.748 1.00 98.75 368 LEU A CA 1
ATOM 3032 C C . LEU A 1 368 ? -15.124 17.790 5.327 1.00 98.75 368 LEU A C 1
ATOM 3034 O O . LEU A 1 368 ? -14.524 17.001 4.597 1.00 98.75 368 LEU A O 1
ATOM 3038 N N . LYS A 1 369 ? -16.391 17.576 5.705 1.00 98.75 369 LYS A N 1
ATOM 3039 C CA . LYS A 1 369 ? -17.197 16.452 5.195 1.00 98.75 369 LYS A CA 1
ATOM 3040 C C . LYS A 1 369 ? -17.328 16.514 3.667 1.00 98.75 369 LYS A C 1
ATOM 3042 O O . LYS A 1 369 ? -17.067 15.514 3.000 1.00 98.75 369 LYS A O 1
ATOM 3047 N N . LEU A 1 370 ? -17.632 17.686 3.100 1.00 98.75 370 LEU A N 1
ATOM 3048 C CA . LEU A 1 370 ? -17.747 17.881 1.645 1.00 98.75 370 LEU A CA 1
ATOM 3049 C C . LEU A 1 370 ? -16.419 17.643 0.903 1.00 98.75 370 LEU A C 1
ATOM 3051 O O . LEU A 1 370 ? -16.398 16.968 -0.127 1.00 98.75 370 LEU A O 1
ATOM 3055 N N . LEU A 1 371 ? -15.302 18.151 1.429 1.00 98.75 371 LEU A N 1
ATOM 3056 C CA . LEU A 1 371 ? -13.972 17.948 0.838 1.00 98.75 371 LEU A CA 1
ATOM 3057 C C . LEU A 1 371 ? -13.525 16.480 0.928 1.00 98.75 371 LEU A C 1
ATOM 3059 O O . LEU A 1 371 ? -13.020 15.920 -0.047 1.00 98.75 371 LEU A O 1
ATOM 3063 N N . ASN A 1 372 ? -13.780 15.813 2.058 1.00 98.69 372 ASN A N 1
ATOM 3064 C CA . ASN A 1 372 ? -13.513 14.382 2.191 1.00 98.69 372 ASN A CA 1
ATOM 3065 C C . ASN A 1 372 ? -14.437 13.530 1.308 1.00 98.69 372 ASN A C 1
ATOM 3067 O O . ASN A 1 372 ? -14.001 12.487 0.829 1.00 98.69 372 ASN A O 1
ATOM 3071 N N . ALA A 1 373 ? -15.666 13.965 1.012 1.00 98.75 373 ALA A N 1
ATOM 3072 C CA . ALA A 1 373 ? -16.510 13.282 0.031 1.00 98.75 373 ALA A CA 1
ATOM 3073 C C . ALA A 1 373 ? -15.863 13.282 -1.366 1.00 98.75 373 ALA A C 1
ATOM 3075 O O . ALA A 1 373 ? -15.896 12.256 -2.045 1.00 98.75 373 ALA A O 1
ATOM 3076 N N . ILE A 1 374 ? -15.199 14.380 -1.762 1.00 98.56 374 ILE A N 1
ATOM 3077 C CA . ILE A 1 374 ? -14.389 14.426 -2.991 1.00 98.56 374 ILE A CA 1
ATOM 3078 C C . ILE A 1 374 ? -13.194 13.474 -2.896 1.00 98.56 374 ILE A C 1
ATOM 3080 O O . ILE A 1 374 ? -12.990 12.676 -3.806 1.00 98.56 374 ILE A O 1
ATOM 3084 N N . LYS A 1 375 ? -12.435 13.492 -1.794 1.00 98.44 375 LYS A N 1
ATOM 3085 C CA . LYS A 1 375 ? -11.335 12.534 -1.576 1.00 98.44 375 LYS A CA 1
ATOM 3086 C C . LYS A 1 375 ? -11.813 11.089 -1.757 1.00 98.44 375 LYS A C 1
ATOM 3088 O O . LYS A 1 375 ? -11.240 10.352 -2.551 1.00 98.44 375 LYS A O 1
ATOM 3093 N N . TYR A 1 376 ? -12.868 10.681 -1.056 1.00 98.69 376 TYR A N 1
ATOM 3094 C CA . TYR A 1 376 ? -13.342 9.299 -1.090 1.00 98.69 376 TYR A CA 1
ATOM 3095 C C . TYR A 1 376 ? -13.943 8.903 -2.439 1.00 98.69 376 TYR A C 1
ATOM 3097 O O . TYR A 1 376 ? -13.699 7.789 -2.894 1.00 98.69 376 TYR A O 1
ATOM 3105 N N . ILE A 1 377 ? -14.643 9.801 -3.140 1.00 98.31 377 ILE A N 1
ATOM 3106 C CA . ILE A 1 377 ? -15.108 9.469 -4.490 1.00 98.31 377 ILE A CA 1
ATOM 3107 C C . ILE A 1 377 ? -13.949 9.373 -5.486 1.00 98.31 377 ILE A C 1
ATOM 3109 O O . ILE A 1 377 ? -14.012 8.523 -6.360 1.00 98.31 377 ILE A O 1
ATOM 3113 N N . GLN A 1 378 ? -12.859 10.141 -5.334 1.00 98.06 378 GLN A N 1
ATOM 3114 C CA . GLN A 1 378 ? -11.632 9.911 -6.115 1.00 98.06 378 GLN A CA 1
ATOM 3115 C C . GLN A 1 378 ? -11.019 8.531 -5.815 1.00 98.06 378 GLN A C 1
ATOM 3117 O O . GLN A 1 378 ? -10.542 7.850 -6.726 1.00 98.06 378 GLN A O 1
ATOM 3122 N N . LEU A 1 379 ? -11.045 8.103 -4.545 1.00 98.12 379 LEU A N 1
ATOM 3123 C CA . LEU A 1 379 ? -10.524 6.798 -4.126 1.00 98.12 379 LEU A CA 1
ATOM 3124 C C . LEU A 1 379 ? -11.323 5.617 -4.703 1.00 98.12 379 LEU A C 1
ATOM 3126 O O . LEU A 1 379 ? -10.742 4.573 -4.991 1.00 98.12 379 LEU A O 1
ATOM 3130 N N . ALA A 1 380 ? -12.620 5.804 -4.964 1.00 98.31 380 ALA A N 1
ATOM 3131 C CA . ALA A 1 380 ? -13.508 4.792 -5.542 1.00 98.31 380 ALA A CA 1
ATOM 3132 C C . ALA A 1 380 ? -13.216 4.430 -7.016 1.00 98.31 380 ALA A C 1
ATOM 3134 O O . ALA A 1 380 ? -13.866 3.543 -7.565 1.00 98.31 380 ALA A O 1
ATOM 3135 N N . PHE A 1 381 ? -12.269 5.113 -7.668 1.00 97.81 381 PHE A N 1
ATOM 3136 C CA . PHE A 1 381 ? -11.915 4.914 -9.080 1.00 97.81 381 PHE A CA 1
ATOM 3137 C C . PHE A 1 381 ? -10.505 4.339 -9.288 1.00 97.81 381 PHE A C 1
ATOM 3139 O O . PHE A 1 381 ? -9.965 4.433 -10.390 1.00 97.81 381 PHE A O 1
ATOM 3146 N N . SER A 1 382 ? -9.900 3.720 -8.267 1.00 96.75 382 SER A N 1
ATOM 3147 C CA . SER A 1 382 ? -8.663 2.951 -8.476 1.00 96.75 382 SER A CA 1
ATOM 3148 C C . SER A 1 382 ? -8.886 1.894 -9.567 1.00 96.75 382 SER A C 1
ATOM 3150 O O . SER A 1 382 ? -9.908 1.193 -9.562 1.00 96.75 382 SER A O 1
ATOM 3152 N N . SER A 1 383 ? -7.953 1.803 -10.521 1.00 96.19 383 SER A N 1
ATOM 3153 C CA . SER A 1 383 ? -8.042 0.915 -11.688 1.00 96.19 383 SER A CA 1
ATOM 3154 C C . SER A 1 383 ? -8.240 -0.556 -11.328 1.00 96.19 383 SER A C 1
ATOM 3156 O O . SER A 1 383 ? -8.890 -1.304 -12.061 1.00 96.19 383 SER A O 1
ATOM 3158 N N . ASP A 1 384 ? -7.704 -0.971 -10.191 1.00 94.25 384 ASP A N 1
ATOM 3159 C CA . ASP A 1 384 ? -7.626 -2.355 -9.743 1.00 94.25 384 ASP A CA 1
ATOM 3160 C C . ASP A 1 384 ? -9.018 -2.944 -9.523 1.00 94.25 384 ASP A C 1
ATOM 3162 O O . ASP A 1 384 ? -9.262 -4.109 -9.840 1.00 94.25 384 ASP A O 1
ATOM 3166 N N . GLY A 1 385 ? -9.981 -2.101 -9.132 1.00 95.38 385 GLY A N 1
ATOM 3167 C CA . GLY A 1 385 ? -11.384 -2.484 -8.991 1.00 95.38 385 GLY A CA 1
ATOM 3168 C C . GLY A 1 385 ? -12.085 -2.872 -10.296 1.00 95.38 385 GLY A C 1
ATOM 3169 O O . GLY A 1 385 ? -13.230 -3.313 -10.251 1.00 95.38 385 GLY A O 1
ATOM 3170 N N . TRP A 1 386 ? -11.423 -2.755 -11.452 1.00 96.12 386 TRP A N 1
ATOM 3171 C CA . TRP A 1 386 ? -11.891 -3.312 -12.727 1.00 96.12 386 TRP A CA 1
ATOM 3172 C C . TRP A 1 386 ? -10.905 -4.294 -13.374 1.00 96.12 386 TRP A C 1
ATOM 3174 O O . TRP A 1 386 ? -11.241 -4.897 -14.396 1.00 96.12 386 TRP A O 1
ATOM 3184 N N . PHE A 1 387 ? -9.698 -4.475 -12.833 1.00 92.50 387 PHE A N 1
ATOM 3185 C CA . PHE A 1 387 ? -8.636 -5.203 -13.530 1.00 92.50 387 PHE A CA 1
ATOM 3186 C C . PHE A 1 387 ? -8.900 -6.715 -13.613 1.00 92.50 387 PHE A C 1
ATOM 3188 O O . PHE A 1 387 ? -8.743 -7.320 -14.683 1.00 92.50 387 PHE A O 1
ATOM 3195 N N . PHE A 1 388 ? -9.342 -7.306 -12.502 1.00 92.31 388 PHE A N 1
ATOM 3196 C CA . PHE A 1 388 ? -9.594 -8.741 -12.361 1.00 92.31 388 PHE A CA 1
ATOM 3197 C C . PHE A 1 388 ? -10.956 -9.168 -12.918 1.00 92.31 388 PHE A C 1
ATOM 3199 O O . PHE A 1 388 ? -11.747 -8.360 -13.409 1.00 92.31 388 PHE A O 1
ATOM 3206 N N . ALA A 1 389 ? -11.203 -10.478 -12.918 1.00 91.44 389 ALA A N 1
ATOM 3207 C CA . ALA A 1 389 ? -12.367 -11.070 -13.563 1.00 91.44 389 ALA A CA 1
ATOM 3208 C C . ALA A 1 389 ? -13.690 -10.889 -12.793 1.00 91.44 389 ALA A C 1
ATOM 3210 O O . ALA A 1 389 ? -14.748 -11.002 -13.414 1.00 91.44 389 ALA A O 1
ATOM 3211 N N . GLU A 1 390 ? -13.652 -10.609 -11.485 1.00 95.12 390 GLU A N 1
ATOM 3212 C CA . GLU A 1 390 ? -14.806 -10.750 -10.587 1.00 95.12 390 GLU A CA 1
ATOM 3213 C C . GLU A 1 390 ? -15.075 -9.520 -9.706 1.00 95.12 390 GLU A C 1
ATOM 3215 O O . GLU A 1 390 ? -14.166 -8.993 -9.069 1.00 95.12 390 GLU A O 1
ATOM 3220 N N . ILE A 1 391 ? -16.349 -9.108 -9.628 1.00 97.25 391 ILE A N 1
ATOM 3221 C CA . ILE A 1 391 ? -16.817 -7.952 -8.842 1.00 97.25 391 ILE A CA 1
ATOM 3222 C C . ILE A 1 391 ? -16.769 -8.193 -7.326 1.00 97.25 391 ILE A C 1
ATOM 3224 O O . ILE A 1 391 ? -16.680 -7.242 -6.559 1.00 97.25 391 ILE A O 1
ATOM 3228 N N . SER A 1 392 ? -16.805 -9.443 -6.864 1.00 96.69 392 SER A N 1
ATOM 3229 C CA . SER A 1 392 ? -16.640 -9.766 -5.441 1.00 96.69 392 SER A CA 1
ATOM 3230 C C . SER A 1 392 ? -15.179 -9.788 -4.969 1.00 96.69 392 SER A C 1
ATOM 3232 O O . SER A 1 392 ? -14.922 -10.205 -3.840 1.00 96.69 392 SER A O 1
ATOM 3234 N N . GLY A 1 393 ? -14.220 -9.429 -5.832 1.00 95.06 393 GLY A N 1
ATOM 3235 C CA . GLY A 1 393 ? -12.815 -9.286 -5.454 1.00 95.06 393 GLY A CA 1
ATOM 3236 C C . GLY A 1 393 ? -12.614 -8.197 -4.399 1.00 95.06 393 GLY A C 1
ATOM 3237 O O . GLY A 1 393 ? -13.475 -7.335 -4.197 1.00 95.06 393 GLY A O 1
ATOM 3238 N N . ILE A 1 394 ? -11.460 -8.210 -3.735 1.00 94.69 394 ILE A N 1
ATOM 3239 C CA . ILE A 1 394 ? -11.170 -7.227 -2.689 1.00 94.69 394 ILE A CA 1
ATOM 3240 C C . ILE A 1 394 ? -11.107 -5.804 -3.258 1.00 94.69 394 ILE A C 1
ATOM 3242 O O . ILE A 1 394 ? -11.588 -4.867 -2.626 1.00 94.69 394 ILE A O 1
ATOM 3246 N N . GLU A 1 395 ? -10.604 -5.636 -4.479 1.00 95.62 395 GLU A N 1
ATOM 3247 C CA . GLU A 1 395 ? -10.400 -4.338 -5.117 1.00 95.62 395 GLU A CA 1
ATOM 3248 C C . GLU A 1 395 ? -11.727 -3.652 -5.502 1.00 95.62 395 GLU A C 1
ATOM 3250 O O . GLU A 1 395 ? -11.937 -2.510 -5.078 1.00 95.62 395 GLU A O 1
ATOM 3255 N N . PRO A 1 396 ? -12.687 -4.302 -6.202 1.00 97.25 396 PRO A N 1
ATOM 3256 C CA . PRO A 1 396 ? -13.995 -3.686 -6.431 1.00 97.25 396 PRO A CA 1
ATOM 3257 C C . PRO A 1 396 ? -14.768 -3.418 -5.128 1.00 97.25 396 PRO A C 1
ATOM 3259 O O . PRO A 1 396 ? -15.430 -2.384 -5.011 1.00 97.25 396 PRO A O 1
ATOM 3262 N N . VAL A 1 397 ? -14.663 -4.302 -4.126 1.00 97.88 397 VAL A N 1
ATOM 3263 C CA . VAL A 1 397 ? -15.294 -4.101 -2.808 1.00 97.88 397 VAL A CA 1
ATOM 3264 C C . VAL A 1 397 ? -14.735 -2.855 -2.114 1.00 97.88 397 VAL A C 1
ATOM 3266 O O . VAL A 1 397 ? -15.511 -2.073 -1.562 1.00 97.88 397 VAL A O 1
ATOM 3269 N N . LYS A 1 398 ? -13.421 -2.606 -2.189 1.00 97.12 398 LYS A N 1
ATOM 3270 C CA . LYS A 1 398 ? -12.806 -1.373 -1.666 1.00 97.12 398 LYS A CA 1
ATOM 3271 C C . LYS A 1 398 ? -13.303 -0.129 -2.403 1.00 97.12 398 LYS A C 1
ATOM 3273 O O . LYS A 1 398 ? -13.687 0.835 -1.743 1.00 97.12 398 LYS A O 1
ATOM 3278 N N . ASN A 1 399 ? -13.388 -0.161 -3.735 1.00 98.31 399 ASN A N 1
ATOM 3279 C CA . ASN A 1 399 ? -13.945 0.955 -4.510 1.00 98.31 399 ASN A CA 1
ATOM 3280 C C . ASN A 1 399 ? -15.383 1.289 -4.075 1.00 98.31 399 ASN A C 1
ATOM 3282 O O . ASN A 1 399 ? -15.717 2.454 -3.841 1.00 98.31 399 ASN A O 1
ATOM 3286 N N . LEU A 1 400 ? -16.221 0.267 -3.888 1.00 98.75 400 LEU A N 1
ATOM 3287 C CA . LEU A 1 400 ? -17.589 0.429 -3.391 1.00 98.75 400 LEU A CA 1
ATOM 3288 C C . LEU A 1 400 ? -17.643 0.959 -1.955 1.00 98.75 400 LEU A C 1
ATOM 3290 O O . LEU A 1 400 ? -18.497 1.791 -1.650 1.00 98.75 400 LEU A O 1
ATOM 3294 N N . LEU A 1 401 ? -16.724 0.534 -1.088 1.00 98.44 401 LEU A N 1
ATOM 3295 C CA . LEU A 1 401 ? -16.632 1.019 0.287 1.00 98.44 401 LEU A CA 1
ATOM 3296 C C . LEU A 1 401 ? -16.256 2.511 0.346 1.00 98.44 401 LEU A C 1
ATOM 3298 O O . LEU A 1 401 ? -16.830 3.261 1.138 1.00 98.44 401 LEU A O 1
ATOM 3302 N N . PHE A 1 402 ? -15.358 2.976 -0.529 1.00 98.69 402 PHE A N 1
ATOM 3303 C CA . PHE A 1 402 ? -15.057 4.405 -0.658 1.00 98.69 402 PHE A CA 1
ATOM 3304 C C . PHE A 1 402 ? -16.242 5.203 -1.206 1.00 98.69 402 PHE A C 1
ATOM 3306 O O . PHE A 1 402 ? -16.556 6.270 -0.675 1.00 98.69 402 PHE A O 1
ATOM 3313 N N . ALA A 1 403 ? -16.958 4.669 -2.200 1.00 98.62 403 ALA A N 1
ATOM 3314 C CA . ALA A 1 403 ? -18.184 5.289 -2.697 1.00 98.62 403 ALA A CA 1
ATOM 3315 C C . ALA A 1 403 ? -19.253 5.392 -1.595 1.00 98.62 403 ALA A C 1
ATOM 3317 O O . ALA A 1 403 ? -19.866 6.447 -1.435 1.00 98.62 403 ALA A O 1
ATOM 3318 N N . LYS A 1 404 ? -19.426 4.340 -0.783 1.00 98.69 404 LYS A N 1
ATOM 3319 C CA . LYS A 1 404 ? -20.335 4.326 0.373 1.00 98.69 404 LYS A CA 1
ATOM 3320 C C . LYS A 1 404 ? -19.984 5.433 1.366 1.00 98.69 404 LYS A C 1
ATOM 3322 O O . LYS A 1 404 ? -20.856 6.235 1.705 1.00 98.69 404 LYS A O 1
ATOM 3327 N N . ARG A 1 405 ? -18.706 5.558 1.745 1.00 98.50 405 ARG A N 1
ATOM 3328 C CA . ARG A 1 405 ? -18.266 6.642 2.634 1.00 98.50 405 ARG A CA 1
ATOM 3329 C C . ARG A 1 405 ? -18.523 8.023 2.029 1.00 98.50 405 ARG A C 1
ATOM 3331 O O . ARG A 1 405 ? -18.989 8.913 2.737 1.00 98.50 405 ARG A O 1
ATOM 3338 N N . ALA A 1 406 ? -18.236 8.211 0.741 1.00 98.62 406 ALA A N 1
ATOM 3339 C CA . ALA A 1 406 ? -18.471 9.483 0.062 1.00 98.62 406 ALA A CA 1
ATOM 3340 C C . ALA A 1 406 ? -19.961 9.869 0.069 1.00 98.62 406 ALA A C 1
ATOM 3342 O O . ALA A 1 406 ? -20.289 11.024 0.326 1.00 98.62 406 ALA A O 1
ATOM 3343 N N . ILE A 1 407 ? -20.863 8.905 -0.153 1.00 98.50 407 ILE A N 1
ATOM 3344 C CA . ILE A 1 407 ? -22.316 9.125 -0.114 1.00 98.50 407 ILE A CA 1
ATOM 3345 C C . ILE A 1 407 ? -22.784 9.529 1.290 1.00 98.50 407 ILE A C 1
ATOM 3347 O O . ILE A 1 407 ? -23.580 10.457 1.429 1.00 98.50 407 ILE A O 1
ATOM 3351 N N . GLU A 1 408 ? -22.278 8.875 2.336 1.00 97.88 408 GLU A N 1
ATOM 3352 C CA . GLU A 1 408 ? -22.664 9.185 3.718 1.00 97.88 408 GLU A CA 1
ATOM 3353 C C . GLU A 1 408 ? -22.216 10.575 4.166 1.00 97.88 408 GLU A C 1
ATOM 3355 O O . GLU A 1 408 ? -22.972 11.258 4.848 1.00 97.88 408 GLU A O 1
ATOM 3360 N N . LEU A 1 409 ? -21.041 11.035 3.728 1.00 98.25 409 LEU A N 1
ATOM 3361 C CA . LEU A 1 409 ? -20.563 12.396 4.007 1.00 98.25 409 LEU A CA 1
ATOM 3362 C C . LEU A 1 409 ? -21.408 13.489 3.331 1.00 98.25 409 LEU A C 1
ATOM 3364 O O . LEU A 1 409 ? -21.352 14.648 3.737 1.00 98.25 409 LEU A O 1
ATOM 3368 N N . ILE A 1 410 ? -22.173 13.132 2.296 1.00 96.81 410 ILE A N 1
ATOM 3369 C CA . ILE A 1 410 ? -23.091 14.035 1.587 1.00 96.81 410 ILE A CA 1
ATOM 3370 C C . ILE A 1 410 ? -24.486 14.050 2.220 1.00 96.81 410 ILE A C 1
ATOM 3372 O O . ILE A 1 410 ? -25.234 15.007 1.998 1.00 96.81 410 ILE A O 1
ATOM 3376 N N . GLU A 1 411 ? -24.811 13.032 3.023 1.00 93.81 411 GLU A N 1
ATOM 3377 C CA . GLU A 1 411 ? -26.087 12.878 3.731 1.00 93.81 411 GLU A CA 1
ATOM 3378 C C . GLU A 1 411 ? -27.308 12.840 2.779 1.00 93.81 411 GLU A C 1
ATOM 3380 O O . GLU A 1 411 ? -28.409 13.263 3.129 1.00 93.81 411 GLU A O 1
ATOM 3385 N N . ASP A 1 412 ? -27.136 12.300 1.561 1.00 93.69 412 ASP A N 1
ATOM 3386 C CA . ASP A 1 412 ? -28.205 12.131 0.560 1.00 93.69 412 ASP A CA 1
ATOM 3387 C C . ASP A 1 412 ? -28.389 10.653 0.160 1.00 93.69 412 ASP A C 1
ATOM 3389 O O . ASP A 1 412 ? -27.715 10.109 -0.719 1.00 93.69 412 ASP A O 1
ATOM 3393 N N . SER A 1 413 ? -29.377 10.000 0.779 1.00 93.00 413 SER A N 1
ATOM 3394 C CA . SER A 1 413 ? -29.712 8.587 0.538 1.00 93.00 413 SER A CA 1
ATOM 3395 C C . SER A 1 413 ? -30.271 8.296 -0.864 1.00 93.00 413 SER A C 1
ATOM 3397 O O . SER A 1 413 ? -30.419 7.132 -1.254 1.00 93.00 413 SER A O 1
ATOM 3399 N N . SER A 1 414 ? -30.630 9.315 -1.655 1.00 96.81 414 SER A N 1
ATOM 3400 C CA . SER A 1 414 ? -31.045 9.111 -3.052 1.00 96.81 414 SER A CA 1
ATOM 3401 C C . SER A 1 414 ? -29.881 8.678 -3.952 1.00 96.81 414 SER A C 1
ATOM 3403 O O . SER A 1 414 ? -30.094 7.930 -4.914 1.00 96.81 414 SER A O 1
ATOM 3405 N N . ILE A 1 415 ? -28.653 9.073 -3.600 1.00 97.94 415 ILE A N 1
ATOM 3406 C CA . ILE A 1 415 ? -27.433 8.708 -4.328 1.00 97.94 415 ILE A CA 1
ATOM 3407 C C . ILE A 1 415 ? -27.154 7.213 -4.157 1.00 97.94 415 ILE A C 1
ATOM 3409 O O . ILE A 1 415 ? -26.967 6.504 -5.145 1.00 97.94 415 ILE A O 1
ATOM 3413 N N . GLU A 1 416 ? -27.236 6.710 -2.920 1.00 98.12 416 GLU A N 1
ATOM 3414 C CA . GLU A 1 416 ? -27.080 5.281 -2.624 1.00 98.12 416 GLU A CA 1
ATOM 3415 C C . GLU A 1 416 ? -28.118 4.443 -3.370 1.00 98.12 416 GLU A C 1
ATOM 3417 O O . GLU A 1 416 ? -27.762 3.504 -4.076 1.00 98.12 416 GLU A O 1
ATOM 3422 N N . ARG A 1 417 ? -29.400 4.832 -3.322 1.00 98.06 417 ARG A N 1
ATOM 3423 C CA . ARG A 1 417 ? -30.468 4.145 -4.073 1.00 98.06 417 ARG A CA 1
ATOM 3424 C C . ARG A 1 417 ? -30.197 4.088 -5.577 1.00 98.06 417 ARG A C 1
ATOM 3426 O O . ARG A 1 417 ? -30.599 3.133 -6.236 1.00 98.06 417 ARG A O 1
ATOM 3433 N N . THR A 1 418 ? -29.533 5.097 -6.134 1.00 97.00 418 THR A N 1
ATOM 3434 C CA . THR A 1 418 ? -29.141 5.091 -7.547 1.00 97.00 418 THR A CA 1
ATOM 3435 C C . THR A 1 418 ? -28.012 4.106 -7.808 1.00 97.00 418 THR A C 1
ATOM 3437 O O . THR A 1 418 ? -28.144 3.303 -8.728 1.00 97.00 418 THR A O 1
ATOM 3440 N N . LEU A 1 419 ? -26.969 4.092 -6.974 1.00 98.50 419 LEU A N 1
ATOM 3441 C CA . LEU A 1 419 ? -25.885 3.114 -7.076 1.00 98.50 419 LEU A CA 1
ATOM 3442 C C . LEU A 1 419 ? -26.411 1.674 -6.997 1.00 98.50 419 LEU A C 1
ATOM 3444 O O . LEU A 1 419 ? -26.061 0.849 -7.836 1.00 98.50 419 LEU A O 1
ATOM 3448 N N . LEU A 1 420 ? -27.301 1.382 -6.043 1.00 98.62 420 LEU A N 1
ATOM 3449 C CA . LEU A 1 420 ? -27.841 0.032 -5.850 1.00 98.62 420 LEU A CA 1
ATOM 3450 C C . LEU A 1 420 ? -28.580 -0.509 -7.085 1.00 98.62 420 LEU A C 1
ATOM 3452 O O . LEU A 1 420 ? -28.487 -1.705 -7.350 1.00 98.62 420 LEU A O 1
ATOM 3456 N N . ARG A 1 421 ? -29.251 0.351 -7.867 1.00 98.56 421 ARG A N 1
ATOM 3457 C CA . ARG A 1 421 ? -29.901 -0.051 -9.131 1.00 98.56 421 ARG A CA 1
ATOM 3458 C C . ARG A 1 421 ? -28.884 -0.511 -10.177 1.00 98.56 421 ARG A C 1
ATOM 3460 O O . ARG A 1 421 ? -29.079 -1.545 -10.797 1.00 98.56 421 ARG A O 1
ATOM 3467 N N . TYR A 1 422 ? -27.767 0.199 -10.321 1.00 98.62 422 TYR A N 1
ATOM 3468 C CA . TYR A 1 422 ? -26.688 -0.228 -11.219 1.00 98.62 422 TYR A CA 1
ATOM 3469 C C . TYR A 1 422 ? -25.998 -1.509 -10.738 1.00 98.62 422 TYR A C 1
ATOM 3471 O O . TYR A 1 422 ? -25.628 -2.361 -11.543 1.00 98.62 422 TYR A O 1
ATOM 3479 N N . LEU A 1 423 ? -25.837 -1.677 -9.422 1.00 98.69 423 LEU A N 1
ATOM 3480 C CA . LEU A 1 423 ? -25.244 -2.889 -8.854 1.00 98.69 423 LEU A CA 1
ATOM 3481 C C . LEU A 1 423 ? -26.127 -4.127 -9.043 1.00 98.69 423 LEU A C 1
ATOM 3483 O O . LEU A 1 423 ? -25.604 -5.233 -9.178 1.00 98.69 423 LEU A O 1
ATOM 3487 N N . GLU A 1 424 ? -27.447 -3.962 -9.093 1.00 98.50 424 GLU A N 1
ATOM 3488 C CA . GLU A 1 424 ? -28.373 -5.044 -9.437 1.00 98.50 424 GLU A CA 1
ATOM 3489 C C . GLU A 1 424 ? -28.151 -5.560 -10.872 1.00 98.50 424 GLU A C 1
ATOM 3491 O O . GLU A 1 424 ? -28.254 -6.763 -11.124 1.00 98.50 424 GLU A O 1
ATOM 3496 N N . GLU A 1 425 ? -27.749 -4.675 -11.787 1.00 98.44 425 GLU A N 1
ATOM 3497 C CA . GLU A 1 425 ? -27.433 -4.989 -13.185 1.00 98.44 425 GLU A CA 1
ATOM 3498 C C . GLU A 1 425 ? -26.006 -5.527 -13.394 1.00 98.44 425 GLU A C 1
ATOM 3500 O O . GLU A 1 425 ? -25.663 -5.916 -14.509 1.00 98.44 425 GLU A O 1
ATOM 3505 N N . ALA A 1 426 ? -25.160 -5.556 -12.357 1.00 98.25 426 ALA A N 1
ATOM 3506 C CA . ALA A 1 426 ? -23.761 -5.977 -12.438 1.00 98.25 426 ALA A CA 1
ATOM 3507 C C . ALA A 1 426 ? -23.605 -7.479 -12.104 1.00 98.25 426 ALA A C 1
ATOM 3509 O O . ALA A 1 426 ? -23.444 -7.809 -10.931 1.00 98.25 426 ALA A O 1
ATOM 3510 N N . PRO A 1 427 ? -23.644 -8.423 -13.066 1.00 97.94 427 PRO A N 1
ATOM 3511 C CA . PRO A 1 427 ? -23.639 -9.856 -12.754 1.00 97.94 427 PRO A CA 1
ATOM 3512 C C . PRO A 1 427 ? -22.304 -10.330 -12.162 1.00 97.94 427 PRO A C 1
ATOM 3514 O O . PRO A 1 427 ? -21.251 -10.150 -12.776 1.00 97.94 427 PRO A O 1
ATOM 3517 N N . SER A 1 428 ? -22.356 -11.000 -11.012 1.00 97.81 428 SER A N 1
ATOM 3518 C CA . SER A 1 428 ? -21.200 -11.687 -10.427 1.00 97.81 428 SER A CA 1
ATOM 3519 C C . SER A 1 428 ? -21.019 -13.050 -11.094 1.00 97.81 428 SER A C 1
ATOM 3521 O O . SER A 1 428 ? -21.998 -13.727 -11.410 1.00 97.81 428 SER A O 1
ATOM 3523 N N . ASN A 1 429 ? -19.773 -13.483 -11.288 1.00 96.69 429 ASN A N 1
ATOM 3524 C CA . ASN A 1 429 ? -19.478 -14.847 -11.729 1.00 96.69 429 ASN A CA 1
ATOM 3525 C C . ASN A 1 429 ? -19.653 -15.874 -10.593 1.00 96.69 429 ASN A C 1
ATOM 3527 O O . ASN A 1 429 ? -19.593 -17.079 -10.840 1.00 96.69 429 ASN A O 1
ATOM 3531 N N . ILE A 1 430 ? -19.876 -15.424 -9.352 1.00 96.44 430 ILE A N 1
ATOM 3532 C CA . ILE A 1 430 ? -20.085 -16.274 -8.180 1.00 96.44 430 ILE A CA 1
ATOM 3533 C C . ILE A 1 430 ? -21.572 -16.291 -7.818 1.00 96.44 430 ILE A C 1
ATOM 3535 O O . ILE A 1 430 ? -22.158 -15.293 -7.392 1.00 96.44 430 ILE A O 1
ATOM 3539 N N . GLN A 1 431 ? -22.177 -17.477 -7.922 1.00 95.38 431 GLN A N 1
ATOM 3540 C CA . GLN A 1 431 ? -23.612 -17.682 -7.701 1.00 95.38 431 GLN A CA 1
ATOM 3541 C C . GLN A 1 431 ? -24.090 -17.224 -6.314 1.00 95.38 431 GLN A C 1
ATOM 3543 O O . GLN A 1 431 ? -25.206 -16.726 -6.199 1.00 95.38 431 GLN A O 1
ATOM 3548 N N . ALA A 1 432 ? -23.253 -17.360 -5.279 1.00 96.94 432 ALA A N 1
ATOM 3549 C CA . ALA A 1 432 ? -23.587 -16.944 -3.915 1.00 96.94 432 ALA A CA 1
ATOM 3550 C C . ALA A 1 432 ? -23.887 -15.438 -3.798 1.00 96.94 432 ALA A C 1
ATOM 3552 O O . ALA A 1 432 ? -24.676 -15.040 -2.944 1.00 96.94 432 ALA A O 1
ATOM 3553 N N . TYR A 1 433 ? -23.295 -14.609 -4.665 1.00 97.88 433 TYR A N 1
ATOM 3554 C CA . TYR A 1 433 ? -23.565 -13.172 -4.709 1.00 97.88 433 TYR A CA 1
ATOM 3555 C C . TYR A 1 433 ? -24.599 -12.814 -5.778 1.00 97.88 433 TYR A C 1
ATOM 3557 O O . TYR A 1 433 ? -25.403 -11.908 -5.571 1.00 97.88 433 TYR A O 1
ATOM 3565 N N . GLY A 1 434 ? -24.602 -13.515 -6.916 1.00 98.06 434 GLY A N 1
ATOM 3566 C CA . GLY A 1 434 ? -25.523 -13.285 -8.034 1.00 98.06 434 GLY A CA 1
ATOM 3567 C C . GLY A 1 434 ? -25.210 -12.011 -8.828 1.00 98.06 434 GLY A C 1
ATOM 3568 O O . GLY A 1 434 ? -24.959 -12.074 -10.029 1.00 98.06 434 GLY A O 1
ATOM 3569 N N . ASN A 1 435 ? -25.174 -10.853 -8.170 1.00 98.56 435 ASN A N 1
ATOM 3570 C CA . ASN A 1 435 ? -24.840 -9.559 -8.763 1.00 98.56 435 ASN A CA 1
ATOM 3571 C C . ASN A 1 435 ? -24.130 -8.625 -7.764 1.00 98.56 435 ASN A C 1
ATOM 3573 O O . ASN A 1 435 ? -23.897 -8.968 -6.601 1.00 98.56 435 ASN A O 1
ATOM 3577 N N . GLY A 1 436 ? -23.790 -7.421 -8.221 1.00 98.56 436 GLY A N 1
ATOM 3578 C CA . GLY A 1 436 ? -23.161 -6.377 -7.421 1.00 98.56 436 GLY A CA 1
ATOM 3579 C C . GLY A 1 436 ? -23.984 -5.976 -6.196 1.00 98.56 436 GLY A C 1
ATOM 3580 O O . GLY A 1 436 ? -23.404 -5.590 -5.186 1.00 98.56 436 GLY A O 1
ATOM 3581 N N . LEU A 1 437 ? -25.316 -6.103 -6.228 1.00 98.44 437 LEU A N 1
ATOM 3582 C CA . LEU A 1 437 ? -26.161 -5.855 -5.054 1.00 98.44 437 LEU A CA 1
ATOM 3583 C C . LEU A 1 437 ? -25.952 -6.930 -3.974 1.00 98.44 437 LEU A C 1
ATOM 3585 O O . LEU A 1 437 ? -25.956 -6.619 -2.781 1.00 98.44 437 LEU A O 1
ATOM 3589 N N . GLY A 1 438 ? -25.739 -8.187 -4.369 1.00 98.56 438 GLY A N 1
ATOM 3590 C CA . GLY A 1 438 ? -25.328 -9.245 -3.448 1.00 98.56 438 GLY A CA 1
ATOM 3591 C C . GLY A 1 438 ? -23.936 -9.000 -2.866 1.00 98.56 438 GLY A C 1
ATOM 3592 O O . GLY A 1 438 ? -23.759 -9.131 -1.656 1.00 98.56 438 GLY A O 1
ATOM 3593 N N . VAL A 1 439 ? -22.977 -8.562 -3.687 1.00 98.56 439 VAL A N 1
ATOM 3594 C CA . VAL A 1 439 ? -21.638 -8.149 -3.219 1.00 98.56 439 VAL A CA 1
ATOM 3595 C C . VAL A 1 439 ? -21.733 -6.993 -2.223 1.00 98.56 439 VAL A C 1
ATOM 3597 O O . VAL A 1 439 ? -21.138 -7.051 -1.149 1.00 98.56 439 VAL A O 1
ATOM 3600 N N . TRP A 1 440 ? -22.541 -5.977 -2.524 1.00 98.56 440 TRP A N 1
ATOM 3601 C CA . TRP A 1 440 ? -22.776 -4.842 -1.636 1.00 98.56 440 TRP A CA 1
ATOM 3602 C C . TRP A 1 440 ? -23.247 -5.287 -0.249 1.00 98.56 440 TRP A C 1
ATOM 3604 O O . TRP A 1 440 ? -22.657 -4.920 0.766 1.00 98.56 440 TRP A O 1
ATOM 3614 N N . LYS A 1 441 ? -24.283 -6.130 -0.204 1.00 98.31 441 LYS A N 1
ATOM 3615 C CA . LYS A 1 441 ? -24.885 -6.595 1.051 1.00 98.31 441 LYS A CA 1
ATOM 3616 C C . LYS A 1 441 ? -23.944 -7.471 1.876 1.00 98.31 441 LYS A C 1
ATOM 3618 O O . LYS A 1 441 ? -23.909 -7.320 3.090 1.00 98.31 441 LYS A O 1
ATOM 3623 N N . ASN A 1 442 ? -23.214 -8.379 1.228 1.00 97.88 442 ASN A N 1
ATOM 3624 C CA . ASN A 1 442 ? -22.454 -9.417 1.928 1.00 97.88 442 ASN A CA 1
ATOM 3625 C C . ASN A 1 442 ? -20.986 -9.044 2.188 1.00 97.88 442 ASN A C 1
ATOM 3627 O O . ASN A 1 442 ? -20.390 -9.594 3.107 1.00 97.88 442 ASN A O 1
ATOM 3631 N N . LEU A 1 443 ? -20.398 -8.136 1.399 1.00 97.31 443 LEU A N 1
ATOM 3632 C CA . LEU A 1 443 ? -18.967 -7.809 1.474 1.00 97.31 443 LEU A CA 1
ATOM 3633 C C . LEU A 1 443 ? -18.677 -6.330 1.750 1.00 97.31 443 LEU A C 1
ATOM 3635 O O . LEU A 1 443 ? -17.686 -6.028 2.410 1.00 97.31 443 LEU A O 1
ATOM 3639 N N . VAL A 1 444 ? -19.503 -5.401 1.249 1.00 98.00 444 VAL A N 1
ATOM 3640 C CA . VAL A 1 444 ? -19.284 -3.957 1.472 1.00 98.00 444 VAL A CA 1
ATOM 3641 C C . VAL A 1 444 ? -19.845 -3.538 2.828 1.00 98.00 444 VAL A C 1
ATOM 3643 O O . VAL A 1 444 ? -19.121 -2.969 3.641 1.00 98.00 444 VAL A O 1
ATOM 3646 N N . LEU A 1 445 ? -21.117 -3.847 3.107 1.00 97.19 445 LEU A N 1
ATOM 3647 C CA . LEU A 1 445 ? -21.777 -3.426 4.350 1.00 97.19 445 LEU A CA 1
ATOM 3648 C C . LEU A 1 445 ? -21.185 -4.071 5.610 1.00 97.19 445 LEU A C 1
ATOM 3650 O O . LEU A 1 445 ? -21.246 -3.471 6.676 1.00 97.19 445 LEU A O 1
ATOM 3654 N N . THR A 1 446 ? -20.562 -5.243 5.491 1.00 94.81 446 THR A N 1
ATOM 3655 C CA . THR A 1 446 ? -19.852 -5.908 6.598 1.00 94.81 446 THR A CA 1
ATOM 3656 C C . THR A 1 446 ? -18.559 -5.194 6.998 1.00 94.81 446 THR A C 1
ATOM 3658 O O . THR A 1 446 ? -17.987 -5.496 8.039 1.00 94.81 446 THR A O 1
ATOM 3661 N N . GLN A 1 447 ? -18.104 -4.225 6.198 1.00 95.50 447 GLN A N 1
ATOM 3662 C CA . GLN A 1 447 ? -16.917 -3.407 6.455 1.00 95.50 447 GLN A CA 1
ATOM 3663 C C . GLN A 1 447 ? -17.258 -1.946 6.797 1.00 95.50 447 GLN A C 1
ATOM 3665 O O . GLN A 1 447 ? -16.358 -1.102 6.850 1.00 95.50 447 GLN A O 1
ATOM 3670 N N . VAL A 1 448 ? -18.540 -1.631 7.005 1.00 96.81 448 VAL A N 1
ATOM 3671 C CA . VAL A 1 448 ? -19.007 -0.310 7.438 1.00 96.81 448 VAL A CA 1
ATOM 3672 C C . VAL A 1 448 ? -19.058 -0.282 8.962 1.00 96.81 448 VAL A C 1
ATOM 3674 O O . VAL A 1 448 ? -19.807 -1.036 9.576 1.00 96.81 448 VAL A O 1
ATOM 3677 N N . TYR A 1 449 ? -18.292 0.623 9.572 1.00 95.94 449 TYR A N 1
ATOM 3678 C CA . TYR A 1 449 ? -18.231 0.772 11.026 1.00 95.94 449 TYR A CA 1
ATOM 3679 C C . TYR A 1 449 ? -18.857 2.097 11.456 1.00 95.94 449 TYR A C 1
ATOM 3681 O O . TYR A 1 449 ? -18.479 3.166 10.974 1.00 95.94 449 TYR A O 1
ATOM 3689 N N . SER A 1 450 ? -19.811 2.037 12.385 1.00 95.25 450 SER A N 1
ATOM 3690 C CA . SER A 1 450 ? -20.395 3.239 12.984 1.00 95.25 450 SER A CA 1
ATOM 3691 C C . SER A 1 450 ? -19.431 3.876 13.995 1.00 95.25 450 SER A C 1
ATOM 3693 O O . SER A 1 450 ? -18.626 3.160 14.596 1.00 95.25 450 SER A O 1
ATOM 3695 N N . PRO A 1 451 ? -19.544 5.187 14.280 1.00 95.94 451 PRO A N 1
ATOM 3696 C CA . PRO A 1 451 ? -18.771 5.815 15.352 1.00 95.94 451 PRO A CA 1
ATOM 3697 C C . PRO A 1 451 ? -18.955 5.139 16.721 1.00 95.94 451 PRO A C 1
ATOM 3699 O O . PRO A 1 451 ? -17.990 5.010 17.465 1.00 95.94 451 PRO A O 1
ATOM 3702 N N . GLN A 1 452 ? -20.150 4.610 17.018 1.00 93.88 452 GLN A N 1
ATOM 3703 C CA . GLN A 1 452 ? -20.384 3.790 18.216 1.00 93.88 452 GLN A CA 1
ATOM 3704 C C . GLN A 1 452 ? -19.488 2.541 18.235 1.00 93.88 452 GLN A C 1
ATOM 3706 O O . GLN A 1 452 ? -18.913 2.190 19.258 1.00 93.88 452 GLN A O 1
ATOM 3711 N N . THR A 1 453 ? -19.334 1.862 17.096 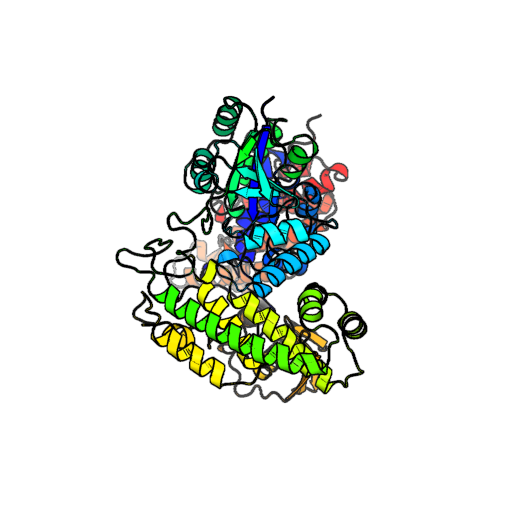1.00 94.56 453 THR A N 1
ATOM 3712 C CA . THR A 1 453 ? -18.472 0.672 17.002 1.00 94.56 453 THR A CA 1
ATOM 3713 C C . THR A 1 453 ? -17.009 1.034 17.251 1.00 94.56 453 THR A C 1
ATOM 3715 O O . THR A 1 453 ? -16.300 0.318 17.956 1.00 94.56 453 THR A O 1
ATOM 3718 N N . ILE A 1 454 ? -16.563 2.181 16.731 1.00 96.31 454 ILE A N 1
ATOM 3719 C CA . ILE A 1 454 ? -15.220 2.710 16.999 1.00 96.31 454 ILE A CA 1
ATOM 3720 C C . ILE A 1 454 ? -15.042 3.039 18.486 1.00 96.31 454 ILE A C 1
ATOM 3722 O O . ILE A 1 454 ? -14.024 2.677 19.067 1.00 96.31 454 ILE A O 1
ATOM 3726 N N . SER A 1 455 ? -16.045 3.657 19.111 1.00 95.62 455 SER A N 1
ATOM 3727 C CA . SER A 1 455 ? -16.046 3.995 20.538 1.00 95.62 455 SER A CA 1
ATOM 3728 C C . SER A 1 455 ? -15.913 2.748 21.419 1.00 95.62 455 SER A C 1
ATOM 3730 O O . SER A 1 455 ? -15.013 2.682 22.258 1.00 95.62 455 SER A O 1
ATOM 3732 N N . ARG A 1 456 ? -16.704 1.700 21.148 1.00 94.00 456 ARG A N 1
ATOM 3733 C CA . ARG A 1 456 ? -16.562 0.381 21.796 1.00 94.00 456 ARG A CA 1
ATOM 3734 C C . ARG A 1 456 ? -15.170 -0.198 21.620 1.00 94.00 456 ARG A C 1
ATOM 3736 O O . ARG A 1 456 ? -14.573 -0.661 22.586 1.00 94.00 456 ARG A O 1
ATOM 3743 N N . THR A 1 457 ? -14.649 -0.150 20.395 1.00 95.25 457 THR A N 1
ATOM 3744 C CA . THR A 1 457 ? -13.303 -0.652 20.089 1.00 95.25 457 THR A CA 1
ATOM 3745 C C . THR A 1 457 ? -12.254 0.063 20.941 1.00 95.25 457 THR A C 1
ATOM 3747 O O . THR A 1 457 ? -11.417 -0.592 21.556 1.00 95.25 457 THR A O 1
ATOM 3750 N N . ALA A 1 458 ? -12.326 1.394 21.023 1.00 95.62 458 ALA A N 1
ATOM 3751 C CA . ALA A 1 458 ? -11.416 2.209 21.820 1.00 95.62 458 ALA A CA 1
ATOM 3752 C C . ALA A 1 458 ? -11.492 1.865 23.317 1.00 95.62 458 ALA A C 1
ATOM 3754 O O . ALA A 1 458 ? -10.454 1.662 23.947 1.00 95.62 458 ALA A O 1
ATOM 3755 N N . LEU A 1 459 ? -12.704 1.720 23.867 1.00 94.69 459 LEU A N 1
ATOM 3756 C CA . LEU A 1 459 ? -12.902 1.324 25.264 1.00 94.69 459 LEU A CA 1
ATOM 3757 C C . LEU A 1 459 ? -12.288 -0.052 25.561 1.00 94.69 459 LEU A C 1
ATOM 3759 O O . LEU A 1 459 ? -11.591 -0.213 26.557 1.00 94.69 459 LEU A O 1
ATOM 3763 N N . ILE A 1 460 ? -12.501 -1.041 24.693 1.00 93.81 460 ILE A N 1
ATOM 3764 C CA . ILE A 1 460 ? -12.003 -2.407 24.921 1.00 93.81 460 ILE A CA 1
ATOM 3765 C C . ILE A 1 460 ? -10.485 -2.480 24.785 1.00 93.81 460 ILE A C 1
ATOM 3767 O O . ILE A 1 460 ? -9.840 -3.170 25.573 1.00 93.81 460 ILE A O 1
ATOM 3771 N N . LEU A 1 461 ? -9.903 -1.758 23.824 1.00 94.81 461 LEU A N 1
ATOM 3772 C CA . LEU A 1 461 ? -8.451 -1.626 23.719 1.00 94.81 461 LEU A CA 1
ATOM 3773 C C . LEU A 1 461 ? -7.862 -1.002 24.990 1.00 94.81 461 LEU A C 1
ATOM 3775 O O . LEU A 1 461 ? -6.820 -1.459 25.454 1.00 94.81 461 LEU A O 1
ATOM 3779 N N . HIS A 1 462 ? -8.540 -0.010 25.573 1.00 94.62 462 HIS A N 1
ATOM 3780 C CA . HIS A 1 462 ? -8.127 0.592 26.836 1.00 94.62 462 HIS A CA 1
ATOM 3781 C C . HIS A 1 462 ? -8.227 -0.387 28.017 1.00 94.62 462 HIS A C 1
ATOM 3783 O O . HIS A 1 462 ? -7.244 -0.575 28.729 1.00 94.62 462 HIS A O 1
ATOM 3789 N N . ILE A 1 463 ? -9.370 -1.064 28.189 1.00 93.38 463 ILE A N 1
ATOM 3790 C CA . ILE A 1 463 ? -9.574 -2.074 29.248 1.00 93.38 463 ILE A CA 1
ATOM 3791 C C . ILE A 1 463 ? -8.574 -3.232 29.113 1.00 93.38 463 ILE A C 1
ATOM 3793 O O . ILE A 1 463 ? -8.119 -3.773 30.114 1.00 93.38 463 ILE A O 1
ATOM 3797 N N . SER A 1 464 ? -8.206 -3.592 27.882 1.00 93.50 464 SER A N 1
ATOM 3798 C CA . SER A 1 464 ? -7.216 -4.640 27.599 1.00 93.50 464 SER A CA 1
ATOM 3799 C C . SER A 1 464 ? -5.764 -4.156 27.720 1.00 93.50 464 SER A C 1
ATOM 3801 O O . SER A 1 464 ? -4.852 -4.897 27.357 1.00 93.50 464 SER A O 1
ATOM 3803 N N . GLU A 1 465 ? -5.536 -2.921 28.182 1.00 94.81 465 GLU A N 1
ATOM 3804 C CA . GLU A 1 465 ? -4.212 -2.300 28.345 1.00 94.81 465 GLU A CA 1
ATOM 3805 C C . GLU A 1 465 ? -3.394 -2.229 27.040 1.00 94.81 465 GLU A C 1
ATOM 3807 O O . GLU A 1 465 ? -2.165 -2.188 27.048 1.00 94.81 465 GLU A O 1
ATOM 3812 N N . LEU A 1 466 ? -4.075 -2.221 25.890 1.00 94.81 466 LEU A N 1
ATOM 3813 C CA . LEU A 1 466 ? -3.457 -2.073 24.569 1.00 94.81 466 LEU A CA 1
ATOM 3814 C C . LEU A 1 466 ? -3.335 -0.609 24.143 1.00 94.81 466 LEU A C 1
ATOM 3816 O O . LEU A 1 466 ? -2.571 -0.294 23.228 1.00 94.81 466 LEU A O 1
ATOM 3820 N N . LYS A 1 467 ? -4.120 0.273 24.766 1.00 96.00 467 LYS A N 1
ATOM 3821 C CA . LYS A 1 467 ? -4.179 1.702 24.466 1.00 96.00 467 LYS A CA 1
ATOM 3822 C C . LYS A 1 467 ? -4.348 2.534 25.732 1.00 96.00 467 LYS A C 1
ATOM 3824 O O . LYS A 1 467 ? -5.040 2.135 26.673 1.00 96.00 467 LYS A O 1
ATOM 3829 N N . ASP A 1 468 ? -3.750 3.719 25.726 1.00 96.19 468 ASP A N 1
ATOM 3830 C CA . ASP A 1 468 ? -3.876 4.662 26.832 1.00 96.19 468 ASP A CA 1
ATOM 3831 C C . ASP A 1 468 ? -5.280 5.285 26.893 1.00 96.19 468 ASP A C 1
ATOM 3833 O O . ASP A 1 468 ? -6.053 5.257 25.934 1.00 96.19 468 ASP A O 1
ATOM 3837 N N . LYS A 1 469 ? -5.601 5.907 28.036 1.00 95.12 469 LYS A N 1
ATOM 3838 C CA . LYS A 1 469 ? -6.872 6.621 28.271 1.00 95.12 469 LYS A CA 1
ATOM 3839 C C . LYS A 1 469 ? -7.176 7.664 27.182 1.00 95.12 469 LYS A C 1
ATOM 3841 O O . LYS A 1 469 ? -8.340 7.916 26.876 1.00 95.12 469 LYS A O 1
ATOM 3846 N N . LYS A 1 470 ? -6.128 8.286 26.634 1.00 97.44 470 LYS A N 1
ATOM 3847 C CA . LYS A 1 470 ? -6.179 9.225 25.513 1.00 97.44 470 LYS A CA 1
ATOM 3848 C C . LYS A 1 470 ? -5.184 8.775 24.452 1.00 97.44 470 LYS A C 1
ATOM 3850 O O . LYS A 1 470 ? -3.980 8.866 24.672 1.00 97.44 470 LYS A O 1
ATOM 3855 N N . ASP A 1 471 ? -5.689 8.316 23.316 1.00 97.25 471 ASP A N 1
ATOM 3856 C CA . ASP A 1 471 ? -4.880 7.723 22.249 1.00 97.25 471 ASP A CA 1
ATOM 3857 C C . ASP A 1 471 ? -5.608 7.871 20.896 1.00 97.25 471 ASP A C 1
ATOM 3859 O O . ASP A 1 471 ? -6.579 8.624 20.753 1.00 97.25 471 ASP A O 1
ATOM 3863 N N . ARG A 1 472 ? -5.116 7.169 19.877 1.00 95.75 472 ARG A N 1
ATOM 3864 C CA . ARG A 1 472 ? -5.592 7.185 18.502 1.00 95.75 472 ARG A CA 1
ATOM 3865 C C . ARG A 1 472 ? -5.859 5.769 17.989 1.00 95.75 472 ARG A C 1
ATOM 3867 O O . ARG A 1 472 ? -5.089 4.835 18.237 1.00 95.75 472 ARG A O 1
ATOM 3874 N N . LEU A 1 473 ? -6.934 5.650 17.217 1.00 94.50 473 LEU A N 1
ATOM 3875 C CA . LEU A 1 473 ? -7.382 4.461 16.498 1.00 94.50 473 LEU A CA 1
ATOM 3876 C C . LEU A 1 473 ? -7.604 4.854 15.031 1.00 94.50 473 LEU A C 1
ATOM 3878 O O . LEU A 1 473 ? -8.584 5.524 14.705 1.00 94.50 473 LEU A O 1
ATOM 3882 N N . GLY A 1 474 ? -6.656 4.511 14.156 1.00 95.12 474 GLY A N 1
ATOM 3883 C CA . GLY A 1 474 ? -6.657 4.915 12.751 1.00 95.12 474 GLY A CA 1
ATOM 3884 C C . GLY A 1 474 ? -6.841 6.424 12.572 1.00 95.12 474 GLY A C 1
ATOM 3885 O O . GLY A 1 474 ? -5.948 7.216 12.874 1.00 95.12 474 GLY A O 1
ATOM 3886 N N . LYS A 1 475 ? -8.001 6.865 12.083 1.00 95.88 475 LYS A N 1
ATOM 3887 C CA . LYS A 1 475 ? -8.327 8.292 11.905 1.00 95.88 475 LYS A CA 1
ATOM 3888 C C . LYS A 1 475 ? -9.081 8.929 13.077 1.00 95.88 475 LYS A C 1
ATOM 3890 O O . LYS A 1 475 ? -9.471 10.087 12.961 1.00 95.88 475 LYS A O 1
ATOM 3895 N N . TRP A 1 476 ? -9.290 8.213 14.172 1.00 98.19 476 TRP A N 1
ATOM 3896 C CA . TRP A 1 476 ? -10.029 8.691 15.336 1.00 98.19 476 TRP A CA 1
ATOM 3897 C C . TRP A 1 476 ? -9.084 8.973 16.495 1.00 98.19 476 TRP A C 1
ATOM 3899 O O . TRP A 1 476 ? -8.335 8.092 16.910 1.00 98.19 476 TRP A O 1
ATOM 3909 N N . GLU A 1 477 ? -9.140 10.180 17.040 1.00 98.19 477 GLU A N 1
ATOM 3910 C CA . GLU A 1 477 ? -8.629 10.451 18.383 1.00 98.19 477 GLU A CA 1
ATOM 3911 C C . GLU A 1 477 ? -9.727 10.124 19.391 1.00 98.19 477 GLU A C 1
ATOM 3913 O O . GLU A 1 477 ? -10.903 10.406 19.139 1.00 98.19 477 GLU A O 1
ATOM 3918 N N . PHE A 1 478 ? -9.362 9.533 20.526 1.00 97.88 478 PHE A N 1
ATOM 3919 C CA . PHE A 1 478 ? -10.325 9.221 21.570 1.00 97.88 478 PHE A CA 1
ATOM 3920 C C . PHE A 1 478 ? -9.818 9.562 22.967 1.00 97.88 478 PHE A C 1
ATOM 3922 O O . PHE A 1 478 ? -8.616 9.612 23.228 1.00 97.88 478 PHE A O 1
ATOM 3929 N N . GLU A 1 479 ? -10.765 9.783 23.872 1.00 97.75 479 GLU A N 1
ATOM 3930 C CA . GLU A 1 479 ? -10.528 9.968 25.297 1.00 97.75 479 GLU A CA 1
ATOM 3931 C C . GLU A 1 479 ? -11.615 9.236 26.088 1.00 97.75 479 GLU A C 1
ATOM 3933 O O . GLU A 1 479 ? -12.808 9.492 25.914 1.00 97.75 479 GLU A O 1
ATOM 3938 N N . VAL A 1 480 ? -11.203 8.325 26.964 1.00 95.75 480 VAL A N 1
ATOM 3939 C CA . VAL A 1 480 ? -12.081 7.684 27.950 1.00 95.75 480 VAL A CA 1
ATOM 3940 C C . VAL A 1 480 ? -12.240 8.682 29.099 1.00 95.75 480 VAL A C 1
ATOM 3942 O O . VAL A 1 480 ? -11.254 9.023 29.732 1.00 95.75 480 VAL A O 1
ATOM 3945 N N . LEU A 1 481 ? -13.426 9.228 29.361 1.00 91.38 481 LEU A N 1
ATOM 3946 C CA . LEU A 1 481 ? -13.637 10.270 30.382 1.00 91.38 481 LEU A CA 1
ATOM 3947 C C . LEU A 1 481 ? -13.958 9.668 31.761 1.00 91.38 481 LEU A C 1
ATOM 3949 O O . LEU A 1 481 ? -13.357 10.062 32.764 1.00 91.38 481 LEU A O 1
ATOM 3953 N N . GLU A 1 482 ? -14.862 8.689 31.771 1.00 83.38 482 GLU A N 1
ATOM 3954 C CA . GLU A 1 482 ? -15.348 7.897 32.916 1.00 83.38 482 GLU A CA 1
ATOM 3955 C C . GLU A 1 482 ? -15.237 6.397 32.563 1.00 83.38 482 GLU A C 1
ATOM 3957 O O . GLU A 1 482 ? -14.779 6.084 31.467 1.00 83.38 482 GLU A O 1
ATOM 3962 N N . GLU A 1 483 ? -15.649 5.463 33.433 1.00 82.12 483 GLU A N 1
ATOM 3963 C CA . GLU A 1 483 ? -15.479 4.011 33.186 1.00 82.12 483 GLU A CA 1
ATOM 3964 C C . GLU A 1 483 ? -16.067 3.526 31.845 1.00 82.12 483 GLU A C 1
ATOM 3966 O O . GLU A 1 483 ? -15.521 2.610 31.236 1.00 82.12 483 GLU A O 1
ATOM 3971 N N . SER A 1 484 ? -17.135 4.160 31.351 1.00 86.50 484 SER A N 1
ATOM 3972 C CA . SER A 1 484 ? -17.822 3.781 30.106 1.00 86.50 484 SER A CA 1
ATOM 3973 C C . SER A 1 484 ? -18.011 4.921 29.101 1.00 86.50 484 SER A C 1
ATOM 3975 O O . SER A 1 484 ? -18.506 4.694 27.995 1.00 86.50 484 SER A O 1
ATOM 3977 N N . LYS A 1 485 ? -17.647 6.159 29.455 1.00 94.94 485 LYS A N 1
ATOM 3978 C CA . LYS A 1 485 ? -17.909 7.332 28.613 1.00 94.94 485 LYS A CA 1
ATOM 3979 C C . LYS A 1 485 ? -16.718 7.649 27.725 1.00 94.94 485 LYS A C 1
ATOM 3981 O O . LYS A 1 485 ? -15.656 8.008 28.229 1.00 94.94 485 LYS A O 1
ATOM 3986 N N . ILE A 1 486 ? -16.916 7.604 26.413 1.00 96.69 486 ILE A N 1
ATOM 3987 C CA . ILE A 1 486 ? -15.885 7.868 25.408 1.00 96.69 486 ILE A CA 1
ATOM 3988 C C . ILE A 1 486 ? -16.200 9.159 24.659 1.00 96.69 486 ILE A C 1
ATOM 3990 O O . ILE A 1 486 ? -17.341 9.425 24.274 1.00 96.69 486 ILE A O 1
ATOM 3994 N N . ARG A 1 487 ? -15.171 9.966 24.424 1.00 97.88 487 ARG A N 1
ATOM 3995 C CA . ARG A 1 487 ? -15.176 11.079 23.476 1.00 97.88 487 ARG A CA 1
ATOM 3996 C C . ARG A 1 487 ? -14.370 10.667 22.250 1.00 97.88 487 ARG A C 1
ATOM 3998 O O . ARG A 1 487 ? -13.249 10.198 22.406 1.00 97.88 487 ARG A O 1
ATOM 4005 N N . LEU A 1 488 ? -14.926 10.852 21.057 1.00 97.88 488 LEU A N 1
ATOM 4006 C CA . LEU A 1 488 ? -14.273 10.594 19.773 1.00 97.88 488 LEU A CA 1
ATOM 4007 C C . LEU A 1 488 ? -14.145 11.883 18.963 1.00 97.88 488 LEU A C 1
ATOM 4009 O O . LEU A 1 488 ? -15.071 12.693 18.940 1.00 97.88 488 LEU A O 1
ATOM 4013 N N . ILE A 1 489 ? -13.031 12.033 18.251 1.00 98.31 489 ILE A N 1
ATOM 4014 C CA . ILE A 1 489 ? -12.804 13.099 17.275 1.00 98.31 489 ILE A CA 1
ATOM 4015 C C . ILE A 1 489 ? -12.340 12.462 15.961 1.00 98.31 489 ILE A C 1
ATOM 4017 O O . ILE A 1 489 ? -11.307 11.791 15.919 1.00 98.31 489 ILE A O 1
ATOM 4021 N N . ASP A 1 490 ? -13.093 12.668 14.880 1.00 98.12 490 ASP A N 1
ATOM 4022 C CA . ASP A 1 490 ? -12.668 12.275 13.530 1.00 98.12 490 ASP A CA 1
ATOM 4023 C C . ASP A 1 490 ? -11.597 13.259 13.044 1.00 98.12 490 ASP A C 1
ATOM 4025 O O . ASP A 1 490 ? -11.875 14.429 12.785 1.00 98.12 490 ASP A O 1
ATOM 4029 N N . THR A 1 491 ? -10.358 12.797 12.892 1.00 97.62 491 THR A N 1
ATOM 4030 C CA . THR A 1 491 ? -9.237 13.653 12.473 1.00 97.62 491 THR A CA 1
ATOM 4031 C C . THR A 1 491 ? -9.372 14.178 11.045 1.00 97.62 491 THR A C 1
ATOM 4033 O O . THR A 1 491 ? -8.703 15.153 10.706 1.00 97.62 491 THR A O 1
ATOM 4036 N N . GLU A 1 492 ? -10.234 13.612 10.197 1.00 97.44 492 GLU A N 1
ATOM 4037 C CA . GLU A 1 492 ? -10.468 14.122 8.842 1.00 97.44 492 GLU A CA 1
ATOM 4038 C C . GLU A 1 492 ? -11.506 15.247 8.820 1.00 97.44 492 GLU A C 1
ATOM 4040 O O . GLU A 1 492 ? -11.352 16.208 8.061 1.00 97.44 492 GLU A O 1
ATOM 4045 N N . THR A 1 493 ? -12.553 15.130 9.642 1.00 97.50 493 THR A N 1
ATOM 4046 C CA . THR A 1 493 ? -13.712 16.040 9.634 1.00 97.50 493 THR A CA 1
ATOM 4047 C C . THR A 1 493 ? -13.762 17.001 10.818 1.00 97.50 493 THR A C 1
ATOM 4049 O O . THR A 1 493 ? -14.497 17.980 10.759 1.00 97.50 493 THR A O 1
ATOM 4052 N N . GLU A 1 494 ? -12.966 16.756 11.861 1.00 97.69 494 GLU A N 1
ATOM 4053 C CA . GLU A 1 494 ? -13.010 17.435 13.168 1.00 97.69 494 GLU A CA 1
ATOM 4054 C C . GLU A 1 494 ? -14.367 17.329 13.877 1.00 97.69 494 GLU A C 1
ATOM 4056 O O . GLU A 1 494 ? -14.658 18.092 14.801 1.00 97.69 494 GLU A O 1
ATOM 4061 N N . GLU A 1 495 ? -15.204 16.380 13.448 1.00 97.62 495 GLU A N 1
ATOM 4062 C CA . GLU A 1 495 ? -16.454 16.057 14.119 1.00 97.62 495 GLU A CA 1
ATOM 4063 C C . GLU A 1 495 ? -16.154 15.403 15.467 1.00 97.62 495 GLU A C 1
ATOM 4065 O O . GLU A 1 495 ? -15.349 14.476 15.564 1.00 97.62 495 GLU A O 1
ATOM 4070 N N . GLU A 1 496 ? -16.813 15.907 16.503 1.00 97.88 496 GLU A N 1
ATOM 4071 C CA . GLU A 1 496 ? -16.638 15.473 17.879 1.00 97.88 496 GLU A CA 1
ATOM 4072 C C . GLU A 1 496 ? -17.922 14.808 18.367 1.00 97.88 496 GLU A C 1
ATOM 4074 O O . GLU A 1 496 ? -19.006 15.386 18.274 1.00 97.88 496 GLU A O 1
ATOM 4079 N N . LEU A 1 497 ? -17.793 13.592 18.890 1.00 97.25 497 LEU A N 1
ATOM 4080 C CA . LEU A 1 497 ? -18.897 12.745 19.326 1.00 97.25 497 LEU A CA 1
ATOM 4081 C C . LEU A 1 497 ? -18.619 12.233 20.740 1.00 97.25 497 LEU A C 1
ATOM 4083 O O . LEU A 1 497 ? -17.465 12.080 21.140 1.00 97.25 497 LEU A O 1
ATOM 4087 N N . SER A 1 498 ? -19.671 11.945 21.501 1.00 96.50 498 SER A N 1
ATOM 4088 C CA . SER A 1 498 ? -19.546 11.310 22.811 1.00 96.50 498 SER A CA 1
ATOM 4089 C C . SER A 1 498 ? -20.554 10.183 22.951 1.00 96.50 498 SER A C 1
ATOM 4091 O O . SER A 1 498 ? -21.707 10.322 22.542 1.00 96.50 498 SER A O 1
ATOM 4093 N N . PHE A 1 499 ? -20.092 9.080 23.524 1.00 95.56 499 PHE A N 1
ATOM 4094 C CA . PHE A 1 499 ? -20.839 7.847 23.698 1.00 95.56 499 PHE A CA 1
ATOM 4095 C C . PHE A 1 499 ? -20.714 7.367 25.138 1.00 95.56 499 PHE A C 1
ATOM 4097 O O . PHE A 1 499 ? -19.693 7.582 25.788 1.00 95.56 499 PHE A O 1
ATOM 4104 N N . GLU A 1 500 ? -21.757 6.706 25.616 1.00 94.19 500 GLU A N 1
ATOM 4105 C CA . GLU A 1 500 ? -21.743 5.933 26.851 1.00 94.19 500 GLU A CA 1
ATOM 4106 C C . GLU A 1 500 ? -21.899 4.467 26.452 1.00 94.19 500 GLU A C 1
ATOM 4108 O O . GLU A 1 500 ? -22.875 4.102 25.791 1.00 94.19 500 GLU A O 1
ATOM 4113 N N . GLU A 1 501 ? -20.888 3.655 26.748 1.00 91.44 501 GLU A N 1
ATOM 4114 C CA . GLU A 1 501 ? -20.831 2.271 26.295 1.00 91.44 501 GLU A CA 1
ATOM 4115 C C . GLU A 1 501 ? -21.348 1.296 27.344 1.00 91.44 501 GLU A C 1
ATOM 4117 O O . GLU A 1 501 ? -20.959 1.325 28.508 1.00 91.44 501 GLU A O 1
ATOM 4122 N N . ASP A 1 502 ? -22.171 0.361 26.886 1.00 86.38 502 ASP A N 1
ATOM 4123 C CA . ASP A 1 502 ? -22.577 -0.801 27.661 1.00 86.38 502 ASP A CA 1
ATOM 4124 C C . ASP A 1 502 ? -21.957 -2.057 27.037 1.00 86.38 502 ASP A C 1
ATOM 4126 O O . ASP A 1 502 ? -22.222 -2.394 25.879 1.00 86.38 502 ASP A O 1
ATOM 4130 N N . LEU A 1 503 ? -21.113 -2.741 27.812 1.00 84.19 503 LEU A N 1
ATOM 4131 C CA . LEU A 1 503 ? -20.408 -3.951 27.388 1.00 84.19 503 LEU A CA 1
ATOM 4132 C C . LEU A 1 503 ? -21.168 -5.246 27.721 1.00 84.19 503 LEU A C 1
ATOM 4134 O O . LEU A 1 503 ? -20.687 -6.329 27.394 1.00 84.19 503 LEU A O 1
ATOM 4138 N N . THR A 1 504 ? -22.362 -5.182 28.322 1.00 83.12 504 THR A N 1
ATOM 4139 C CA . THR A 1 504 ? -23.138 -6.381 28.708 1.00 83.12 504 THR A CA 1
ATOM 4140 C C . THR A 1 504 ? -23.544 -7.270 27.528 1.00 83.12 504 THR A C 1
ATOM 4142 O O . THR A 1 504 ? -23.724 -8.474 27.700 1.00 83.12 504 THR A O 1
ATOM 4145 N N . SER A 1 505 ? -23.669 -6.698 26.328 1.00 72.12 505 SER A N 1
ATOM 4146 C CA . SER A 1 505 ? -24.018 -7.397 25.079 1.00 72.12 505 SER A CA 1
ATOM 4147 C C . SER A 1 505 ? -22.877 -7.393 24.055 1.00 72.12 505 SER A C 1
ATOM 4149 O O . SER A 1 505 ? -23.111 -7.495 22.850 1.00 72.12 505 SER A O 1
ATOM 4151 N N . PHE A 1 506 ? -21.639 -7.232 24.526 1.00 80.19 506 PHE A N 1
ATOM 4152 C CA . PHE A 1 506 ? -20.469 -7.109 23.670 1.00 80.19 506 PHE A CA 1
ATOM 4153 C C . PHE A 1 506 ? -20.182 -8.386 22.857 1.00 80.19 506 PHE A C 1
ATOM 4155 O O . PHE A 1 506 ? -20.161 -9.494 23.391 1.00 80.19 506 PHE A O 1
ATOM 4162 N N . ASP A 1 507 ? -19.897 -8.198 21.567 1.00 81.31 507 ASP A N 1
ATOM 4163 C CA . ASP A 1 507 ? -19.452 -9.237 20.643 1.00 81.31 507 ASP A CA 1
ATOM 4164 C C . ASP A 1 507 ? -18.217 -8.746 19.871 1.00 81.31 507 ASP A C 1
ATOM 4166 O O . ASP A 1 507 ? -18.275 -7.756 19.134 1.00 81.31 507 ASP A O 1
ATOM 4170 N N . VAL A 1 508 ? -17.092 -9.454 20.031 1.00 81.62 508 VAL A N 1
ATOM 4171 C CA . VAL A 1 508 ? -15.821 -9.137 19.358 1.00 81.62 508 VAL A CA 1
ATOM 4172 C C . VAL A 1 508 ? -15.957 -9.185 17.836 1.00 81.62 508 VAL A C 1
ATOM 4174 O O . VAL A 1 508 ? -15.252 -8.451 17.145 1.00 81.62 508 VAL A O 1
ATOM 4177 N N . SER A 1 509 ? -16.873 -9.996 17.296 1.00 80.88 509 SER A N 1
ATOM 4178 C CA . SER A 1 509 ? -17.068 -10.119 15.847 1.00 80.88 509 SER A CA 1
ATOM 4179 C C . SER A 1 509 ? -17.543 -8.821 15.181 1.00 80.88 509 SER A C 1
ATOM 4181 O O . SER A 1 509 ? -17.424 -8.673 13.967 1.00 80.88 509 SER A O 1
ATOM 4183 N N . MET A 1 510 ? -18.041 -7.863 15.971 1.00 83.88 510 MET A N 1
ATOM 4184 C CA . MET A 1 510 ? -18.468 -6.546 15.495 1.00 83.88 510 MET A CA 1
ATOM 4185 C C . MET A 1 510 ? -17.319 -5.533 15.404 1.00 83.88 510 MET A C 1
ATOM 4187 O O . MET A 1 510 ? -17.502 -4.453 14.839 1.00 83.88 510 MET A O 1
ATOM 4191 N N . LEU A 1 511 ? -16.154 -5.836 15.983 1.00 92.25 511 LEU A N 1
ATOM 4192 C CA . LEU A 1 511 ? -15.011 -4.928 15.990 1.00 92.25 511 LEU A CA 1
ATOM 4193 C C . LEU A 1 511 ? -14.259 -4.969 14.653 1.00 92.25 511 LEU A C 1
ATOM 4195 O O . LEU A 1 511 ? -14.233 -6.006 13.985 1.00 92.25 511 LEU A O 1
ATOM 4199 N N . PRO A 1 512 ? -13.572 -3.877 14.270 1.00 95.69 512 PRO A N 1
ATOM 4200 C CA . PRO A 1 512 ? -12.673 -3.915 13.129 1.00 95.69 512 PRO A CA 1
ATOM 4201 C C . PRO A 1 512 ? -11.620 -5.016 13.289 1.00 95.69 512 PRO A C 1
ATOM 4203 O O . PRO A 1 512 ? -10.945 -5.092 14.319 1.00 95.69 512 PRO A O 1
ATOM 4206 N N . SER A 1 513 ? -11.476 -5.856 12.259 1.00 94.44 513 SER A N 1
ATOM 4207 C CA . SER A 1 513 ? -10.735 -7.125 12.344 1.00 94.44 513 SER A CA 1
ATOM 4208 C C . SER A 1 513 ? -9.288 -6.972 12.819 1.00 94.44 513 SER A C 1
ATOM 4210 O O . SER A 1 513 ? -8.814 -7.802 13.592 1.00 94.44 513 SER A O 1
ATOM 4212 N N . LEU A 1 514 ? -8.613 -5.884 12.432 1.00 94.56 514 LEU A N 1
ATOM 4213 C CA . LEU A 1 514 ? -7.262 -5.560 12.900 1.00 94.56 514 LEU A CA 1
ATOM 4214 C C . LEU A 1 514 ? -7.191 -5.455 14.433 1.00 94.56 514 LEU A C 1
ATOM 4216 O O . LEU A 1 514 ? -6.340 -6.074 15.066 1.00 94.56 514 LEU A O 1
ATOM 4220 N N . TYR A 1 515 ? -8.099 -4.697 15.047 1.00 95.19 515 TYR A N 1
ATOM 4221 C CA . TYR A 1 515 ? -8.089 -4.515 16.500 1.00 95.19 515 TYR A CA 1
ATOM 4222 C C . TYR A 1 515 ? -8.652 -5.727 17.230 1.00 95.19 515 TYR A C 1
ATOM 4224 O O . TYR A 1 515 ? -8.156 -6.056 18.303 1.00 95.19 515 TYR A O 1
ATOM 4232 N N . ALA A 1 516 ? -9.627 -6.425 16.638 1.00 94.31 516 ALA A N 1
ATOM 4233 C CA . ALA A 1 516 ? -10.106 -7.699 17.165 1.00 94.31 516 ALA A CA 1
ATOM 4234 C C . ALA A 1 516 ? -8.948 -8.698 17.320 1.00 94.31 516 ALA A C 1
ATOM 4236 O O . ALA A 1 516 ? -8.806 -9.301 18.381 1.00 94.31 516 ALA A O 1
ATOM 4237 N N . LYS A 1 517 ? -8.066 -8.810 16.313 1.00 92.62 517 LYS A N 1
ATOM 4238 C CA . LYS A 1 517 ? -6.837 -9.617 16.398 1.00 92.62 517 LYS A CA 1
ATOM 4239 C C . LYS A 1 517 ? -5.957 -9.193 17.569 1.00 92.62 517 LYS A C 1
ATOM 4241 O O . LYS A 1 517 ? -5.605 -10.050 18.369 1.00 92.62 517 LYS A O 1
ATOM 4246 N N . HIS A 1 518 ? -5.630 -7.907 17.701 1.00 93.00 518 HIS A N 1
ATOM 4247 C CA . HIS A 1 518 ? -4.767 -7.439 18.796 1.00 93.00 518 HIS A CA 1
ATOM 4248 C C . HIS A 1 518 ? -5.359 -7.736 20.180 1.00 93.00 518 HIS A C 1
ATOM 4250 O O . HIS A 1 518 ? -4.638 -8.163 21.080 1.00 93.00 518 HIS A O 1
ATOM 4256 N N . ILE A 1 519 ? -6.673 -7.555 20.338 1.00 94.19 519 ILE A N 1
ATOM 4257 C CA . ILE A 1 519 ? -7.395 -7.884 21.572 1.00 94.19 519 ILE A CA 1
ATOM 4258 C C . ILE A 1 519 ? -7.300 -9.388 21.857 1.00 94.19 519 ILE A C 1
ATOM 4260 O O . ILE A 1 519 ? -6.913 -9.776 22.957 1.00 94.19 519 ILE A O 1
ATOM 4264 N N . PHE A 1 520 ? -7.575 -10.240 20.864 1.00 93.12 520 PHE A N 1
ATOM 4265 C CA . PHE A 1 520 ? -7.461 -11.692 21.024 1.00 93.12 520 PHE A CA 1
ATOM 4266 C C . PHE A 1 520 ? -6.034 -12.143 21.339 1.00 93.12 520 PHE A C 1
ATOM 4268 O O . PHE A 1 520 ? -5.850 -12.997 22.202 1.00 93.12 520 PHE A O 1
ATOM 4275 N N . GLU A 1 521 ? -5.027 -11.571 20.678 1.00 91.00 521 GLU A N 1
ATOM 4276 C CA . GLU A 1 521 ? -3.619 -11.862 20.950 1.00 91.00 521 GLU A CA 1
ATOM 4277 C C . GLU A 1 521 ? -3.252 -11.489 22.392 1.00 91.00 521 GLU A C 1
ATOM 4279 O O . GLU A 1 521 ? -2.618 -12.288 23.081 1.00 91.00 521 GLU A O 1
ATOM 4284 N N . LYS A 1 522 ? -3.705 -10.330 22.891 1.00 93.62 522 LYS A N 1
ATOM 4285 C CA . LYS A 1 522 ? -3.496 -9.917 24.288 1.00 93.62 522 LYS A CA 1
ATOM 4286 C C . LYS A 1 522 ? -4.171 -10.864 25.274 1.00 93.62 522 LYS A C 1
ATOM 4288 O O . LYS A 1 522 ? -3.503 -11.361 26.174 1.00 93.62 522 LYS A O 1
ATOM 4293 N N . TRP A 1 523 ? -5.455 -11.159 25.087 1.00 93.94 523 TRP A N 1
ATOM 4294 C CA . TRP A 1 523 ? -6.192 -12.052 25.985 1.00 93.94 523 TRP A CA 1
ATOM 4295 C C . TRP A 1 523 ? -5.622 -13.470 25.987 1.00 93.94 523 TRP A C 1
ATOM 4297 O O . TRP A 1 523 ? -5.523 -14.090 27.043 1.00 93.94 523 TRP A O 1
ATOM 4307 N N . ALA A 1 524 ? -5.193 -13.975 24.827 1.00 92.62 524 ALA A N 1
ATOM 4308 C CA . ALA A 1 524 ? -4.507 -15.257 24.740 1.00 92.62 524 ALA A CA 1
ATOM 4309 C C . ALA A 1 524 ? -3.177 -15.237 25.510 1.00 92.62 524 ALA A C 1
ATOM 4311 O O . ALA A 1 524 ? -2.869 -16.194 26.218 1.00 92.62 524 ALA A O 1
ATOM 4312 N N . MET A 1 525 ? -2.403 -14.150 25.413 1.00 92.25 525 MET A N 1
ATOM 4313 C CA . MET A 1 525 ? -1.165 -13.983 26.181 1.00 92.25 525 MET A CA 1
ATOM 4314 C C . MET A 1 525 ? -1.414 -13.912 27.691 1.00 92.25 525 MET A C 1
ATOM 4316 O O . MET A 1 525 ? -0.675 -14.544 28.443 1.00 92.25 525 MET A O 1
ATOM 4320 N N . ASP A 1 526 ? -2.437 -13.184 28.134 1.00 93.94 526 ASP A N 1
ATOM 4321 C CA . ASP A 1 526 ? -2.791 -13.081 29.555 1.00 93.94 526 ASP A CA 1
ATOM 4322 C C . ASP A 1 526 ? -3.232 -14.438 30.109 1.00 93.94 526 ASP A C 1
ATOM 4324 O O . ASP A 1 526 ? -2.707 -14.889 31.126 1.00 93.94 526 ASP A O 1
ATOM 4328 N N . TYR A 1 527 ? -4.090 -15.150 29.374 1.00 93.31 527 TYR A N 1
ATOM 4329 C CA . TYR A 1 527 ? -4.487 -16.514 29.714 1.00 93.31 527 TYR A CA 1
ATOM 4330 C 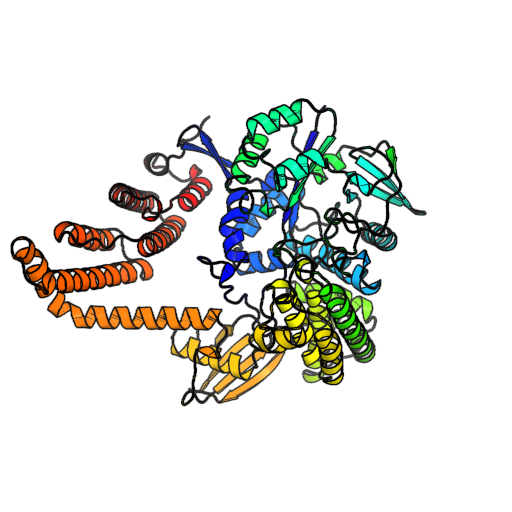C . TYR A 1 527 ? -3.280 -17.457 29.816 1.00 93.31 527 TYR A C 1
ATOM 4332 O O . TYR A 1 527 ? -3.165 -18.208 30.781 1.00 93.31 527 TYR A O 1
ATOM 4340 N N . MET A 1 528 ? -2.349 -17.404 28.854 1.00 91.62 528 MET A N 1
ATOM 4341 C CA . MET A 1 528 ? -1.136 -18.230 28.893 1.00 91.62 528 MET A CA 1
ATOM 4342 C C . MET A 1 528 ? -0.265 -17.932 30.119 1.00 91.62 528 MET A C 1
ATOM 4344 O O . MET A 1 528 ? 0.340 -18.853 30.664 1.00 91.62 528 MET A O 1
ATOM 4348 N N . LYS A 1 529 ? -0.191 -16.671 30.561 1.00 91.81 529 LYS A N 1
ATOM 4349 C CA . LYS A 1 529 ? 0.552 -16.281 31.770 1.00 91.81 529 LYS A CA 1
ATOM 4350 C C . LYS A 1 529 ? -0.112 -16.804 33.040 1.00 91.81 529 LYS A C 1
ATOM 4352 O O . LYS A 1 529 ? 0.574 -17.342 33.903 1.00 91.81 529 LYS A O 1
ATOM 4357 N N . GLU A 1 530 ? -1.431 -16.675 33.142 1.00 92.88 530 GLU A N 1
ATOM 4358 C CA . GLU A 1 530 ? -2.192 -17.212 34.274 1.00 92.88 530 GLU A CA 1
ATOM 4359 C C . GLU A 1 530 ? -2.110 -18.744 34.339 1.00 92.88 530 GLU A C 1
ATOM 4361 O O . GLU A 1 530 ? -1.923 -19.307 35.419 1.00 92.88 530 GLU A O 1
ATOM 4366 N N . GLU A 1 531 ? -2.194 -19.423 33.189 1.00 90.19 531 GLU A N 1
ATOM 4367 C CA . GLU A 1 531 ? -2.035 -20.877 33.102 1.00 90.19 531 GLU A CA 1
ATOM 4368 C C . GLU A 1 531 ? -0.623 -21.316 33.527 1.00 90.19 531 GLU A C 1
ATOM 4370 O O . GLU A 1 531 ? -0.483 -22.294 34.265 1.00 90.19 531 GLU A O 1
ATOM 4375 N N . GLU A 1 532 ? 0.424 -20.599 33.105 1.00 89.12 532 GLU A N 1
ATOM 4376 C CA . GLU A 1 532 ? 1.810 -20.902 33.483 1.00 89.12 532 GLU A CA 1
ATOM 4377 C C . GLU A 1 532 ? 2.037 -20.778 34.992 1.00 89.12 532 GLU A C 1
ATOM 4379 O O . GLU A 1 532 ? 2.579 -21.709 35.596 1.00 89.12 532 GLU A O 1
ATOM 4384 N N . GLU A 1 533 ? 1.555 -19.698 35.614 1.00 89.00 533 GLU A N 1
ATOM 4385 C CA . GLU A 1 533 ? 1.694 -19.500 37.060 1.00 89.00 533 GLU A CA 1
ATOM 4386 C C . GLU A 1 533 ? 0.868 -20.535 37.843 1.00 89.00 533 GLU A C 1
ATOM 4388 O O . GLU A 1 533 ? 1.350 -21.077 38.838 1.00 89.00 533 GLU A O 1
ATOM 4393 N N . PHE A 1 534 ? -0.332 -20.895 37.368 1.00 89.12 534 PHE A N 1
ATOM 4394 C CA . PHE A 1 534 ? -1.147 -21.952 37.979 1.00 89.12 534 PHE A CA 1
ATOM 4395 C C . PHE A 1 534 ? -0.479 -23.338 37.912 1.00 89.12 534 PHE A C 1
ATOM 4397 O O . PHE A 1 534 ? -0.593 -24.138 38.844 1.00 89.12 534 PHE A O 1
ATOM 4404 N N . LEU A 1 535 ? 0.212 -23.650 36.811 1.00 86.81 535 LEU A N 1
ATOM 4405 C CA . LEU A 1 535 ? 0.840 -24.958 36.590 1.00 86.81 535 LEU A CA 1
ATOM 4406 C C . LEU A 1 535 ? 2.246 -25.091 37.185 1.00 86.81 535 LEU A C 1
ATOM 4408 O O . LEU A 1 535 ? 2.785 -26.200 37.217 1.00 86.81 535 LEU A O 1
ATOM 4412 N N . LYS A 1 536 ? 2.833 -24.005 37.683 1.00 83.12 536 LYS A N 1
ATOM 4413 C CA . LYS A 1 536 ? 4.211 -23.948 38.187 1.00 83.12 536 LYS A CA 1
ATOM 4414 C C . LYS A 1 536 ? 4.519 -24.967 39.286 1.00 83.12 536 LYS A C 1
ATOM 4416 O O . LYS A 1 536 ? 5.576 -25.592 39.260 1.00 83.12 536 LYS A O 1
ATOM 4421 N N . ASP A 1 537 ? 3.575 -25.214 40.191 1.00 83.75 537 ASP A N 1
ATOM 4422 C CA . ASP A 1 537 ? 3.740 -26.201 41.270 1.00 83.75 537 ASP A CA 1
ATOM 4423 C C . ASP A 1 537 ? 3.639 -27.660 40.776 1.00 83.75 537 ASP A C 1
ATOM 4425 O O . ASP A 1 537 ? 4.136 -28.584 41.424 1.00 83.75 537 ASP A O 1
ATOM 4429 N N . TYR A 1 538 ? 3.023 -27.884 39.611 1.00 85.56 538 TYR A N 1
ATOM 4430 C CA . TYR A 1 538 ? 2.864 -29.205 38.989 1.00 85.56 538 TYR A CA 1
ATOM 4431 C C . TYR A 1 538 ? 3.923 -29.502 37.924 1.00 85.56 538 TYR A C 1
ATOM 4433 O O . TYR A 1 538 ? 4.049 -30.648 37.487 1.00 85.56 538 TYR A O 1
ATOM 4441 N N . GLU A 1 539 ? 4.685 -28.494 37.504 1.00 86.56 539 GLU A N 1
ATOM 4442 C CA . GLU A 1 539 ? 5.698 -28.602 36.457 1.00 86.56 539 GLU A CA 1
ATOM 4443 C C . GLU A 1 539 ? 6.727 -29.694 36.788 1.00 86.56 539 GLU A C 1
ATOM 4445 O O . GLU A 1 539 ? 6.928 -30.608 35.988 1.00 86.56 539 GLU A O 1
ATOM 4450 N N . PHE A 1 540 ? 7.286 -29.677 38.005 1.00 87.00 540 PHE A N 1
ATOM 4451 C CA . PHE A 1 540 ? 8.255 -30.687 38.445 1.00 87.00 540 PHE A CA 1
ATOM 4452 C C . PHE A 1 540 ? 7.681 -32.110 38.383 1.00 87.00 540 PHE A C 1
ATOM 4454 O O . PHE A 1 540 ? 8.358 -33.044 37.955 1.00 87.00 540 PHE A O 1
ATOM 4461 N N . LEU A 1 541 ? 6.412 -32.280 38.768 1.00 88.12 541 LEU A N 1
ATOM 4462 C CA . LEU A 1 541 ? 5.737 -33.573 38.697 1.00 88.12 541 LEU A CA 1
ATOM 4463 C C . LEU A 1 541 ? 5.577 -34.036 37.242 1.00 88.12 541 LEU A C 1
ATOM 4465 O O . LEU A 1 541 ? 5.863 -35.191 36.936 1.00 88.12 541 LEU A O 1
ATOM 4469 N N . LEU A 1 542 ? 5.147 -33.152 36.336 1.00 87.19 542 LEU A N 1
ATOM 4470 C CA . LEU A 1 542 ? 5.003 -33.477 34.913 1.00 87.19 542 LEU A CA 1
ATOM 4471 C C . LEU A 1 542 ? 6.344 -33.859 34.276 1.00 87.19 542 LEU A C 1
ATOM 4473 O O . LEU A 1 542 ? 6.403 -34.815 33.498 1.00 87.19 542 LEU A O 1
ATOM 4477 N N . GLU A 1 543 ? 7.418 -33.153 34.619 1.00 90.00 543 GLU A N 1
ATOM 4478 C CA . GLU A 1 543 ? 8.775 -33.474 34.172 1.00 90.00 543 GLU A CA 1
ATOM 4479 C C . GLU A 1 543 ? 9.231 -34.840 34.654 1.00 90.00 543 GLU A C 1
ATOM 4481 O O . GLU A 1 543 ? 9.687 -35.648 33.844 1.00 90.00 543 GLU A O 1
ATOM 4486 N N . ASP A 1 544 ? 9.066 -35.116 35.949 1.00 87.94 544 ASP A N 1
ATOM 4487 C CA . ASP A 1 544 ? 9.443 -36.387 36.556 1.00 87.94 544 ASP A CA 1
ATOM 4488 C C . ASP A 1 544 ? 8.679 -37.551 35.908 1.00 87.94 544 ASP A C 1
ATOM 4490 O O . ASP A 1 544 ? 9.271 -38.553 35.494 1.00 87.94 544 ASP A O 1
ATOM 4494 N N . MET A 1 545 ? 7.370 -37.377 35.694 1.00 86.31 545 MET A N 1
ATOM 4495 C CA . MET A 1 545 ? 6.529 -38.351 35.001 1.00 86.31 545 MET A CA 1
ATOM 4496 C C . MET A 1 545 ? 6.987 -38.587 33.556 1.00 86.31 545 MET A C 1
ATOM 4498 O O . MET A 1 545 ? 7.038 -39.735 33.104 1.00 86.31 545 MET A O 1
ATOM 4502 N N . VAL A 1 546 ? 7.327 -37.540 32.798 1.00 87.31 546 VAL A N 1
ATOM 4503 C CA . VAL A 1 546 ? 7.798 -37.676 31.406 1.00 87.31 546 VAL A CA 1
ATOM 4504 C C . VAL A 1 546 ? 9.198 -38.293 31.344 1.00 87.31 546 VAL A C 1
ATOM 4506 O O . VAL A 1 546 ? 9.458 -39.128 30.473 1.00 87.31 546 VAL A O 1
ATOM 4509 N N . LEU A 1 547 ? 10.083 -37.948 32.279 1.00 86.12 547 LEU A N 1
ATOM 4510 C CA . LEU A 1 547 ? 11.435 -38.490 32.368 1.00 86.12 547 LEU A CA 1
ATOM 4511 C C . LEU A 1 547 ? 11.416 -39.994 32.674 1.00 86.12 547 LEU A C 1
ATOM 4513 O O . LEU A 1 547 ? 12.048 -40.775 31.956 1.00 86.12 547 LEU A O 1
ATOM 4517 N N . HIS A 1 548 ? 10.648 -40.408 33.684 1.00 83.44 548 HIS A N 1
ATOM 4518 C CA . HIS A 1 548 ? 10.584 -41.798 34.141 1.00 83.44 548 HIS A CA 1
ATOM 4519 C C . HIS A 1 548 ? 9.634 -42.678 33.317 1.00 83.44 548 HIS A C 1
ATOM 4521 O O . HIS A 1 548 ? 9.772 -43.902 33.312 1.00 83.44 548 HIS A O 1
ATOM 4527 N N . SER A 1 549 ? 8.707 -42.094 32.550 1.00 80.12 549 SER A N 1
ATOM 4528 C CA . SER A 1 549 ? 7.848 -42.859 31.633 1.00 80.12 549 SER A CA 1
ATOM 4529 C C . SER A 1 549 ? 8.557 -43.346 30.368 1.00 80.12 549 SER A C 1
ATOM 4531 O O . SER A 1 549 ? 7.999 -44.185 29.664 1.00 80.12 549 SER A O 1
ATOM 4533 N N . LYS A 1 550 ? 9.791 -42.902 30.075 1.00 73.38 550 LYS A N 1
ATOM 4534 C CA . LYS A 1 550 ? 10.537 -43.310 28.863 1.00 73.38 550 LYS A CA 1
ATOM 4535 C C . LYS A 1 550 ? 10.692 -44.835 28.725 1.00 73.38 550 LYS A C 1
ATOM 4537 O O . LYS A 1 550 ? 10.761 -45.338 27.606 1.00 73.38 550 LYS A O 1
ATOM 4542 N N . SER A 1 551 ? 10.717 -45.571 29.838 1.00 73.50 551 SER A N 1
ATOM 4543 C CA . SER A 1 551 ? 10.819 -47.038 29.878 1.00 73.50 551 SER A CA 1
ATOM 4544 C C . SER A 1 551 ? 9.482 -47.758 30.123 1.00 73.50 551 SER A C 1
ATOM 4546 O O . SER A 1 551 ? 9.435 -48.988 30.070 1.00 73.50 551 SER A O 1
ATOM 4548 N N . LEU A 1 552 ? 8.386 -47.025 30.357 1.00 72.75 552 LEU A N 1
ATOM 4549 C CA . LEU A 1 552 ? 7.082 -47.563 30.756 1.00 72.75 552 LEU A CA 1
ATOM 4550 C C . LEU A 1 552 ? 6.033 -47.334 29.659 1.00 72.75 552 LEU A C 1
ATOM 4552 O O . LEU A 1 552 ? 5.761 -46.207 29.257 1.00 72.75 552 LEU A O 1
ATOM 4556 N N . ARG A 1 553 ? 5.377 -48.402 29.187 1.00 66.06 553 ARG A N 1
ATOM 4557 C CA . ARG A 1 553 ? 4.286 -48.291 28.202 1.00 66.06 553 ARG A CA 1
ATOM 4558 C C . ARG A 1 553 ? 2.930 -48.206 28.899 1.00 66.06 553 ARG A C 1
ATOM 4560 O O . ARG A 1 553 ? 2.403 -49.223 29.340 1.00 66.06 553 ARG A O 1
ATOM 4567 N N . PHE A 1 554 ? 2.330 -47.018 28.940 1.00 77.75 554 PHE A N 1
ATOM 4568 C CA . PHE A 1 554 ? 0.959 -46.820 29.424 1.00 77.75 554 PHE A CA 1
ATOM 4569 C C . PHE A 1 554 ? 0.203 -45.787 28.579 1.00 77.75 554 PHE A C 1
ATOM 4571 O O . PHE A 1 554 ? 0.798 -44.906 27.960 1.00 77.75 554 PHE A O 1
ATOM 4578 N N . ARG A 1 555 ? -1.131 -45.914 28.534 1.00 78.62 555 ARG A N 1
ATOM 4579 C CA . ARG A 1 555 ? -1.999 -45.195 27.578 1.00 78.62 555 ARG A CA 1
ATOM 4580 C C . ARG A 1 555 ? -1.925 -43.667 27.689 1.00 78.62 555 ARG A C 1
ATOM 4582 O O . ARG A 1 555 ? -2.114 -42.990 26.688 1.00 78.62 555 ARG A O 1
ATOM 4589 N N . THR A 1 556 ? -1.652 -43.126 28.875 1.00 83.56 556 THR A N 1
ATOM 4590 C CA . THR A 1 556 ? -1.636 -41.674 29.127 1.00 83.56 556 THR A CA 1
ATOM 4591 C C . THR A 1 556 ? -0.257 -41.025 28.967 1.00 83.56 556 THR A C 1
ATOM 4593 O O . THR A 1 556 ? -0.164 -39.804 29.046 1.00 83.56 556 THR A O 1
ATOM 4596 N N . ALA A 1 557 ? 0.809 -41.787 28.684 1.00 82.12 557 ALA A N 1
ATOM 4597 C CA . ALA A 1 557 ? 2.170 -41.250 28.558 1.00 82.12 557 ALA A CA 1
ATOM 4598 C C . ALA A 1 557 ? 2.282 -40.159 27.477 1.00 82.12 557 ALA A C 1
ATOM 4600 O O . ALA A 1 557 ? 2.898 -39.117 27.696 1.00 82.12 557 ALA A O 1
ATOM 4601 N N . GLN A 1 558 ? 1.630 -40.366 26.328 1.00 83.38 558 GLN A N 1
ATOM 4602 C CA . GLN A 1 558 ? 1.602 -39.387 25.239 1.00 83.38 558 GLN A CA 1
ATOM 4603 C C . GLN A 1 558 ? 0.865 -38.102 25.636 1.00 83.38 558 GLN A C 1
ATOM 4605 O O . GLN A 1 558 ? 1.330 -37.015 25.314 1.00 83.38 558 GLN A O 1
ATOM 4610 N N . TYR A 1 559 ? -0.244 -38.218 26.371 1.00 87.06 559 TYR A N 1
ATOM 4611 C CA . TYR A 1 559 ? -1.004 -37.062 26.848 1.00 87.06 559 TYR A CA 1
ATOM 4612 C C . TYR A 1 559 ? -0.170 -36.184 27.789 1.00 87.06 559 TYR A C 1
ATOM 4614 O O . TYR A 1 559 ? -0.156 -34.967 27.644 1.00 87.06 559 TYR A O 1
ATOM 4622 N N . MET A 1 560 ? 0.580 -36.791 28.715 1.00 86.56 560 MET A N 1
ATOM 4623 C CA . MET A 1 560 ? 1.445 -36.039 29.635 1.00 86.56 560 MET A CA 1
ATOM 4624 C C . MET A 1 560 ? 2.616 -35.378 28.912 1.00 86.56 560 MET A C 1
ATOM 4626 O O . MET A 1 560 ? 2.946 -34.231 29.200 1.00 86.56 560 MET A O 1
ATOM 4630 N N . ARG A 1 561 ? 3.202 -36.071 27.929 1.00 88.00 561 ARG A N 1
ATOM 4631 C CA . ARG A 1 561 ? 4.239 -35.498 27.067 1.00 88.00 561 ARG A CA 1
ATOM 4632 C C . ARG A 1 561 ? 3.718 -34.284 26.295 1.00 88.00 561 ARG A C 1
ATOM 4634 O O . ARG A 1 561 ? 4.424 -33.286 26.213 1.00 88.00 561 ARG A O 1
ATOM 4641 N N . GLU A 1 562 ? 2.498 -34.357 25.770 1.00 90.00 562 GLU A N 1
ATOM 4642 C CA . GLU A 1 562 ? 1.869 -33.233 25.073 1.00 90.00 562 GLU A CA 1
ATOM 4643 C C . GLU A 1 562 ? 1.560 -32.073 26.027 1.00 90.00 562 GLU A C 1
ATOM 4645 O O . GLU A 1 562 ? 1.825 -30.920 25.706 1.00 90.00 562 GLU A O 1
ATOM 4650 N N . LYS A 1 563 ? 1.084 -32.358 27.244 1.00 90.06 563 LYS A N 1
ATOM 4651 C CA . LYS A 1 563 ? 0.872 -31.319 28.261 1.00 90.06 563 LYS A CA 1
ATOM 4652 C C . LYS A 1 563 ? 2.163 -30.602 28.644 1.00 90.06 563 LYS A C 1
ATOM 4654 O O . LYS A 1 563 ? 2.175 -29.376 28.690 1.00 90.06 563 LYS A O 1
ATOM 4659 N N . LEU A 1 564 ? 3.253 -31.342 28.837 1.00 91.31 564 LEU A N 1
ATOM 4660 C CA . LEU A 1 564 ? 4.564 -30.747 29.079 1.00 91.31 564 LEU A CA 1
ATOM 4661 C C . LEU A 1 564 ? 5.068 -29.957 27.858 1.00 91.31 564 LEU A C 1
ATOM 4663 O O . LEU A 1 564 ? 5.615 -28.871 28.026 1.00 91.31 564 LEU A O 1
ATOM 4667 N N . ARG A 1 565 ? 4.853 -30.458 26.631 1.00 92.88 565 ARG A N 1
ATOM 4668 C CA . ARG A 1 565 ? 5.180 -29.732 25.390 1.00 92.88 565 ARG A CA 1
ATOM 4669 C C . ARG A 1 565 ? 4.497 -28.368 25.353 1.00 92.88 565 ARG A C 1
ATOM 4671 O O . ARG A 1 565 ? 5.171 -27.372 25.105 1.00 92.88 565 ARG A O 1
ATOM 4678 N N . LEU A 1 566 ? 3.187 -28.330 25.598 1.00 91.19 566 LEU A N 1
ATOM 4679 C CA . LEU A 1 566 ? 2.407 -27.094 25.601 1.00 91.19 566 LEU A CA 1
ATOM 4680 C C . LEU A 1 566 ? 2.900 -26.129 26.685 1.00 91.19 566 LEU A C 1
ATOM 4682 O O . LEU A 1 566 ? 3.159 -24.975 26.368 1.00 91.19 566 LEU A O 1
ATOM 4686 N N . LEU A 1 567 ? 3.143 -26.614 27.908 1.00 91.88 567 LEU A N 1
ATOM 4687 C CA . LEU A 1 567 ? 3.677 -25.795 29.003 1.00 91.88 567 LEU A CA 1
ATOM 4688 C C . LEU A 1 567 ? 5.028 -25.152 28.645 1.00 91.88 567 LEU A C 1
ATOM 4690 O O . LEU A 1 567 ? 5.200 -23.941 28.778 1.00 91.88 567 LEU A O 1
ATOM 4694 N N . LEU A 1 568 ? 5.988 -25.945 28.154 1.00 93.81 568 LEU A N 1
ATOM 4695 C CA . LEU A 1 568 ? 7.309 -25.439 27.761 1.00 93.81 568 LEU A CA 1
ATOM 4696 C C . LEU A 1 568 ? 7.214 -24.463 26.579 1.00 93.81 568 LEU A C 1
ATOM 4698 O O . LEU A 1 568 ? 7.946 -23.473 26.538 1.00 93.81 568 LEU A O 1
ATOM 4702 N N . LYS A 1 569 ? 6.297 -24.707 25.636 1.00 94.00 569 LYS A N 1
ATOM 4703 C CA . LYS A 1 569 ? 6.048 -23.801 24.511 1.00 94.00 569 LYS A CA 1
ATOM 4704 C C . LYS A 1 569 ? 5.455 -22.468 24.979 1.00 94.00 569 LYS A C 1
ATOM 4706 O O . LYS A 1 569 ? 5.958 -21.429 24.558 1.00 94.00 569 LYS A O 1
ATOM 4711 N N . SER A 1 570 ? 4.468 -22.476 25.874 1.00 93.00 570 SER A N 1
ATOM 4712 C CA . SER A 1 570 ? 3.905 -21.252 26.463 1.00 93.00 570 SER A CA 1
ATOM 4713 C C . SER A 1 570 ? 4.980 -20.437 27.182 1.00 93.00 570 SER A C 1
ATOM 4715 O O . SER A 1 570 ? 5.110 -19.242 26.923 1.00 93.00 570 SER A O 1
ATOM 4717 N N . LYS A 1 571 ? 5.844 -21.083 27.982 1.00 94.12 571 LYS A N 1
ATOM 4718 C CA . LYS A 1 571 ? 6.992 -20.417 28.628 1.00 94.12 571 LYS A CA 1
ATOM 4719 C C . LYS A 1 571 ? 7.935 -19.764 27.617 1.00 94.12 571 LYS A C 1
ATOM 4721 O O . LYS A 1 571 ? 8.346 -18.624 27.817 1.00 94.12 571 LYS A O 1
ATOM 4726 N N . LEU A 1 572 ? 8.268 -20.456 26.524 1.00 95.75 572 LEU A N 1
ATOM 4727 C CA . LEU A 1 572 ? 9.102 -19.886 25.460 1.00 95.75 572 LEU A CA 1
ATOM 4728 C C . LEU A 1 572 ? 8.450 -18.655 24.831 1.00 95.75 572 LEU A C 1
ATOM 4730 O O . LEU A 1 572 ? 9.112 -17.627 24.710 1.00 95.75 572 LEU A O 1
ATOM 4734 N N . LEU A 1 573 ? 7.169 -18.740 24.469 1.00 95.06 573 LEU A N 1
ATOM 4735 C CA . LEU A 1 573 ? 6.436 -17.625 23.867 1.00 95.06 573 LEU A CA 1
ATOM 4736 C C . LEU A 1 573 ? 6.359 -16.421 24.815 1.00 95.06 573 LEU A C 1
ATOM 4738 O O . LEU A 1 573 ? 6.634 -15.303 24.386 1.00 95.06 573 LEU A O 1
ATOM 4742 N N . ILE A 1 574 ? 6.086 -16.641 26.105 1.00 94.44 574 ILE A N 1
ATOM 4743 C CA . ILE A 1 574 ? 6.099 -15.585 27.129 1.00 94.44 574 ILE A CA 1
ATOM 4744 C C . ILE A 1 574 ? 7.484 -14.926 27.202 1.00 94.44 574 ILE A C 1
ATOM 4746 O O . ILE A 1 574 ? 7.588 -13.710 27.054 1.00 94.44 574 ILE A O 1
ATOM 4750 N N . LEU A 1 575 ? 8.561 -15.712 27.337 1.00 95.88 575 LEU A N 1
ATOM 4751 C CA . LEU A 1 575 ? 9.934 -15.191 27.402 1.00 95.88 575 LEU A CA 1
ATOM 4752 C C . LEU A 1 575 ? 10.327 -14.399 26.145 1.00 95.88 575 LEU A C 1
ATOM 4754 O O . LEU A 1 575 ? 11.002 -13.372 26.248 1.00 95.88 575 LEU A O 1
ATOM 4758 N N . ILE A 1 576 ? 9.912 -14.867 24.965 1.00 95.56 576 ILE A N 1
ATOM 4759 C CA . ILE A 1 576 ? 10.144 -14.197 23.680 1.00 95.56 576 ILE A CA 1
ATOM 4760 C C . ILE A 1 576 ? 9.411 -12.852 23.644 1.00 95.56 576 ILE A C 1
ATOM 4762 O O . ILE A 1 576 ? 10.046 -11.823 23.394 1.00 95.56 576 ILE A O 1
ATOM 4766 N N . LYS A 1 577 ? 8.105 -12.835 23.938 1.00 91.69 577 LYS A N 1
ATOM 4767 C CA . LYS A 1 577 ? 7.279 -11.615 23.915 1.00 91.69 577 LYS A CA 1
ATOM 4768 C C . LYS A 1 577 ? 7.731 -10.589 24.959 1.00 91.69 577 LYS A C 1
ATOM 4770 O O . LYS A 1 577 ? 7.723 -9.395 24.679 1.00 91.69 577 LYS A O 1
ATOM 4775 N N . GLU A 1 578 ? 8.216 -11.040 26.115 1.00 92.31 578 GLU A N 1
ATOM 4776 C CA . GLU A 1 578 ? 8.791 -10.184 27.165 1.00 92.31 578 GLU A CA 1
ATOM 4777 C C . GLU A 1 578 ? 10.255 -9.791 26.911 1.00 92.31 578 GLU A C 1
ATOM 4779 O O . GLU A 1 578 ? 10.881 -9.117 27.731 1.00 92.31 578 GLU A O 1
ATOM 4784 N N . LYS A 1 579 ? 10.823 -10.189 25.765 1.00 93.38 579 LYS A N 1
ATOM 4785 C CA . LYS A 1 579 ? 12.198 -9.870 25.355 1.00 93.38 579 LYS A CA 1
ATOM 4786 C C . LYS A 1 579 ? 13.248 -10.304 26.393 1.00 93.38 579 LYS A C 1
ATOM 4788 O O . LYS A 1 579 ? 14.303 -9.669 26.521 1.00 93.38 579 LYS A O 1
ATOM 4793 N N . ALA A 1 580 ? 13.004 -11.419 27.088 1.00 95.06 580 ALA A N 1
ATOM 4794 C CA . ALA A 1 580 ? 13.899 -12.006 28.090 1.00 95.06 580 ALA A CA 1
ATOM 4795 C C . ALA A 1 580 ? 15.299 -12.318 27.524 1.00 95.06 580 ALA A C 1
ATOM 4797 O O . ALA A 1 580 ? 15.505 -12.295 26.315 1.00 95.06 580 ALA A O 1
ATOM 4798 N N . SER A 1 581 ? 16.304 -12.583 28.366 1.00 94.44 581 SER A N 1
ATOM 4799 C CA . SER A 1 581 ? 17.652 -12.919 27.877 1.00 94.44 581 SER A CA 1
ATOM 4800 C C . SER A 1 581 ? 17.663 -14.218 27.058 1.00 94.44 581 SER A C 1
ATOM 4802 O O . SER A 1 581 ? 16.880 -15.135 27.307 1.00 94.44 581 SER A O 1
ATOM 4804 N N . THR A 1 582 ? 18.598 -14.325 26.107 1.00 94.62 582 THR A N 1
ATOM 4805 C CA . THR A 1 582 ? 18.795 -15.558 25.323 1.00 94.62 582 THR A CA 1
ATOM 4806 C C . THR A 1 582 ? 19.084 -16.763 26.211 1.00 94.62 582 THR A C 1
ATOM 4808 O O . THR A 1 582 ? 18.671 -17.864 25.874 1.00 94.62 582 THR A O 1
ATOM 4811 N N . ASP A 1 583 ? 19.735 -16.561 27.359 1.00 94.69 583 ASP A N 1
ATOM 4812 C CA . ASP A 1 583 ? 20.070 -17.637 28.296 1.00 94.69 583 ASP A CA 1
ATOM 4813 C C . ASP A 1 583 ? 18.819 -18.281 28.906 1.00 94.69 583 ASP A C 1
ATOM 4815 O O . ASP A 1 583 ? 18.732 -19.504 28.954 1.00 94.69 583 ASP A O 1
ATOM 4819 N N . LYS A 1 584 ? 17.805 -17.480 29.269 1.00 96.25 584 LYS A N 1
ATOM 4820 C CA . LYS A 1 584 ? 16.514 -17.997 29.759 1.00 96.25 584 LYS A CA 1
ATOM 4821 C C . LYS A 1 584 ? 15.784 -18.809 28.689 1.00 96.25 584 LYS A C 1
ATOM 4823 O O . LYS A 1 584 ? 15.210 -19.851 28.979 1.00 96.25 584 LYS A O 1
ATOM 4828 N N . ILE A 1 585 ? 15.825 -18.355 27.435 1.00 96.94 585 ILE A N 1
ATOM 4829 C CA . ILE A 1 585 ? 15.220 -19.084 26.309 1.00 96.94 585 ILE A CA 1
ATOM 4830 C C . ILE A 1 585 ? 15.972 -20.407 26.069 1.00 96.94 585 ILE A C 1
ATOM 4832 O O . ILE A 1 585 ? 15.347 -21.459 25.921 1.00 96.94 585 ILE A O 1
ATOM 4836 N N . LYS A 1 586 ? 17.315 -20.377 26.084 1.00 96.12 586 LYS A N 1
ATOM 4837 C CA . LYS A 1 586 ? 18.173 -21.569 25.964 1.00 96.12 586 LYS A CA 1
ATOM 4838 C C . LYS A 1 586 ? 17.916 -22.584 27.075 1.00 96.12 586 LYS A C 1
ATOM 4840 O O . LYS A 1 586 ? 17.927 -23.780 26.793 1.00 96.12 586 LYS A O 1
ATOM 4845 N N . GLU A 1 587 ? 17.684 -22.133 28.304 1.00 96.50 587 GLU A N 1
ATOM 4846 C CA . GLU A 1 587 ? 17.377 -23.000 29.443 1.00 96.50 587 GLU A CA 1
ATOM 4847 C C . GLU A 1 587 ? 16.131 -23.854 29.167 1.00 96.50 587 GLU A C 1
ATOM 4849 O O . GLU A 1 587 ? 16.191 -25.081 29.264 1.00 96.50 587 GLU A O 1
ATOM 4854 N N . ILE A 1 588 ? 15.037 -23.230 28.716 1.00 96.06 588 ILE A N 1
ATOM 4855 C CA . ILE A 1 588 ? 13.792 -23.945 28.404 1.00 96.06 588 ILE A CA 1
ATOM 4856 C C . ILE A 1 588 ? 13.964 -24.892 27.207 1.00 96.06 588 ILE A C 1
ATOM 4858 O O . ILE A 1 588 ? 13.492 -26.029 27.254 1.00 96.06 588 ILE A O 1
ATOM 4862 N N . LEU A 1 589 ? 14.683 -24.476 26.157 1.00 96.25 589 LEU A N 1
ATOM 4863 C CA . LEU A 1 589 ? 14.982 -25.346 25.008 1.00 96.25 589 LEU A CA 1
ATOM 4864 C C . LEU A 1 589 ? 15.819 -26.570 25.416 1.00 96.25 589 LEU A C 1
ATOM 4866 O O . LEU A 1 589 ? 15.489 -27.697 25.053 1.00 96.25 589 LEU A O 1
ATOM 4870 N N . THR A 1 590 ? 16.857 -26.367 26.230 1.00 95.44 590 THR A N 1
ATOM 4871 C CA . THR A 1 590 ? 17.730 -27.445 26.729 1.00 95.44 590 THR A CA 1
ATOM 4872 C C . THR A 1 590 ? 16.956 -28.420 27.616 1.00 95.44 590 THR A C 1
ATOM 4874 O O . THR A 1 590 ? 17.146 -29.639 27.546 1.00 95.44 590 THR A O 1
ATOM 4877 N N . LYS A 1 591 ? 16.044 -27.893 28.438 1.00 94.25 591 LYS A N 1
ATOM 4878 C CA . LYS A 1 591 ? 15.132 -28.681 29.270 1.00 94.25 591 LYS A CA 1
ATOM 4879 C C . LYS A 1 591 ? 14.205 -29.547 28.414 1.00 94.25 591 LYS A C 1
ATOM 4881 O O . LYS A 1 591 ? 14.103 -30.750 28.657 1.00 94.25 591 LYS A O 1
ATOM 4886 N N . ALA A 1 592 ? 13.608 -28.972 27.369 1.00 94.12 592 ALA A N 1
ATOM 4887 C CA . ALA A 1 592 ? 12.784 -29.703 26.408 1.00 94.12 592 ALA A CA 1
ATOM 4888 C C . ALA A 1 592 ? 13.570 -30.846 25.734 1.00 94.12 592 ALA A C 1
ATOM 4890 O O . ALA A 1 592 ? 13.110 -31.993 25.719 1.00 94.12 592 ALA A O 1
ATOM 4891 N N . ASP A 1 593 ? 14.799 -30.571 25.285 1.00 92.75 593 ASP A N 1
ATOM 4892 C CA . ASP A 1 593 ? 15.681 -31.561 24.650 1.00 92.75 593 ASP A CA 1
ATOM 4893 C C . ASP A 1 593 ? 16.048 -32.710 25.608 1.00 92.75 593 ASP A C 1
ATOM 4895 O O . ASP A 1 593 ? 15.944 -33.889 25.250 1.00 92.75 593 ASP A O 1
ATOM 4899 N N . THR A 1 594 ? 16.379 -32.391 26.864 1.00 92.00 594 THR A N 1
ATOM 4900 C CA . THR A 1 594 ? 16.686 -33.377 27.922 1.00 92.00 594 THR A CA 1
ATOM 4901 C C . THR A 1 594 ? 15.499 -34.314 28.183 1.00 92.00 594 THR A C 1
ATOM 4903 O O . THR A 1 594 ? 15.636 -35.540 28.319 1.00 92.00 594 THR A O 1
ATOM 4906 N N . LEU A 1 595 ? 14.289 -33.756 28.176 1.00 91.00 595 LEU A N 1
ATOM 4907 C CA . LEU A 1 595 ? 13.042 -34.499 28.356 1.00 91.00 595 LEU A CA 1
ATOM 4908 C C . LEU A 1 595 ? 12.579 -35.196 27.065 1.00 91.00 595 LEU A C 1
ATOM 4910 O O . LEU A 1 595 ? 11.657 -36.015 27.097 1.00 91.00 595 LEU A O 1
ATOM 4914 N N . SER A 1 596 ? 13.286 -34.982 25.951 1.00 89.38 596 SER A N 1
ATOM 4915 C CA . SER A 1 596 ? 12.951 -35.497 24.620 1.00 89.38 596 SER A CA 1
ATOM 4916 C C . SER A 1 596 ? 11.555 -35.050 24.168 1.00 89.38 596 SER A C 1
ATOM 4918 O O . SER A 1 596 ? 10.793 -35.845 23.606 1.00 89.38 596 SER A O 1
ATOM 4920 N N . VAL A 1 597 ? 11.219 -33.794 24.466 1.00 91.44 597 VAL A N 1
ATOM 4921 C CA . VAL A 1 597 ? 9.975 -33.109 24.109 1.00 91.44 597 VAL A CA 1
ATOM 4922 C C . VAL A 1 597 ? 10.297 -32.075 23.041 1.00 91.44 597 VAL A C 1
ATOM 4924 O O . VAL A 1 597 ? 11.048 -31.140 23.290 1.00 91.44 597 VAL A O 1
ATOM 4927 N N . ASP A 1 598 ? 9.731 -32.236 21.848 1.00 91.06 598 ASP A N 1
ATOM 4928 C CA . ASP A 1 598 ? 9.967 -31.289 20.763 1.00 91.06 598 ASP A CA 1
ATOM 4929 C C . ASP A 1 598 ? 8.978 -30.121 20.838 1.00 91.06 598 ASP A C 1
ATOM 4931 O O . ASP A 1 598 ? 7.772 -30.310 20.686 1.00 91.06 598 ASP A O 1
ATOM 4935 N N . VAL A 1 599 ? 9.500 -28.922 21.085 1.00 94.50 599 VAL A N 1
ATOM 4936 C CA . VAL A 1 599 ? 8.747 -27.658 21.138 1.00 94.50 599 VAL A CA 1
ATOM 4937 C C . VAL A 1 599 ? 8.905 -26.825 19.863 1.00 94.50 599 VAL A C 1
ATOM 4939 O O . VAL A 1 599 ? 8.306 -25.757 19.757 1.00 94.50 599 VAL A O 1
ATOM 4942 N N . ARG A 1 600 ? 9.723 -27.278 18.904 1.00 94.12 600 ARG A N 1
ATOM 4943 C CA . ARG A 1 600 ? 10.092 -26.507 17.714 1.00 94.12 600 ARG A CA 1
ATOM 4944 C C . ARG A 1 600 ? 9.040 -26.685 16.622 1.00 94.12 600 ARG A C 1
ATOM 4946 O O . ARG A 1 600 ? 8.755 -27.792 16.173 1.00 94.12 600 ARG A O 1
ATOM 4953 N N . ASP A 1 601 ? 8.465 -25.574 16.186 1.00 93.38 601 ASP A N 1
ATOM 4954 C CA . ASP A 1 601 ? 7.545 -25.494 15.055 1.00 93.38 601 ASP A CA 1
ATOM 4955 C C . ASP A 1 601 ? 7.671 -24.139 14.346 1.00 93.38 601 ASP A C 1
ATOM 4957 O O . ASP A 1 601 ? 8.409 -23.261 14.791 1.00 93.38 601 ASP A O 1
ATOM 4961 N N . GLU A 1 602 ? 6.986 -24.000 13.210 1.00 92.94 602 GLU A N 1
ATOM 4962 C CA . GLU A 1 602 ? 7.074 -22.820 12.339 1.00 92.94 602 GLU A CA 1
ATOM 4963 C C . GLU A 1 602 ? 6.675 -21.538 13.081 1.00 92.94 602 GLU A C 1
ATOM 4965 O O . GLU A 1 602 ? 7.305 -20.498 12.905 1.00 92.94 602 GLU A O 1
ATOM 4970 N N . HIS A 1 603 ? 5.688 -21.620 13.979 1.00 91.12 603 HIS A N 1
ATOM 4971 C CA . HIS A 1 603 ? 5.264 -20.477 14.781 1.00 91.12 603 HIS A CA 1
ATOM 4972 C C . HIS A 1 603 ? 6.358 -20.037 15.763 1.00 91.12 603 HIS A C 1
ATOM 4974 O O . HIS A 1 603 ? 6.689 -18.854 15.821 1.00 91.12 603 HIS A O 1
ATOM 4980 N N . LEU A 1 604 ? 6.982 -20.975 16.490 1.00 94.56 604 LEU A N 1
ATOM 4981 C CA . LEU A 1 604 ? 8.100 -20.634 17.376 1.00 94.56 604 LEU A CA 1
ATOM 4982 C C . LEU A 1 604 ? 9.287 -20.039 16.596 1.00 94.56 604 LEU A C 1
ATOM 4984 O O . LEU A 1 604 ? 9.920 -19.101 17.076 1.00 94.56 604 LEU A O 1
ATOM 4988 N N . ALA A 1 605 ? 9.581 -20.555 15.400 1.00 95.44 605 ALA A N 1
ATOM 4989 C CA . ALA A 1 605 ? 10.651 -20.032 14.551 1.00 95.44 605 ALA A CA 1
ATOM 4990 C C . ALA A 1 605 ? 10.379 -18.587 14.090 1.00 95.44 605 ALA A C 1
ATOM 4992 O O . ALA A 1 605 ? 11.287 -17.750 14.118 1.00 95.44 605 ALA A O 1
ATOM 4993 N N . GLN A 1 606 ? 9.132 -18.264 13.733 1.00 92.88 606 GLN A N 1
ATOM 4994 C CA . GLN A 1 606 ? 8.706 -16.897 13.402 1.00 92.88 606 GLN A CA 1
ATOM 4995 C C . GLN A 1 606 ? 8.839 -15.951 14.602 1.00 92.88 606 GLN A C 1
ATOM 4997 O O . GLN A 1 606 ? 9.398 -14.862 14.473 1.00 92.88 606 GLN A O 1
ATOM 5002 N N . GLU A 1 607 ? 8.398 -16.379 15.784 1.00 94.81 607 GLU A N 1
ATOM 5003 C CA . GLU A 1 607 ? 8.505 -15.588 17.016 1.00 94.81 607 GLU A CA 1
ATOM 5004 C C . GLU A 1 607 ? 9.965 -15.340 17.420 1.00 94.81 607 GLU A C 1
ATOM 5006 O O . GLU A 1 607 ? 10.349 -14.214 17.746 1.00 94.81 607 GLU A O 1
ATOM 5011 N N . LEU A 1 608 ? 10.820 -16.362 17.319 1.00 97.06 608 LEU A N 1
ATOM 5012 C CA . LEU A 1 608 ? 12.258 -16.222 17.549 1.00 97.06 608 LEU A CA 1
ATOM 5013 C C . LEU A 1 608 ? 12.930 -15.323 16.505 1.00 97.06 608 LEU A C 1
ATOM 5015 O O . LEU A 1 608 ? 13.826 -14.560 16.861 1.00 97.06 608 LEU A O 1
ATOM 5019 N N . THR A 1 609 ? 12.495 -15.376 15.245 1.00 96.19 609 THR A N 1
ATOM 5020 C CA . THR A 1 609 ? 12.969 -14.474 14.184 1.00 96.19 609 THR A CA 1
ATOM 5021 C C . THR A 1 609 ? 12.683 -13.021 14.549 1.00 96.19 609 THR A C 1
ATOM 5023 O O . THR A 1 609 ? 13.613 -12.215 14.600 1.00 96.19 609 THR A O 1
ATOM 5026 N N . SER A 1 610 ? 11.437 -12.698 14.902 1.00 94.31 610 SER A N 1
ATOM 5027 C CA . SER A 1 610 ? 11.051 -11.354 15.352 1.00 94.31 610 SER A CA 1
ATOM 5028 C C . SER A 1 610 ? 11.846 -10.914 16.586 1.00 94.31 610 SER A C 1
ATOM 5030 O O . SER A 1 610 ? 12.396 -9.815 16.607 1.00 94.31 610 SER A O 1
ATOM 5032 N N . TYR A 1 611 ? 12.003 -11.794 17.580 1.00 96.50 611 TYR A N 1
ATOM 5033 C CA . TYR A 1 611 ? 12.808 -11.528 18.778 1.00 96.50 611 TYR A CA 1
ATOM 5034 C C . TYR A 1 611 ? 14.279 -11.218 18.456 1.00 96.50 611 TYR A C 1
ATOM 5036 O O . TYR A 1 611 ? 14.857 -10.278 19.012 1.00 96.50 611 TYR A O 1
ATOM 5044 N N . VAL A 1 612 ? 14.896 -11.990 17.557 1.00 97.38 612 VAL A N 1
ATOM 5045 C CA . VAL A 1 612 ? 16.294 -11.796 17.155 1.00 97.38 612 VAL A CA 1
ATOM 5046 C C . VAL A 1 612 ? 16.459 -10.489 16.376 1.00 97.38 612 VAL A C 1
ATOM 5048 O O . VAL A 1 612 ? 17.396 -9.739 16.653 1.00 97.38 612 VAL A O 1
ATOM 5051 N N . VAL A 1 613 ? 15.553 -10.178 15.446 1.00 95.44 613 VAL A N 1
ATOM 5052 C CA . VAL A 1 613 ? 15.580 -8.917 14.688 1.00 95.44 613 VAL A CA 1
ATOM 5053 C C . VAL A 1 613 ? 15.453 -7.718 15.630 1.00 95.44 613 VAL A C 1
ATOM 5055 O O . VAL A 1 613 ? 16.320 -6.842 15.617 1.00 95.44 613 VAL A O 1
ATOM 5058 N N . ASP A 1 614 ? 14.452 -7.722 16.512 1.00 93.81 614 ASP A N 1
ATOM 5059 C CA . ASP A 1 614 ? 14.198 -6.643 17.473 1.00 93.81 614 ASP A CA 1
ATOM 5060 C C . ASP A 1 614 ? 15.404 -6.355 18.374 1.00 93.81 614 ASP A C 1
ATOM 5062 O O . ASP A 1 614 ? 15.752 -5.194 18.614 1.00 93.81 614 ASP A O 1
ATOM 5066 N N . LYS A 1 615 ? 16.059 -7.407 18.884 1.00 94.94 615 LYS A N 1
ATOM 5067 C CA . LYS A 1 615 ? 17.258 -7.248 19.716 1.00 94.94 615 LYS A CA 1
ATOM 5068 C C . LYS A 1 615 ? 18.465 -6.779 18.915 1.00 94.94 615 LYS A C 1
ATOM 5070 O O . LYS A 1 615 ? 19.213 -5.926 19.394 1.00 94.94 615 LYS A O 1
ATOM 5075 N N . ALA A 1 616 ? 18.646 -7.276 17.692 1.00 95.25 616 ALA A N 1
ATOM 5076 C CA . ALA A 1 616 ? 19.788 -6.918 16.856 1.00 95.25 616 ALA A CA 1
ATOM 5077 C C . ALA A 1 616 ? 19.853 -5.414 16.535 1.00 95.25 616 ALA A C 1
ATOM 5079 O O . ALA A 1 616 ? 20.955 -4.867 16.453 1.00 95.25 616 ALA A O 1
ATOM 5080 N N . ILE A 1 617 ? 18.702 -4.736 16.410 1.00 91.31 617 ILE A N 1
ATOM 5081 C CA . ILE A 1 617 ? 18.625 -3.291 16.121 1.00 91.31 617 ILE A CA 1
ATOM 5082 C C . ILE A 1 617 ? 19.412 -2.464 17.151 1.00 91.31 617 ILE A C 1
ATOM 5084 O O . ILE A 1 617 ? 20.121 -1.530 16.777 1.00 91.31 617 ILE A O 1
ATOM 5088 N N . LYS A 1 618 ? 19.312 -2.805 18.443 1.00 88.88 618 LYS A N 1
ATOM 5089 C CA . LYS A 1 618 ? 19.891 -2.015 19.549 1.00 88.88 618 LYS A CA 1
ATOM 5090 C C . LYS A 1 618 ? 21.136 -2.647 20.184 1.00 88.88 618 LYS A C 1
ATOM 5092 O O . LYS A 1 618 ? 21.802 -1.989 20.979 1.00 88.88 618 LYS A O 1
ATOM 5097 N N . ALA A 1 619 ? 21.460 -3.893 19.842 1.00 91.81 619 ALA A N 1
ATOM 5098 C CA . ALA A 1 619 ? 22.525 -4.652 20.490 1.00 91.81 619 ALA A CA 1
ATOM 5099 C C . ALA A 1 619 ? 23.931 -4.089 20.213 1.00 91.81 619 ALA A C 1
ATOM 5101 O O . ALA A 1 619 ? 24.312 -3.874 19.060 1.00 91.81 619 ALA A O 1
ATOM 5102 N N . GLY A 1 620 ? 24.756 -3.951 21.254 1.00 93.06 620 GLY A N 1
ATOM 5103 C CA . GLY A 1 620 ? 26.206 -3.762 21.100 1.00 93.06 620 GLY A CA 1
ATOM 5104 C C . GLY A 1 620 ? 26.898 -5.016 20.539 1.00 93.06 620 GLY A C 1
ATOM 5105 O O . GLY A 1 620 ? 26.271 -6.062 20.401 1.00 93.06 620 GLY A O 1
ATOM 5106 N N . ASP A 1 621 ? 28.194 -4.944 20.225 1.00 92.75 621 ASP A N 1
ATOM 5107 C CA . ASP A 1 621 ? 28.925 -6.062 19.595 1.00 92.75 621 ASP A CA 1
ATOM 5108 C C . ASP A 1 621 ? 28.890 -7.364 20.421 1.00 92.75 621 ASP A C 1
ATOM 5110 O O . ASP A 1 621 ? 28.661 -8.436 19.865 1.00 92.75 621 ASP A O 1
ATOM 5114 N N . GLU A 1 622 ? 29.071 -7.293 21.743 1.00 94.31 622 GLU A N 1
ATOM 5115 C CA . GLU A 1 622 ? 29.042 -8.482 22.614 1.00 94.31 622 GLU A CA 1
ATOM 5116 C C . GLU A 1 622 ? 27.646 -9.107 22.724 1.00 94.31 622 GLU A C 1
ATOM 5118 O O . GLU A 1 622 ? 27.494 -10.328 22.731 1.00 94.31 622 GLU A O 1
ATOM 5123 N N . GLU A 1 6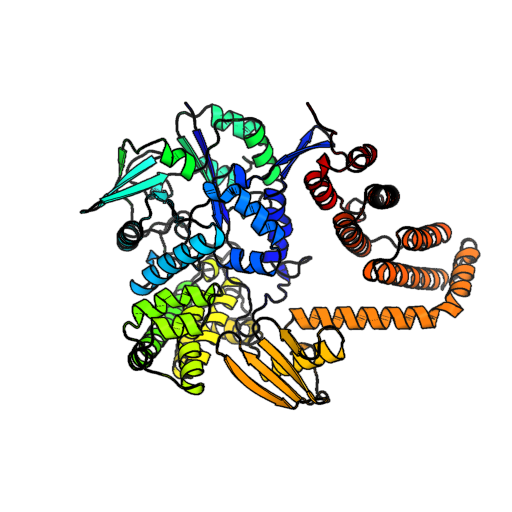23 ? 26.606 -8.276 22.816 1.00 93.94 623 GLU A N 1
ATOM 5124 C CA . GLU A 1 623 ? 25.221 -8.746 22.857 1.00 93.94 623 GLU A CA 1
ATOM 5125 C C . GLU A 1 623 ? 24.807 -9.355 21.517 1.00 93.94 623 GLU A C 1
ATOM 5127 O O . GLU A 1 623 ? 24.240 -10.446 21.493 1.00 93.94 623 GLU A O 1
ATOM 5132 N N . LEU A 1 624 ? 25.162 -8.700 20.409 1.00 95.56 624 LEU A N 1
ATOM 5133 C CA . LEU A 1 624 ? 24.889 -9.201 19.070 1.00 95.56 624 LEU A CA 1
ATOM 5134 C C . LEU A 1 624 ? 25.599 -10.535 18.825 1.00 95.56 624 LEU A C 1
ATOM 5136 O O . LEU A 1 624 ? 24.992 -11.450 18.277 1.00 95.56 624 LEU A O 1
ATOM 5140 N N . LEU A 1 625 ? 26.853 -10.682 19.265 1.00 96.12 625 LEU A N 1
ATOM 5141 C CA . LEU A 1 625 ? 27.568 -11.952 19.157 1.00 96.12 625 LEU A CA 1
ATOM 5142 C C . LEU A 1 625 ? 26.820 -13.079 19.883 1.00 96.12 625 LEU A C 1
ATOM 5144 O O . LEU A 1 625 ? 26.550 -14.109 19.269 1.00 96.12 625 LEU A O 1
ATOM 5148 N N . ARG A 1 626 ? 26.427 -12.867 21.147 1.00 95.50 626 ARG A N 1
ATOM 5149 C CA . ARG A 1 626 ? 25.671 -13.863 21.930 1.00 95.50 626 ARG A CA 1
ATOM 5150 C C . ARG A 1 626 ? 24.334 -14.219 21.280 1.00 95.50 626 ARG A C 1
ATOM 5152 O O . ARG A 1 626 ? 23.949 -15.387 21.255 1.00 95.50 626 ARG A O 1
ATOM 5159 N N . LEU A 1 627 ? 23.643 -13.221 20.731 1.00 96.75 627 LEU A N 1
ATOM 5160 C CA . LEU A 1 627 ? 22.379 -13.403 20.022 1.00 96.75 627 LEU A CA 1
ATOM 5161 C C . LEU A 1 627 ? 22.549 -14.256 18.755 1.00 96.75 627 LEU A C 1
ATOM 5163 O O . LEU A 1 627 ? 21.751 -15.157 18.504 1.00 96.75 627 LEU A O 1
ATOM 5167 N N . LEU A 1 628 ? 23.605 -14.008 17.978 1.00 97.31 628 LEU A N 1
ATOM 5168 C CA . LEU A 1 628 ? 23.909 -14.763 16.761 1.00 97.31 628 LEU A CA 1
ATOM 5169 C C . LEU A 1 628 ? 24.411 -16.180 17.054 1.00 97.31 628 LEU A C 1
ATOM 5171 O O . LEU A 1 628 ? 24.088 -17.108 16.315 1.00 97.31 628 LEU A O 1
ATOM 5175 N N . GLU A 1 629 ? 25.172 -16.370 18.133 1.00 97.06 629 GLU A N 1
ATOM 5176 C CA . GLU A 1 629 ? 25.564 -17.699 18.611 1.00 97.06 629 GLU A CA 1
ATOM 5177 C C . GLU A 1 629 ? 24.335 -18.514 19.025 1.00 97.06 629 GLU A C 1
ATOM 5179 O O . GLU A 1 629 ? 24.195 -19.655 18.592 1.00 97.06 629 GLU A O 1
ATOM 5184 N N . PHE A 1 630 ? 23.400 -17.908 19.767 1.00 97.25 630 PHE A N 1
ATOM 5185 C CA . PHE A 1 630 ? 22.103 -18.517 20.069 1.00 97.25 630 PHE A CA 1
ATOM 5186 C C . PHE A 1 630 ? 21.343 -18.917 18.800 1.00 97.25 630 PHE A C 1
ATOM 5188 O O . PHE A 1 630 ? 20.925 -20.067 18.679 1.00 97.25 630 PHE A O 1
ATOM 5195 N N . ALA A 1 631 ? 21.189 -17.997 17.843 1.00 97.31 631 ALA A N 1
ATOM 5196 C CA . ALA A 1 631 ? 20.448 -18.282 16.620 1.00 97.31 631 ALA A CA 1
ATOM 5197 C C . ALA A 1 631 ? 21.101 -19.406 15.801 1.00 97.31 631 ALA A C 1
ATOM 5199 O O . ALA A 1 631 ? 20.412 -20.280 15.278 1.00 97.31 631 ALA A O 1
ATOM 5200 N N . ARG A 1 632 ? 22.438 -19.434 15.733 1.00 95.94 632 ARG A N 1
ATOM 5201 C CA . ARG A 1 632 ? 23.184 -20.508 15.069 1.00 95.94 632 ARG A CA 1
ATOM 5202 C C . ARG A 1 632 ? 22.995 -21.855 15.765 1.00 95.94 632 ARG A C 1
ATOM 5204 O O . ARG A 1 632 ? 22.767 -22.845 15.078 1.00 95.94 632 ARG A O 1
ATOM 5211 N N . GLU A 1 633 ? 23.104 -21.906 17.090 1.00 95.62 633 GLU A N 1
ATOM 5212 C CA . GLU A 1 633 ? 22.868 -23.128 17.871 1.00 95.62 633 GLU A CA 1
ATOM 5213 C C . GLU A 1 633 ? 21.444 -23.655 17.661 1.00 95.62 633 GLU A C 1
ATOM 5215 O O . GLU A 1 633 ? 21.264 -24.837 17.371 1.00 95.62 633 GLU A O 1
ATOM 5220 N N . TYR A 1 634 ? 20.443 -22.772 17.719 1.00 96.44 634 TYR A N 1
ATOM 5221 C CA . TYR A 1 634 ? 19.053 -23.126 17.443 1.00 96.44 634 TYR A CA 1
ATOM 5222 C C . TYR A 1 634 ? 18.882 -23.669 16.017 1.00 96.44 634 TYR A C 1
ATOM 5224 O O . TYR A 1 634 ? 18.335 -24.758 15.841 1.00 96.44 634 TYR A O 1
ATOM 5232 N N . ASN A 1 635 ? 19.420 -22.977 15.010 1.00 96.31 635 ASN A N 1
ATOM 5233 C CA . ASN A 1 635 ? 19.315 -23.384 13.606 1.00 96.31 635 ASN A CA 1
ATOM 5234 C C . ASN A 1 635 ? 20.015 -24.720 13.315 1.00 96.31 635 ASN A C 1
ATOM 5236 O O . ASN A 1 635 ? 19.560 -25.467 12.457 1.00 96.31 635 ASN A O 1
ATOM 5240 N N . LEU A 1 636 ? 21.090 -25.055 14.037 1.00 94.56 636 LEU A N 1
ATOM 5241 C CA . LEU A 1 636 ? 21.742 -26.368 13.948 1.00 94.56 636 LEU A CA 1
ATOM 5242 C C . LEU A 1 636 ? 20.932 -27.488 14.620 1.00 94.56 636 LEU A C 1
ATOM 5244 O O . LEU A 1 636 ? 21.156 -28.659 14.317 1.00 94.56 636 LEU A O 1
ATOM 5248 N N . SER A 1 637 ? 20.009 -27.147 15.525 1.00 92.62 637 SER A N 1
ATOM 5249 C CA . SER A 1 637 ? 19.139 -28.115 16.208 1.00 92.62 637 SER A CA 1
ATOM 5250 C C . SER A 1 637 ? 17.901 -28.518 15.397 1.00 92.62 637 SER A C 1
ATOM 5252 O O . SER A 1 637 ? 17.227 -29.483 15.756 1.00 92.62 637 SER A O 1
ATOM 5254 N N . VAL A 1 638 ? 17.598 -27.813 14.302 1.00 93.50 638 VAL A N 1
ATOM 5255 C CA . VAL A 1 638 ? 16.446 -28.088 13.431 1.00 93.50 638 VAL A CA 1
ATOM 5256 C C . VAL A 1 638 ? 16.880 -28.679 12.093 1.00 93.50 638 VAL A C 1
ATOM 5258 O O . VAL A 1 638 ? 17.926 -28.346 11.549 1.00 93.50 638 VAL A O 1
ATOM 5261 N N . VAL A 1 639 ? 16.052 -29.570 11.545 1.00 88.56 639 VAL A N 1
ATOM 5262 C CA . VAL A 1 639 ? 16.336 -30.261 10.271 1.00 88.56 639 VAL A CA 1
ATOM 5263 C C . VAL A 1 639 ? 15.674 -29.565 9.076 1.00 88.56 639 VAL A C 1
ATOM 5265 O O . VAL A 1 639 ? 16.172 -29.637 7.955 1.00 88.56 639 VAL A O 1
ATOM 5268 N N . ARG A 1 640 ? 14.535 -28.904 9.309 1.00 92.81 640 ARG A N 1
ATOM 5269 C CA . ARG A 1 640 ? 13.717 -28.229 8.294 1.00 92.81 640 ARG A CA 1
ATOM 5270 C C . ARG A 1 640 ? 13.985 -26.727 8.312 1.00 92.81 640 ARG A C 1
ATOM 5272 O O . ARG A 1 640 ? 14.068 -26.145 9.392 1.00 92.81 640 ARG A O 1
ATOM 5279 N N . TYR A 1 641 ? 14.105 -26.104 7.141 1.00 89.75 641 TYR A N 1
ATOM 5280 C CA . TYR A 1 641 ? 14.456 -24.683 7.042 1.00 89.75 641 TYR A CA 1
ATOM 5281 C C . TYR A 1 641 ? 13.330 -23.771 7.550 1.00 89.75 641 TYR A C 1
ATOM 5283 O O . TYR A 1 641 ? 13.605 -22.693 8.058 1.00 89.75 641 TYR A O 1
ATOM 5291 N N . GLU A 1 642 ? 12.077 -24.219 7.462 1.00 91.56 642 GLU A N 1
ATOM 5292 C CA . GLU A 1 642 ? 10.882 -23.523 7.955 1.00 91.56 642 GLU A CA 1
ATOM 5293 C C . GLU A 1 642 ? 10.871 -23.404 9.485 1.00 91.56 642 GLU A C 1
ATOM 5295 O O . GLU A 1 642 ? 10.138 -22.598 10.049 1.00 91.56 642 GLU A O 1
ATOM 5300 N N . LEU A 1 643 ? 11.688 -24.218 10.160 1.00 95.38 643 LEU A N 1
ATOM 5301 C CA . LEU A 1 643 ? 11.869 -24.199 11.607 1.00 95.38 643 LEU A CA 1
ATOM 5302 C C . LEU A 1 643 ? 13.099 -23.391 12.033 1.00 95.38 643 LEU A C 1
ATOM 5304 O O . LEU A 1 643 ? 13.390 -23.336 13.222 1.00 95.38 643 LEU A O 1
ATOM 5308 N N . ALA A 1 644 ? 13.855 -22.823 11.093 1.00 96.50 644 ALA A N 1
ATOM 5309 C CA . ALA A 1 644 ? 15.038 -22.033 11.396 1.00 96.50 644 ALA A CA 1
ATOM 5310 C C . ALA A 1 644 ? 14.672 -20.564 11.649 1.00 96.50 644 ALA A C 1
ATOM 5312 O O . ALA A 1 644 ? 13.755 -20.015 11.044 1.00 96.50 644 ALA A O 1
ATOM 5313 N N . ILE A 1 645 ? 15.444 -19.914 12.515 1.00 97.00 645 ILE A N 1
ATOM 5314 C CA . ILE A 1 645 ? 15.455 -18.462 12.681 1.00 97.00 645 ILE A CA 1
ATOM 5315 C C . ILE A 1 645 ? 16.008 -17.848 11.395 1.00 97.00 645 ILE A C 1
ATOM 5317 O O . ILE A 1 645 ? 17.164 -18.106 11.031 1.00 97.00 645 ILE A O 1
ATOM 5321 N N . ASP A 1 646 ? 15.201 -17.021 10.732 1.00 94.88 646 ASP A N 1
ATOM 5322 C CA . ASP A 1 646 ? 15.632 -16.275 9.555 1.00 94.88 646 ASP A CA 1
ATOM 5323 C C . ASP A 1 646 ? 16.511 -15.091 9.978 1.00 94.88 646 ASP A C 1
ATOM 5325 O O . ASP A 1 646 ? 16.131 -14.236 10.777 1.00 94.88 646 ASP A O 1
ATOM 5329 N N . LEU A 1 647 ? 17.727 -15.044 9.438 1.00 95.88 647 LEU A N 1
ATOM 5330 C CA . LEU A 1 647 ? 18.714 -14.013 9.745 1.00 95.88 647 LEU A CA 1
ATOM 5331 C C . LEU A 1 647 ? 18.823 -12.951 8.648 1.00 95.88 647 LEU A C 1
ATOM 5333 O O . LEU A 1 647 ? 19.643 -12.044 8.788 1.00 95.88 647 LEU A O 1
ATOM 5337 N N . TRP A 1 648 ? 18.019 -13.013 7.580 1.00 95.25 648 TRP A N 1
ATOM 5338 C CA . TRP A 1 648 ? 18.116 -12.096 6.441 1.00 95.25 648 TRP A CA 1
ATOM 5339 C C . TRP A 1 648 ? 18.043 -10.618 6.857 1.00 95.25 648 TRP A C 1
ATOM 5341 O O . TRP A 1 648 ? 18.903 -9.823 6.479 1.00 95.25 648 TRP A O 1
ATOM 5351 N N . GLN A 1 649 ? 17.090 -10.244 7.716 1.00 95.19 649 GLN A N 1
ATOM 5352 C CA . GLN A 1 649 ? 16.997 -8.863 8.213 1.00 95.19 649 GLN A CA 1
ATOM 5353 C C . GLN A 1 649 ? 18.158 -8.484 9.136 1.00 95.19 649 GLN A C 1
ATOM 5355 O O . GLN A 1 649 ? 18.636 -7.351 9.098 1.00 95.19 649 GLN A O 1
ATOM 5360 N N . VAL A 1 650 ? 18.663 -9.430 9.931 1.00 96.62 650 VAL A N 1
ATOM 5361 C CA . VAL A 1 650 ? 19.836 -9.200 10.786 1.00 96.62 650 VAL A CA 1
ATOM 5362 C C . VAL A 1 650 ? 21.079 -8.942 9.935 1.00 96.62 650 VAL A C 1
ATOM 5364 O O . VAL A 1 650 ? 21.881 -8.075 10.284 1.00 96.62 650 VAL A O 1
ATOM 5367 N N . GLN A 1 651 ? 21.216 -9.621 8.788 1.00 96.50 651 GLN A N 1
ATOM 5368 C CA . GLN A 1 651 ? 22.278 -9.334 7.820 1.00 96.50 651 GLN A CA 1
ATOM 5369 C C . GLN A 1 651 ? 22.216 -7.872 7.353 1.00 96.50 651 GLN A C 1
ATOM 5371 O O . GLN A 1 651 ? 23.258 -7.222 7.285 1.00 96.50 651 GLN A O 1
ATOM 5376 N N . ASN A 1 652 ? 21.018 -7.332 7.109 1.00 95.75 652 ASN A N 1
ATOM 5377 C CA . ASN A 1 652 ? 20.820 -5.935 6.702 1.00 95.75 652 ASN A CA 1
ATOM 5378 C C . ASN A 1 652 ? 21.176 -4.953 7.828 1.00 95.75 652 ASN A C 1
ATOM 5380 O O . ASN A 1 652 ? 21.924 -4.005 7.601 1.00 95.75 652 ASN A O 1
ATOM 5384 N N . ILE A 1 653 ? 20.714 -5.214 9.057 1.00 94.50 653 ILE A N 1
ATOM 5385 C CA . ILE A 1 653 ? 21.038 -4.397 10.241 1.00 94.50 653 ILE A CA 1
ATOM 5386 C C . ILE A 1 653 ? 22.557 -4.334 10.451 1.00 94.50 653 ILE A C 1
ATOM 5388 O O . ILE A 1 653 ? 23.130 -3.260 10.647 1.00 94.50 653 ILE A O 1
ATOM 5392 N N . VAL A 1 654 ? 23.228 -5.488 10.377 1.00 95.19 654 VAL A N 1
ATOM 5393 C CA . VAL A 1 654 ? 24.689 -5.587 10.495 1.00 95.19 654 VAL A CA 1
ATOM 5394 C C . VAL A 1 654 ? 25.392 -4.882 9.345 1.00 95.19 654 VAL A C 1
ATOM 5396 O O . VAL A 1 654 ? 26.404 -4.219 9.571 1.00 95.19 654 VAL A O 1
ATOM 5399 N N . TRP A 1 655 ? 24.853 -4.977 8.129 1.00 94.81 655 TRP A N 1
ATOM 5400 C CA . TRP A 1 655 ? 25.396 -4.284 6.972 1.00 94.81 655 TRP A CA 1
ATOM 5401 C C . TRP A 1 655 ? 25.353 -2.767 7.141 1.00 94.81 655 TRP A C 1
ATOM 5403 O O . TRP A 1 655 ? 26.379 -2.123 6.940 1.00 94.81 655 TRP A O 1
ATOM 5413 N N . GLU A 1 656 ? 24.231 -2.181 7.559 1.00 92.69 656 GLU A N 1
ATOM 5414 C CA . GLU A 1 656 ? 24.101 -0.725 7.745 1.00 92.69 656 GLU A CA 1
ATOM 5415 C C . GLU A 1 656 ? 25.126 -0.172 8.746 1.00 92.69 656 GLU A C 1
ATOM 5417 O O . GLU A 1 656 ? 25.765 0.848 8.494 1.00 92.69 656 GLU A O 1
ATOM 5422 N N . ARG A 1 657 ? 25.385 -0.902 9.836 1.00 92.31 657 ARG A N 1
ATOM 5423 C CA . ARG A 1 657 ? 26.335 -0.490 10.883 1.00 92.31 657 ARG A CA 1
ATOM 5424 C C . ARG A 1 657 ? 27.743 -1.080 10.735 1.00 92.31 657 ARG A C 1
ATOM 5426 O O . ARG A 1 657 ? 28.558 -0.951 11.648 1.00 92.31 657 ARG A O 1
ATOM 5433 N N . ARG A 1 658 ? 28.056 -1.736 9.611 1.00 91.44 658 ARG A N 1
ATOM 5434 C CA . ARG A 1 658 ? 29.269 -2.564 9.427 1.00 91.44 658 ARG A CA 1
ATOM 5435 C C . ARG A 1 658 ? 30.590 -1.865 9.752 1.00 91.44 658 ARG A C 1
ATOM 5437 O O . ARG A 1 658 ? 31.523 -2.522 10.190 1.00 91.44 658 ARG A O 1
ATOM 5444 N N . GLN A 1 659 ? 30.675 -0.546 9.564 1.00 90.31 659 GLN A N 1
ATOM 5445 C CA . GLN A 1 659 ? 31.878 0.237 9.879 1.00 90.31 659 GLN A CA 1
ATOM 5446 C C . GLN A 1 659 ? 32.132 0.384 11.389 1.00 90.31 659 GLN A C 1
ATOM 5448 O O . GLN A 1 659 ? 33.265 0.622 11.796 1.00 90.31 659 GLN A O 1
ATOM 5453 N N . ALA A 1 660 ? 31.093 0.247 12.217 1.00 90.56 660 ALA A N 1
ATOM 5454 C CA . ALA A 1 660 ? 31.183 0.365 13.670 1.00 90.56 660 ALA A CA 1
ATOM 5455 C C . ALA A 1 660 ? 31.450 -0.979 14.373 1.00 90.56 660 ALA A C 1
ATOM 5457 O O . ALA A 1 660 ? 31.861 -0.981 15.533 1.00 90.56 660 ALA A O 1
ATOM 5458 N N . ILE A 1 661 ? 31.233 -2.107 13.686 1.00 91.50 661 ILE A N 1
ATOM 5459 C CA . ILE A 1 661 ? 31.411 -3.453 14.245 1.00 91.50 661 ILE A CA 1
ATOM 5460 C C . ILE A 1 661 ? 32.896 -3.812 14.253 1.00 91.50 661 ILE A C 1
ATOM 5462 O O . ILE A 1 661 ? 33.548 -3.837 13.210 1.00 91.50 661 ILE A O 1
ATOM 5466 N N . LYS A 1 662 ? 33.427 -4.133 15.434 1.00 90.19 662 LYS A N 1
ATOM 5467 C CA . LYS A 1 662 ? 34.841 -4.491 15.631 1.00 90.19 662 LYS A CA 1
ATOM 5468 C C . LYS A 1 662 ? 35.073 -5.997 15.625 1.00 90.19 662 LYS A C 1
ATOM 5470 O O . LYS A 1 662 ? 36.178 -6.449 15.332 1.00 90.19 662 LYS A O 1
ATOM 5475 N N . ASN A 1 663 ? 34.057 -6.780 15.981 1.00 92.12 663 ASN A N 1
ATOM 5476 C CA . ASN A 1 663 ? 34.195 -8.226 16.096 1.00 92.12 663 ASN A CA 1
ATOM 5477 C C . ASN A 1 663 ? 33.874 -8.940 14.773 1.00 92.12 663 ASN A C 1
ATOM 5479 O O . ASN A 1 663 ? 32.710 -9.133 14.423 1.00 92.12 663 ASN A O 1
ATOM 5483 N N . ASN A 1 664 ? 34.914 -9.405 14.075 1.00 91.25 664 ASN A N 1
ATOM 5484 C CA . ASN A 1 664 ? 34.777 -10.081 12.780 1.00 91.25 664 ASN A CA 1
ATOM 5485 C C . ASN A 1 664 ? 33.925 -11.359 12.819 1.00 91.25 664 ASN A C 1
ATOM 5487 O O . ASN A 1 664 ? 33.314 -11.719 11.811 1.00 91.25 664 ASN A O 1
ATOM 5491 N N . ARG A 1 665 ? 33.816 -12.012 13.983 1.00 94.69 665 ARG A N 1
ATOM 5492 C CA . ARG A 1 665 ? 33.006 -13.224 14.149 1.00 94.69 665 ARG A CA 1
ATOM 5493 C C . ARG A 1 665 ? 31.518 -12.977 13.882 1.00 94.69 665 ARG A C 1
ATOM 5495 O O . ARG A 1 665 ? 30.821 -13.897 13.465 1.00 94.69 665 ARG A O 1
ATOM 5502 N N . ILE A 1 666 ? 31.033 -11.743 14.054 1.00 95.38 666 ILE A N 1
ATOM 5503 C CA . ILE A 1 666 ? 29.655 -11.355 13.706 1.00 95.38 666 ILE A CA 1
ATOM 5504 C C . ILE A 1 666 ? 29.401 -11.547 12.203 1.00 95.38 666 ILE A C 1
ATOM 5506 O O . ILE A 1 666 ? 28.392 -12.139 11.823 1.00 95.38 666 ILE A O 1
ATOM 5510 N N . PHE A 1 667 ? 30.331 -11.113 11.345 1.00 94.69 667 PHE A N 1
ATOM 5511 C CA . PHE A 1 667 ? 30.210 -11.290 9.894 1.00 94.69 667 PHE A CA 1
ATOM 5512 C C . PHE A 1 667 ? 30.291 -12.768 9.499 1.00 94.69 667 PHE A C 1
ATOM 5514 O O . PHE A 1 667 ? 29.518 -13.219 8.655 1.00 94.69 667 PHE A O 1
ATOM 5521 N N . GLU A 1 668 ? 31.164 -13.543 10.147 1.00 93.00 668 GLU A N 1
ATOM 5522 C CA . GLU A 1 668 ? 31.278 -14.987 9.917 1.00 93.00 668 GLU A CA 1
ATOM 5523 C C . GLU A 1 668 ? 29.987 -15.738 10.267 1.00 93.00 668 GLU A C 1
ATOM 5525 O O . GLU A 1 668 ? 29.526 -16.559 9.474 1.00 93.00 668 GLU A O 1
ATOM 5530 N N . LEU A 1 669 ? 29.376 -15.440 11.420 1.00 94.38 669 LEU A N 1
ATOM 5531 C CA . LEU A 1 669 ? 28.110 -16.050 11.849 1.00 94.38 669 LEU A CA 1
ATOM 5532 C C . LEU A 1 669 ? 26.952 -15.726 10.900 1.00 94.38 669 LEU A C 1
ATOM 5534 O O . LEU A 1 669 ? 26.061 -16.552 10.719 1.00 94.38 669 LEU A O 1
ATOM 5538 N N . LEU A 1 670 ? 26.990 -14.552 10.271 1.00 94.19 670 LEU A N 1
ATOM 5539 C CA . LEU A 1 670 ? 25.987 -14.097 9.313 1.00 94.19 670 LEU A CA 1
ATOM 5540 C C . LEU A 1 670 ? 26.328 -14.426 7.858 1.00 94.19 670 LEU A C 1
ATOM 5542 O O . LEU A 1 670 ? 25.594 -14.011 6.964 1.00 94.19 670 LEU A O 1
ATOM 5546 N N . ASN A 1 671 ? 27.413 -15.155 7.584 1.00 93.94 671 ASN A N 1
ATOM 5547 C CA . ASN A 1 671 ? 27.894 -15.412 6.224 1.00 93.94 671 ASN A CA 1
ATOM 5548 C C . ASN A 1 671 ? 28.045 -14.127 5.385 1.00 93.94 671 ASN A C 1
ATOM 5550 O O . ASN A 1 671 ? 27.758 -14.124 4.192 1.00 93.94 671 ASN A O 1
ATOM 5554 N N . ILE A 1 672 ? 28.483 -13.026 5.988 1.00 92.88 672 ILE A N 1
ATOM 5555 C CA . ILE A 1 672 ? 28.811 -11.786 5.280 1.00 92.88 672 ILE A CA 1
ATOM 5556 C C . ILE A 1 672 ? 30.317 -11.791 5.023 1.00 92.88 672 ILE A C 1
ATOM 5558 O O . ILE A 1 672 ? 31.102 -12.097 5.920 1.00 92.88 672 ILE A O 1
ATOM 5562 N N . LEU A 1 673 ? 30.742 -11.480 3.798 1.00 87.81 673 LEU A N 1
ATOM 5563 C CA . LEU A 1 673 ? 32.162 -11.304 3.515 1.00 87.81 673 LEU A CA 1
ATOM 5564 C C . LEU A 1 673 ? 32.661 -10.037 4.233 1.00 87.81 673 LEU A C 1
ATOM 5566 O O . LEU A 1 673 ? 32.149 -8.952 3.947 1.00 87.81 673 LEU A O 1
ATOM 5570 N N . PRO A 1 674 ? 33.645 -10.143 5.149 1.00 69.75 674 PRO A N 1
ATOM 5571 C CA . PRO A 1 674 ? 34.302 -8.962 5.692 1.00 69.75 674 PRO A CA 1
ATOM 5572 C C . PRO A 1 674 ? 35.009 -8.254 4.533 1.00 69.75 674 PRO A C 1
ATOM 5574 O O . PRO A 1 674 ? 35.626 -8.926 3.710 1.00 69.75 674 PRO A O 1
ATOM 5577 N N . PHE A 1 675 ? 34.836 -6.932 4.447 1.00 66.56 675 PHE A N 1
ATOM 5578 C CA . PHE A 1 675 ? 35.272 -6.036 3.365 1.00 66.56 675 PHE A CA 1
ATOM 5579 C C . PHE A 1 675 ? 36.193 -6.677 2.306 1.00 66.56 675 PHE A C 1
ATOM 5581 O O . PHE A 1 675 ? 37.378 -6.900 2.554 1.00 66.56 675 PHE A O 1
ATOM 5588 N N . SER A 1 676 ? 35.677 -6.904 1.092 1.00 45.12 676 SER A N 1
ATOM 5589 C CA . SER A 1 676 ? 36.558 -6.916 -0.078 1.00 45.12 676 SER A CA 1
ATOM 5590 C C . SER A 1 676 ? 37.097 -5.498 -0.255 1.00 45.12 676 SER A C 1
ATOM 5592 O O . SER A 1 676 ? 36.297 -4.561 -0.303 1.00 45.12 676 SER A O 1
ATOM 5594 N N . SER A 1 677 ? 38.423 -5.367 -0.297 1.00 32.72 677 SER A N 1
ATOM 5595 C CA . SER A 1 677 ? 39.137 -4.128 -0.633 1.00 32.72 677 SER A CA 1
ATOM 5596 C C . SER A 1 677 ? 38.660 -3.536 -1.952 1.00 32.72 677 SER A C 1
ATOM 5598 O O . SER A 1 677 ? 38.305 -4.339 -2.849 1.00 32.72 677 SER A O 1
#

Foldseek 3Di:
DAFEAEEAEEEDAQQQQPQFQHHFADPVLPVDRDPLRSLCVQFLVCLLFPFQDDPLFGADTDNLLLFHQYEYALSSLVVCVPPPVVSLVSNLNNLLRYAWEFHRLFLLVPDDLLLNLLRVLLRQVSSCVSNVDGGQEYEYRLQADDPSNQVSCVVSNHAEYEDEPVFWPDDDQWAWEDDPPGIHIYGYADLVVQCCQQPNCLLVDLPVVLVVSVVDDYYHYHYYHSSSQGNRPNSSSNSSVVSSVVDPSGDRPSRDVVPDHHPHHTDTDHQAGNQDPVRVCLQAAFPVDADPDDPPFTLHLNNLLVVLLVLLLVVLCVLLQVVCVVFFPDSSVLLSVCSCVVVPDDPVVSSVPTTPDDDDLVVLLLNLLSSLLNVLSSSLRNSVCRNHRFNLDPNVLSSVSSSVSSVVSSVDCVSVVSSLVSQQSRAGPDPCQRTRNSSCVPPNVLSDADVLLVLVLQLLCVVLVVDPQWDGRNQWTWHNPDNFKMWIARNRSRDIDIDGDDCPPDDLSSHRNRSSVVSVVSVVLVVLVVVLVVCVVVLVVLLVLLQVCPPPDDDCNVVSLVVNLSSLLSQLLNCLVVLHALVSNVVSVVSCVSSVRDNFDLVSLVSLLVSLLVQLLPDDQVSNLVSLVSQLVQQVVDDDPSRHRDCSSSVVSCSVCVVVHPDCVSSVSVSYDNDDD

pLDDT: mean 94.78, std 5.5, range [32.72, 98.81]

Sequence (677 aa):
MNTFVIHGHFYQPYRANPYVGDVMIEDTAYPYENWNERIYRECYLPNAYAHLRVDTKVKAIINNYTKMSFNFGWPLLDWMEKNHPELLDKIREGAENAIATSFNHTILPLDPQEDKEIQLFWGIRAFEKFFGRRPTGFWLPELAIDKQIVHMLIKYGIKYILLAPHQTKARGSFLRYYVQDGHLDIFVYNGELSQGIAFGDLLSDAKSLLETLRSRRGLTIIAADGETFGHHKKFGEMGLAYMFANSSEFKSLEAYYKENMPKLSTDINWNTSWSCPHGVERWRSDCGCSTGGLPGWHQKWRKPLRDGLEAVRSRIKEIVYNKLEEYFFDVHGAILGFVDVILGASKDEYFSKYLKRDINKEEKVKILKLLNAIKYIQLAFSSDGWFFAEISGIEPVKNLLFAKRAIELIEDSSIERTLLRYLEEAPSNIQAYGNGLGVWKNLVLTQVYSPQTISRTALILHISELKDKKDRLGKWEFEVLEESKIRLIDTETEEELSFEEDLTSFDVSMLPSLYAKHIFEKWAMDYMKEEEEFLKDYEFLLEDMVLHSKSLRFRTAQYMREKLRLLLKSKLLILIKEKASTDKIKEILTKADTLSVDVRDEHLAQELTSYVVDKAIKAGDEELLRLLEFAREYNLSVVRYELAIDLWQVQNIVWERRQAIKNNRIFELLNILPFSS

Secondary structure (DSSP, 8-state):
--EEEEEEEE-----B-TTTSSBPP-GGGTTSSSHHHHHIIIIIHHHHTEEEEETTEEEEEE-GGGTSEEEE-HHHHHHHHHH-HHHHHHHHTTGGGB-EE-SS---GGGS-HHHHHHHHHHHHHHHHHHHSS--SEEE-GGG-B-HHHHHHHHHTT--EEEE-GGGBSS--SEEEEEETTEEEEEEE--HHHHHHHHTSSGGG-HHHHHHHHHTS-SEEEEEEEGGGBTTTBTTHHHHHHHHHHH-TTB--HHHHHHH---SEE--B-TTB-SS-TTTTGGGTS--S--SSPPTT---TTHHHHHHHHHHHHHHHHHHHHHHHTTTBS-HHHHHHHHHHHHTT--HHHHHHHHBSS---HHHHHHHHHHHHHHHHHHHTT-THHHHSS-TTSHHHHHHHHHHHHHHHHHT-HHHHHHHHHHHHTSB-SSTTT-BHHHHIIIIIGGG---HHHHHHHHHHHHHTTSS-SEEEETTEEEEE-SSSEEEEEETTT--EEEEE---TT--GGGS-HHHHHHHHHHHHHHHHHHHHHHHHHHHHHHHHHHHHGGG---TTHHHHHHHHHHHHHHHHHHHHHTT--HHHHHHHHHHHHHHT-----HHHHHHHHHHHHHHHHH--HHHHHHHHHHHHHHHHH-SSGGGSPP-HHHHHHHHHTTTT---THHHHHTTBPP---

InterPro domains:
  IPR004300 Glycoside hydrolase family 57, N-terminal domain [PF03065] (3-238)
  IPR011330 Glycoside hydrolase/deacetylase, beta/alpha-barrel [SSF88713] (3-283)
  IPR021923 Protein of unknown function DUF3536 [PF12055] (297-486)
  IPR052046 Glycosyl hydrolase family 57 [PTHR36306] (3-430)

Radius of gyration: 28.16 Å; chains: 1; bounding box: 70×83×76 Å